Protein AF-A0A084GCN9-F1 (afdb_monomer)

Secondary structure (DSSP, 8-state):
--------SSEEE-SS-SS----TTTTS-TTSPEEEEEET--STHHHHHHHHH-TT-S-EEEEEEES-HHHHHHHHHHHHHHHH-TTS-SHHHHHHHHH-SEE-HHHHHHHHHHHHHHHHH-S-HHHHHHSGGGGTEEES-HHHHHHHHHHHHHHHH--SSSSHHHHHHHHHHHHHHHHHHHHHHHHHHHHHHHHTTS-SSS--THHHHHHHHHHHSSS---TTSPPP-EE-GGG--S-TTEEE-TT--TTTTS-GGGGSS---TT-TTPPP------TTTHHHHHHHHHHHHHHHHHHHHHHHHHHTT-EEEEEEES-HHHHHHHHHHHHHH---S--S-BSSSS--PBP----GGGSTT--SGGGSPPSSBSEEE-TTTHHHH-HHHHHHHHGGGB-SSSS-EEEEEES---SSSHHHHHHHTTTS-HHHHHHHTT-EEHHHHHT--SS-THHHHHHHHS-TTS-GGG------EEEEEEPPPPSS-SS----EE--HHHHHHHHHHHHHHHHGGG-HHHHHTT-SHHHHHHHS--S--HHHHHHHHHHHHTTEE-S-HHHHHHHHHHHHHHT--HHHHHHHHHHHHHHHHTTS---GGGSHHHHHHHT----S--

Solvent-accessible surface area (backbone atoms only — not comparable to full-atom values): 34379 Å² total; per-residue (Å²): 128,69,57,52,72,73,85,63,78,61,44,75,38,60,69,50,43,66,50,45,48,46,58,74,58,75,66,46,64,67,86,53,69,43,32,33,37,28,34,57,44,61,37,57,47,36,59,34,45,26,42,45,77,45,73,80,37,69,34,39,41,36,39,36,25,27,67,49,42,62,46,56,34,49,42,54,52,50,55,50,50,47,55,69,36,78,80,70,82,44,57,71,39,51,47,40,63,72,58,23,53,27,23,46,70,70,34,46,53,49,52,28,53,50,23,45,53,50,33,67,45,53,80,42,74,70,56,34,62,72,41,83,59,40,74,33,48,44,50,43,20,66,66,34,48,52,50,24,29,53,49,23,44,52,50,41,67,49,41,83,87,55,64,70,49,35,51,43,38,53,51,27,54,54,59,17,56,76,48,29,82,79,40,59,67,59,54,56,55,41,45,44,65,12,20,50,88,64,66,86,83,63,88,74,44,62,60,56,49,47,54,45,23,73,74,60,20,36,79,76,74,60,86,89,56,84,79,42,81,40,76,37,56,79,64,37,54,95,50,90,42,46,37,39,41,51,78,67,42,72,67,23,33,35,71,54,31,52,70,70,60,93,54,59,91,83,43,93,69,33,73,82,90,68,95,84,74,72,88,82,64,48,62,48,38,48,49,47,53,43,50,49,52,55,52,50,48,19,46,52,40,38,40,52,38,43,77,72,64,21,36,33,39,29,38,38,51,25,36,57,54,48,48,32,45,42,38,49,44,29,65,74,71,70,46,54,65,53,76,83,37,43,32,42,94,88,51,89,49,70,35,46,51,66,15,70,40,65,42,94,82,51,85,47,76,90,62,39,59,79,60,55,19,42,28,36,39,32,43,53,46,43,65,73,40,34,49,62,49,50,44,63,31,44,57,80,35,48,41,98,45,94,53,21,38,37,37,45,28,35,60,63,54,90,53,96,43,72,70,54,37,50,48,52,58,60,26,34,59,45,70,61,44,31,50,50,68,52,32,43,53,47,40,75,78,68,74,47,74,94,70,82,61,58,59,50,56,49,56,69,69,71,51,88,88,61,61,80,90,70,67,66,77,44,57,68,49,73,47,46,32,27,64,78,80,70,99,67,79,100,70,72,67,59,76,49,77,43,56,31,68,60,48,19,52,55,55,36,52,27,51,47,54,58,47,46,81,74,36,68,72,58,52,68,75,46,84,47,82,82,43,54,71,66,72,71,48,55,46,59,38,57,52,32,55,38,48,42,49,37,51,31,63,64,22,46,41,52,87,41,65,66,60,18,49,54,52,24,51,52,54,54,57,75,73,48,56,84,76,40,54,62,53,48,52,54,37,51,51,43,20,39,77,66,69,60,50,76,54,74,83,73,37,69,81,51,55,54,56,77,75,61,78,94,78,87,85,133

Mean predicted aligned error: 10.01 Å

pLDDT: mean 80.84, std 17.74, range [32.72, 98.75]

InterPro domains:
  IPR027974 Domain of unknown function DUF4470 [PF14737] (15-103)

Structure (mmCIF, N/CA/C/O backbone):
data_AF-A0A084GCN9-F1
#
_entry.id   AF-A0A084GCN9-F1
#
loop_
_atom_site.group_PDB
_atom_site.id
_atom_site.type_symbol
_atom_site.label_atom_id
_atom_site.label_alt_id
_atom_site.label_comp_id
_atom_site.label_asym_id
_atom_site.label_entity_id
_atom_site.label_seq_id
_atom_site.pdbx_PDB_ins_code
_atom_site.Cartn_x
_atom_site.Cartn_y
_atom_site.Cartn_z
_atom_site.occupancy
_atom_site.B_iso_or_equiv
_atom_site.auth_seq_id
_atom_site.auth_comp_id
_atom_site.auth_asym_id
_atom_site.auth_atom_id
_atom_site.pdbx_PDB_model_num
ATOM 1 N N . MET A 1 1 ? -21.425 6.292 2.605 1.00 44.41 1 MET A N 1
ATOM 2 C CA . MET A 1 1 ? -20.026 6.482 2.148 1.00 44.41 1 MET A CA 1
ATOM 3 C C . MET A 1 1 ? -19.176 6.841 3.355 1.00 44.41 1 MET A C 1
ATOM 5 O O . MET A 1 1 ? -19.575 7.716 4.107 1.00 44.41 1 MET A O 1
ATOM 9 N N . LEU A 1 2 ? -18.047 6.165 3.566 1.00 45.78 2 LEU A N 1
ATOM 10 C CA . LEU A 1 2 ? -17.319 6.196 4.846 1.00 45.78 2 LEU A CA 1
ATOM 11 C C . LEU A 1 2 ? -16.289 7.329 5.002 1.00 45.78 2 LEU A C 1
ATOM 13 O O . LEU A 1 2 ? -15.708 7.446 6.066 1.00 45.78 2 LEU A O 1
ATOM 17 N N . CYS A 1 3 ? -16.049 8.163 3.983 1.00 42.03 3 CYS A N 1
ATOM 18 C CA . CYS A 1 3 ? -15.186 9.345 4.126 1.00 42.03 3 CYS A CA 1
ATOM 19 C C . CYS A 1 3 ? -15.461 10.381 3.020 1.00 42.03 3 CYS A C 1
ATOM 21 O O . CYS A 1 3 ? -15.695 10.017 1.861 1.00 42.03 3 CYS A O 1
ATOM 23 N N . THR A 1 4 ? -15.407 11.663 3.380 1.00 42.25 4 THR A N 1
ATOM 24 C CA . THR A 1 4 ? -15.622 12.849 2.534 1.00 42.25 4 THR A CA 1
ATOM 25 C C . THR A 1 4 ? -14.331 13.280 1.841 1.00 42.25 4 THR A C 1
ATOM 27 O O . THR A 1 4 ? -13.659 14.197 2.287 1.00 42.25 4 THR A O 1
ATOM 30 N N . ASN A 1 5 ? -13.994 12.659 0.711 1.00 43.34 5 ASN A N 1
ATOM 31 C CA . ASN A 1 5 ? -12.993 13.241 -0.185 1.00 43.34 5 ASN A CA 1
ATOM 32 C C . ASN A 1 5 ? -13.737 13.888 -1.350 1.00 43.34 5 ASN A C 1
ATOM 34 O O . ASN A 1 5 ? -14.346 13.189 -2.159 1.00 43.34 5 ASN A O 1
ATOM 38 N N . PHE A 1 6 ? -13.727 15.224 -1.397 1.00 40.81 6 PHE A N 1
ATOM 39 C CA . PHE A 1 6 ? -14.177 15.971 -2.569 1.00 40.81 6 PHE A CA 1
ATOM 40 C C . PHE A 1 6 ? -13.417 15.473 -3.801 1.00 40.81 6 PHE A C 1
ATOM 42 O O . PHE A 1 6 ? -12.226 15.168 -3.723 1.00 40.81 6 PHE A O 1
ATOM 49 N N . THR A 1 7 ? -14.109 15.402 -4.938 1.00 41.56 7 THR A N 1
ATOM 50 C CA . THR A 1 7 ? -13.535 15.136 -6.260 1.00 41.56 7 THR A CA 1
ATOM 51 C C . THR A 1 7 ? -12.414 16.131 -6.542 1.00 41.56 7 THR A C 1
ATOM 53 O O . THR A 1 7 ? -12.660 17.230 -7.040 1.00 41.56 7 THR A O 1
ATOM 56 N N . MET A 1 8 ? -11.172 15.766 -6.215 1.00 47.16 8 MET A N 1
ATOM 57 C CA . MET A 1 8 ? -10.012 16.446 -6.767 1.00 47.16 8 MET A CA 1
ATOM 58 C C . MET A 1 8 ? -10.111 16.288 -8.279 1.00 47.16 8 MET A C 1
ATOM 60 O O . MET A 1 8 ? -10.037 15.180 -8.799 1.00 47.16 8 MET A O 1
ATOM 64 N N . THR A 1 9 ? -10.302 17.400 -8.987 1.00 48.12 9 THR A N 1
ATOM 65 C CA . THR A 1 9 ? -10.352 17.411 -10.455 1.00 48.12 9 THR A CA 1
ATOM 66 C C . THR A 1 9 ? -9.048 16.902 -11.072 1.00 48.12 9 THR A C 1
ATOM 68 O O . THR A 1 9 ? -9.049 16.514 -12.238 1.00 48.12 9 THR A O 1
ATOM 71 N N . ARG A 1 10 ? -7.951 16.889 -10.294 1.00 59.97 10 ARG A N 1
ATOM 72 C CA . ARG A 1 10 ? -6.656 16.287 -10.625 1.00 59.97 10 ARG A CA 1
ATOM 73 C C . ARG A 1 10 ? -6.011 15.661 -9.390 1.00 59.97 10 ARG A C 1
ATOM 75 O O . ARG A 1 10 ? -5.867 16.345 -8.382 1.00 59.97 10 ARG A O 1
ATOM 82 N N . THR A 1 11 ? -5.599 14.401 -9.475 1.00 78.88 11 THR A N 1
ATOM 83 C CA . THR A 1 11 ? -4.830 13.673 -8.451 1.00 78.88 11 THR A CA 1
ATOM 84 C C . THR A 1 11 ? -3.438 13.333 -8.977 1.00 78.88 11 THR A C 1
ATOM 86 O O . THR A 1 11 ? -3.192 13.379 -10.183 1.00 78.88 11 THR A O 1
ATOM 89 N N . HIS A 1 12 ? -2.500 13.031 -8.079 1.00 85.31 12 HIS A N 1
ATOM 90 C CA . HIS A 1 12 ? -1.129 12.714 -8.466 1.00 85.31 12 HIS A CA 1
ATOM 91 C C . HIS A 1 12 ? -0.918 11.215 -8.703 1.00 85.31 12 HIS A C 1
ATOM 93 O O . HIS A 1 12 ? -1.358 10.370 -7.925 1.00 85.31 12 HIS A O 1
ATOM 99 N N . PHE A 1 13 ? -0.190 10.904 -9.771 1.00 89.94 13 PHE A N 1
ATOM 100 C CA . PHE A 1 13 ? 0.299 9.577 -10.113 1.00 89.94 13 PHE A CA 1
ATOM 101 C C . PHE A 1 13 ? 1.719 9.397 -9.601 1.00 89.94 13 PHE A C 1
ATOM 103 O O . PHE A 1 13 ? 2.623 10.143 -9.995 1.00 89.94 13 PHE A O 1
ATOM 110 N N . TYR A 1 14 ? 1.920 8.385 -8.763 1.00 89.75 14 TYR A N 1
ATOM 111 C CA . TYR A 1 14 ? 3.213 8.046 -8.174 1.00 89.75 14 TYR A CA 1
ATOM 112 C C . TYR A 1 14 ? 3.720 6.721 -8.751 1.00 89.75 14 TYR A C 1
ATOM 114 O O . TYR A 1 14 ? 3.642 5.692 -8.082 1.00 89.75 14 TYR A O 1
ATOM 122 N N . PRO A 1 15 ? 4.243 6.703 -9.993 1.00 91.19 15 PRO A N 1
ATOM 123 C CA . PRO A 1 15 ? 4.712 5.462 -10.600 1.00 91.19 15 PRO A CA 1
ATOM 124 C C . PRO A 1 15 ? 5.871 4.863 -9.804 1.00 91.19 15 PRO A C 1
ATOM 126 O O . PRO A 1 15 ? 5.985 3.652 -9.712 1.00 91.19 15 PRO A O 1
ATOM 129 N N . VAL A 1 16 ? 6.718 5.685 -9.191 1.00 91.19 16 VAL A N 1
ATOM 130 C CA . VAL A 1 16 ? 7.769 5.238 -8.271 1.00 91.19 16 VAL A CA 1
ATOM 131 C C . VAL A 1 16 ? 7.490 5.826 -6.904 1.00 91.19 16 VAL A C 1
ATOM 133 O O . VAL A 1 16 ? 7.039 6.970 -6.792 1.00 91.19 16 VAL A O 1
ATOM 136 N N . GLY A 1 17 ? 7.756 5.053 -5.863 1.00 84.94 17 GLY A N 1
ATOM 137 C CA . GLY A 1 17 ? 7.552 5.546 -4.521 1.00 84.94 17 GLY A CA 1
ATOM 138 C C . GLY A 1 17 ? 8.644 6.548 -4.104 1.00 84.94 17 GLY A C 1
ATOM 139 O O . GLY A 1 17 ? 9.765 6.550 -4.614 1.00 84.94 17 GLY A O 1
ATOM 140 N N . ASN A 1 18 ? 8.310 7.394 -3.134 1.00 79.88 18 ASN A N 1
ATOM 141 C CA . ASN A 1 18 ? 9.097 8.543 -2.673 1.00 79.88 18 ASN A CA 1
ATOM 142 C C . ASN A 1 18 ? 9.813 8.351 -1.317 1.00 79.88 18 ASN A C 1
ATOM 144 O O . ASN A 1 18 ? 10.492 9.269 -0.862 1.00 79.88 18 ASN A O 1
ATOM 148 N N . THR A 1 19 ? 9.668 7.193 -0.672 1.00 83.75 19 THR A N 1
ATOM 149 C CA . THR A 1 19 ? 10.387 6.813 0.566 1.00 83.75 19 THR A CA 1
ATOM 150 C C . THR A 1 19 ? 11.263 5.563 0.385 1.00 83.75 19 THR A C 1
ATOM 152 O O . THR A 1 19 ? 11.044 4.807 -0.554 1.00 83.75 19 THR A O 1
ATOM 155 N N . PRO A 1 20 ? 12.258 5.293 1.233 1.00 88.31 20 PRO A N 1
ATOM 156 C CA . PRO A 1 20 ? 13.055 4.070 1.105 1.00 88.31 20 PRO A CA 1
ATOM 157 C C . PRO A 1 20 ? 12.193 2.817 1.273 1.00 88.31 20 PRO A C 1
ATOM 159 O O . PRO A 1 20 ? 11.172 2.854 1.963 1.00 88.31 20 PRO A O 1
ATOM 162 N N . ALA A 1 21 ? 12.588 1.710 0.642 1.00 92.94 21 ALA A N 1
ATOM 163 C CA . ALA A 1 21 ? 11.908 0.440 0.845 1.00 92.94 21 ALA A CA 1
ATOM 164 C C . ALA A 1 21 ? 11.974 0.011 2.319 1.00 92.94 21 ALA A C 1
ATOM 166 O O . ALA A 1 21 ? 12.978 0.205 2.994 1.00 92.94 21 ALA A O 1
ATOM 167 N N . ILE A 1 22 ? 10.906 -0.599 2.825 1.00 91.88 22 ILE A N 1
ATOM 168 C CA . ILE A 1 22 ? 10.848 -1.108 4.201 1.00 91.88 22 ILE A CA 1
ATOM 169 C C . ILE A 1 22 ? 10.632 -2.615 4.221 1.00 91.88 22 ILE A C 1
ATOM 171 O O . ILE A 1 22 ? 9.968 -3.181 3.347 1.00 91.88 22 ILE A O 1
ATOM 175 N N . ARG A 1 23 ? 11.188 -3.276 5.240 1.00 93.88 23 ARG A N 1
ATOM 176 C CA . ARG A 1 23 ? 10.951 -4.700 5.470 1.00 93.88 23 ARG A CA 1
ATOM 177 C C . ARG A 1 23 ? 9.636 -4.860 6.224 1.00 93.88 23 ARG A C 1
ATOM 179 O O . ARG A 1 23 ? 9.584 -4.715 7.442 1.00 93.88 23 ARG A O 1
ATOM 186 N N . LEU A 1 24 ? 8.583 -5.222 5.504 1.00 96.31 24 LEU A N 1
ATOM 187 C CA . LEU A 1 24 ? 7.233 -5.370 6.052 1.00 96.31 24 LEU A CA 1
ATOM 188 C C . LEU A 1 24 ? 7.145 -6.484 7.112 1.00 96.31 24 LEU A C 1
ATOM 190 O O . LEU A 1 24 ? 6.308 -6.427 8.004 1.00 96.31 24 LEU A O 1
ATOM 194 N N . THR A 1 25 ? 8.036 -7.477 7.059 1.00 96.12 25 THR A N 1
ATOM 195 C CA . THR A 1 25 ? 8.097 -8.591 8.021 1.00 96.12 25 THR A CA 1
ATOM 196 C C . THR A 1 25 ? 8.984 -8.325 9.239 1.00 96.12 25 THR A C 1
ATOM 198 O O . THR A 1 25 ? 9.210 -9.239 10.025 1.00 96.12 25 THR A O 1
ATOM 201 N N . GLN A 1 26 ? 9.497 -7.103 9.434 1.00 91.62 26 GLN A N 1
ATOM 202 C CA . GLN A 1 26 ? 10.440 -6.799 10.523 1.00 91.62 26 GLN A CA 1
ATOM 203 C C . GLN A 1 26 ? 9.904 -7.123 11.929 1.00 91.62 26 GLN A C 1
ATOM 205 O O . GLN A 1 26 ? 10.683 -7.424 12.827 1.00 91.62 26 GLN A O 1
ATOM 210 N N . GLY A 1 27 ? 8.581 -7.055 12.120 1.00 89.88 27 GLY A N 1
ATOM 211 C CA . GLY A 1 27 ? 7.916 -7.338 13.392 1.00 89.88 27 GLY A CA 1
ATOM 212 C C . GLY A 1 27 ? 7.505 -8.799 13.594 1.00 89.88 27 GLY A C 1
ATOM 213 O O . GLY A 1 27 ? 6.906 -9.088 14.628 1.00 89.88 27 GLY A O 1
ATOM 214 N N . LEU A 1 28 ? 7.787 -9.688 12.631 1.00 94.12 28 LEU A N 1
ATOM 215 C CA . LEU A 1 28 ? 7.359 -11.089 12.642 1.00 94.12 28 LEU A CA 1
ATOM 216 C C . LEU A 1 28 ? 8.539 -12.054 12.856 1.00 94.12 28 LEU A C 1
ATOM 218 O O . LEU A 1 28 ? 9.550 -11.932 12.155 1.00 94.12 28 LEU A O 1
ATOM 222 N N . PRO A 1 29 ? 8.393 -13.085 13.712 1.00 93.25 29 PRO A N 1
ATOM 223 C CA . PRO A 1 29 ? 9.348 -14.188 13.800 1.00 93.25 29 PRO A CA 1
ATOM 224 C C . PRO A 1 29 ? 9.541 -14.868 12.434 1.00 93.25 29 PRO A C 1
ATOM 226 O O . PRO A 1 29 ? 8.549 -15.035 11.720 1.00 93.25 29 PRO A O 1
ATOM 229 N N . PRO A 1 30 ? 10.766 -15.254 12.028 1.00 89.38 30 PRO A N 1
ATOM 230 C CA . PRO A 1 30 ? 11.033 -15.885 10.726 1.00 89.38 30 PRO A CA 1
ATOM 231 C C . PRO A 1 30 ? 10.232 -17.167 10.445 1.00 89.38 30 PRO A C 1
ATOM 233 O O . PRO A 1 30 ? 9.992 -17.507 9.287 1.00 89.38 30 PRO A O 1
ATOM 236 N N . GLU A 1 31 ? 9.822 -17.875 11.496 1.00 90.19 31 GLU A N 1
ATOM 237 C CA . GLU A 1 31 ? 9.112 -19.153 11.436 1.00 90.19 31 GLU A CA 1
ATOM 238 C C . GLU A 1 31 ? 7.626 -19.002 11.079 1.00 90.19 31 GLU A C 1
ATOM 240 O O . GLU A 1 31 ? 7.006 -19.958 10.612 1.00 90.19 31 GLU A O 1
ATOM 245 N N . GLU A 1 32 ? 7.044 -17.819 11.292 1.00 92.56 32 GLU A N 1
ATOM 246 C CA . GLU A 1 32 ? 5.627 -17.563 11.022 1.00 92.56 32 GLU A CA 1
ATOM 247 C C . GLU A 1 32 ? 5.376 -17.293 9.528 1.00 92.56 32 GLU A C 1
ATOM 249 O O . GLU A 1 32 ? 6.154 -16.624 8.846 1.00 92.56 32 GLU A O 1
ATOM 254 N N . ASP A 1 33 ? 4.255 -17.767 8.986 1.00 95.25 33 ASP A N 1
ATOM 255 C CA . ASP A 1 33 ? 3.818 -17.331 7.657 1.00 95.25 33 ASP A CA 1
ATOM 256 C C . ASP A 1 33 ? 3.383 -15.855 7.724 1.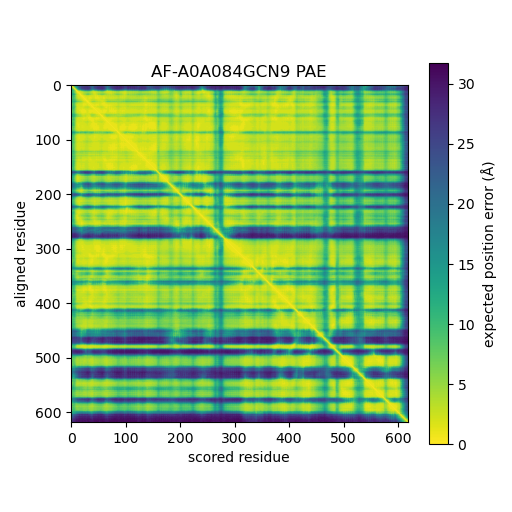00 95.25 33 ASP A C 1
ATOM 258 O O . ASP A 1 33 ? 2.684 -15.439 8.648 1.00 95.25 33 ASP A O 1
ATOM 262 N N . ALA A 1 34 ? 3.761 -15.047 6.735 1.00 97.06 34 ALA A N 1
ATOM 263 C CA . ALA A 1 34 ? 3.390 -13.636 6.690 1.00 97.06 34 ALA A CA 1
ATOM 264 C C . ALA A 1 34 ? 2.133 -13.436 5.831 1.00 97.06 34 ALA A C 1
ATOM 266 O O . ALA A 1 34 ? 2.128 -13.749 4.638 1.00 97.06 34 ALA A O 1
ATOM 267 N N . LYS A 1 35 ? 1.072 -12.888 6.431 1.00 97.81 35 LYS A N 1
ATOM 268 C CA . LYS A 1 35 ? -0.154 -12.449 5.752 1.00 97.81 35 LYS A CA 1
ATOM 269 C C . LYS A 1 35 ? -0.198 -10.933 5.842 1.00 97.81 35 LYS A C 1
ATOM 271 O O . LYS A 1 35 ? -0.523 -10.384 6.894 1.00 97.81 35 LYS A O 1
ATOM 276 N N . LEU A 1 36 ? 0.151 -10.269 4.747 1.00 98.56 36 LEU A N 1
ATOM 277 C CA . LEU A 1 36 ? 0.369 -8.828 4.733 1.00 98.56 36 LEU A CA 1
ATOM 278 C C . LEU A 1 36 ? -0.759 -8.130 3.977 1.00 98.56 36 LEU A C 1
ATOM 280 O O . LEU A 1 36 ? -1.012 -8.467 2.825 1.00 98.56 36 LEU A O 1
ATOM 284 N N . LEU A 1 37 ? -1.407 -7.146 4.589 1.00 98.75 37 LEU A N 1
ATOM 285 C CA . LEU A 1 37 ? -2.341 -6.240 3.921 1.00 98.75 37 LEU A CA 1
ATOM 286 C C . LEU A 1 37 ? -1.643 -4.903 3.684 1.00 98.75 37 LEU A C 1
ATOM 288 O O . LEU A 1 37 ? -1.246 -4.243 4.639 1.00 98.75 37 LEU A O 1
ATOM 292 N N . LEU A 1 38 ? -1.488 -4.511 2.421 1.00 98.56 38 LEU A N 1
ATOM 293 C CA . LEU A 1 38 ? -0.864 -3.249 2.025 1.00 98.56 38 LEU A CA 1
ATOM 294 C C . LEU A 1 38 ? -1.949 -2.317 1.489 1.00 98.56 38 LEU A C 1
ATOM 296 O O . LEU A 1 38 ? -2.451 -2.529 0.383 1.00 98.56 38 LEU A O 1
ATOM 300 N N . LEU A 1 39 ? -2.334 -1.314 2.273 1.00 97.50 39 LEU A N 1
ATOM 301 C CA . LEU A 1 39 ? -3.304 -0.296 1.877 1.00 97.50 39 LEU A CA 1
ATOM 302 C C . LEU A 1 39 ? -2.549 0.899 1.293 1.00 97.50 39 LEU A C 1
ATOM 304 O O . LEU A 1 39 ? -1.769 1.538 1.993 1.00 97.50 39 LEU A O 1
ATOM 308 N N . GLY A 1 40 ? -2.776 1.188 0.010 1.00 93.75 40 GLY A N 1
ATOM 309 C CA . GLY A 1 40 ? -1.958 2.148 -0.735 1.00 93.75 40 GLY A CA 1
ATOM 310 C C . GLY A 1 40 ? -0.599 1.541 -1.065 1.00 93.75 40 GLY A C 1
ATOM 311 O O . GLY A 1 40 ? 0.436 2.088 -0.684 1.00 93.75 40 GLY A O 1
ATOM 312 N N . CYS A 1 41 ? -0.605 0.366 -1.707 1.00 95.44 41 CYS A N 1
ATOM 313 C CA . CYS A 1 41 ? 0.600 -0.441 -1.881 1.00 95.44 41 CYS A CA 1
ATOM 314 C C . CYS A 1 41 ? 1.701 0.266 -2.678 1.00 95.44 41 CYS A C 1
ATOM 316 O O . CYS A 1 41 ? 2.870 -0.065 -2.483 1.00 95.44 41 CYS A O 1
ATOM 318 N N . GLY A 1 42 ? 1.350 1.213 -3.558 1.00 94.75 42 GLY A N 1
ATOM 319 C CA . GLY A 1 42 ? 2.323 1.926 -4.376 1.00 94.75 42 GLY A CA 1
ATOM 320 C C . GLY A 1 42 ? 3.129 0.976 -5.262 1.00 94.75 42 GLY A C 1
ATOM 321 O O . GLY A 1 42 ? 2.610 -0.030 -5.752 1.00 94.75 42 GLY A O 1
ATOM 322 N N . ASP A 1 43 ? 4.404 1.291 -5.488 1.00 94.94 43 ASP A N 1
ATOM 323 C CA . ASP A 1 43 ? 5.288 0.457 -6.302 1.00 94.94 43 ASP A CA 1
ATOM 324 C C . ASP A 1 43 ? 5.780 -0.819 -5.584 1.00 94.94 43 ASP A C 1
ATOM 326 O O . ASP A 1 43 ? 5.513 -1.091 -4.414 1.00 94.94 43 ASP A O 1
ATOM 330 N N . LEU A 1 44 ? 6.526 -1.646 -6.316 1.00 96.81 44 LEU A N 1
ATOM 331 C CA . LEU A 1 44 ? 6.977 -2.956 -5.847 1.00 96.81 44 LEU A CA 1
ATOM 332 C C . LEU A 1 44 ? 8.082 -2.933 -4.785 1.00 96.81 44 LEU A C 1
ATOM 334 O O . LEU A 1 44 ? 8.446 -4.008 -4.305 1.00 96.81 44 LEU A O 1
ATOM 338 N N . ARG A 1 45 ? 8.655 -1.776 -4.432 1.00 96.00 45 ARG A N 1
ATOM 339 C CA . ARG A 1 45 ? 9.903 -1.725 -3.648 1.00 96.00 45 ARG A CA 1
ATOM 340 C C . ARG A 1 45 ? 9.777 -2.448 -2.303 1.00 96.00 45 ARG A C 1
ATOM 342 O O . ARG A 1 45 ? 10.643 -3.243 -1.965 1.00 96.00 45 ARG A O 1
ATOM 349 N N . ASN A 1 46 ? 8.666 -2.256 -1.583 1.00 97.19 46 ASN A N 1
ATOM 350 C CA . ASN A 1 46 ? 8.462 -2.837 -0.255 1.00 97.19 46 ASN A CA 1
ATOM 351 C C . ASN A 1 46 ? 8.276 -4.353 -0.351 1.00 97.19 46 ASN A C 1
ATOM 353 O O . ASN A 1 46 ? 8.816 -5.092 0.467 1.00 97.19 46 ASN A O 1
ATOM 357 N N . ILE A 1 47 ? 7.563 -4.828 -1.378 1.00 98.31 47 ILE A N 1
ATOM 358 C CA . ILE A 1 47 ? 7.359 -6.261 -1.633 1.00 98.31 47 ILE A CA 1
ATOM 359 C C . ILE A 1 47 ? 8.692 -6.921 -2.001 1.00 98.31 47 ILE A C 1
ATOM 361 O O . ILE A 1 47 ? 9.083 -7.906 -1.378 1.00 98.31 47 ILE A O 1
ATOM 365 N N . LEU A 1 48 ? 9.405 -6.372 -2.989 1.00 98.25 48 LEU A N 1
ATOM 366 C CA . LEU A 1 48 ? 10.666 -6.925 -3.485 1.00 98.25 48 LEU A CA 1
ATOM 367 C C . LEU A 1 48 ? 11.753 -6.917 -2.405 1.00 98.25 48 LEU A C 1
ATOM 369 O O . LEU A 1 48 ? 12.397 -7.944 -2.188 1.00 98.25 48 LEU A O 1
ATOM 373 N N . TYR A 1 49 ? 11.901 -5.806 -1.682 1.00 97.69 49 TYR A N 1
ATOM 374 C CA . TYR A 1 49 ? 12.847 -5.699 -0.578 1.00 97.69 49 TYR A CA 1
ATOM 375 C C . TYR A 1 49 ? 12.511 -6.674 0.555 1.00 97.69 49 TYR A C 1
ATOM 377 O O . TYR A 1 49 ? 13.378 -7.438 0.977 1.00 97.69 49 TYR A O 1
ATOM 385 N N . THR A 1 50 ? 11.244 -6.741 0.984 1.00 98.12 50 THR A N 1
ATOM 386 C CA . THR A 1 50 ? 10.807 -7.680 2.032 1.00 98.12 50 THR A CA 1
ATOM 387 C C . THR A 1 50 ? 11.123 -9.127 1.663 1.00 98.12 50 THR A C 1
ATOM 389 O O . THR A 1 50 ? 11.680 -9.853 2.483 1.00 98.12 50 THR A O 1
ATOM 392 N N . VAL A 1 51 ? 10.815 -9.539 0.428 1.00 98.06 51 VAL A N 1
ATOM 393 C CA . VAL A 1 51 ? 11.115 -10.898 -0.045 1.00 98.06 51 VAL A CA 1
ATOM 394 C C . VAL A 1 51 ? 12.623 -11.153 -0.081 1.00 98.06 51 VAL A C 1
ATOM 396 O O . VAL A 1 51 ? 13.058 -12.247 0.272 1.00 98.06 51 VAL A O 1
ATOM 399 N N . SER A 1 52 ? 13.424 -10.155 -0.469 1.00 96.75 52 SER A N 1
ATOM 400 C CA . SER A 1 52 ? 14.885 -10.281 -0.514 1.00 96.75 52 SER A CA 1
ATOM 401 C C . SER A 1 52 ? 15.526 -10.456 0.865 1.00 96.75 52 SER A C 1
ATOM 403 O O . SER A 1 52 ? 16.479 -11.216 1.006 1.00 96.75 52 SER A O 1
ATOM 405 N N . CYS A 1 53 ? 14.978 -9.800 1.892 1.00 94.38 53 CYS A N 1
ATOM 406 C CA . CYS A 1 53 ? 15.504 -9.846 3.255 1.00 94.38 53 CYS A CA 1
ATOM 407 C C . CYS A 1 53 ? 15.043 -11.059 4.071 1.00 94.38 53 CYS A C 1
ATOM 409 O O . CYS A 1 53 ? 15.543 -11.265 5.176 1.00 94.38 53 CYS A O 1
ATOM 411 N N . ASP A 1 54 ? 14.053 -11.809 3.587 1.00 94.00 54 ASP A N 1
ATOM 412 C CA . ASP A 1 54 ? 13.353 -12.832 4.368 1.00 94.00 54 ASP A CA 1
ATOM 413 C C . ASP A 1 54 ? 13.144 -14.128 3.570 1.00 94.00 54 ASP A C 1
ATOM 415 O O . ASP A 1 54 ? 12.089 -14.761 3.613 1.00 94.00 54 ASP A O 1
ATOM 419 N N . ASP A 1 55 ? 14.155 -14.527 2.795 1.00 91.19 55 ASP A N 1
ATOM 420 C CA . ASP A 1 55 ? 14.075 -15.657 1.860 1.00 91.19 55 ASP A CA 1
ATOM 421 C C . ASP A 1 55 ? 13.993 -17.044 2.540 1.00 91.19 55 ASP A C 1
ATOM 423 O O . ASP A 1 55 ? 13.691 -18.063 1.902 1.00 91.19 55 ASP A O 1
ATOM 427 N N . SER A 1 56 ? 14.198 -17.097 3.858 1.00 92.44 56 SER A N 1
ATOM 428 C CA . SER A 1 56 ? 14.017 -18.301 4.669 1.00 92.44 56 SER A CA 1
ATOM 429 C C . SER A 1 56 ? 12.550 -18.583 5.002 1.00 92.44 56 SER A C 1
ATOM 431 O O . SER A 1 56 ? 12.193 -19.755 5.160 1.00 92.44 56 SER A O 1
ATOM 433 N N . ARG A 1 57 ? 11.685 -17.558 5.031 1.00 94.19 57 ARG A N 1
ATOM 434 C CA . ARG A 1 57 ? 10.272 -17.688 5.413 1.00 94.19 57 ARG A CA 1
ATOM 435 C C . ARG A 1 57 ? 9.528 -18.689 4.527 1.00 94.19 57 ARG A C 1
ATOM 437 O O . ARG A 1 57 ? 9.811 -18.839 3.333 1.00 94.19 57 ARG A O 1
ATOM 444 N N . ASN A 1 58 ? 8.568 -19.401 5.112 1.00 92.44 58 ASN A N 1
ATOM 445 C CA . ASN A 1 58 ? 7.817 -20.445 4.415 1.00 92.44 58 ASN A CA 1
ATOM 446 C C . ASN A 1 58 ? 6.772 -19.881 3.433 1.00 92.44 58 ASN A C 1
ATOM 448 O O . ASN A 1 58 ? 6.649 -20.375 2.307 1.00 92.44 58 ASN A O 1
ATOM 452 N N . LEU A 1 59 ? 6.042 -18.834 3.825 1.00 95.19 59 LEU A N 1
ATOM 453 C CA . LEU A 1 59 ? 5.077 -18.159 2.962 1.00 95.19 59 LEU A CA 1
ATOM 454 C C . LEU A 1 59 ? 4.997 -16.658 3.261 1.00 95.19 59 LEU A C 1
ATOM 456 O O . LEU A 1 59 ? 4.936 -16.244 4.416 1.00 95.19 59 LEU A O 1
ATOM 460 N N . MET A 1 60 ? 4.922 -15.861 2.200 1.00 97.62 60 MET A N 1
ATOM 461 C CA . MET A 1 60 ? 4.502 -14.462 2.218 1.00 97.62 60 MET A CA 1
ATOM 462 C C . MET A 1 60 ? 3.313 -14.297 1.267 1.00 97.62 60 MET A C 1
ATOM 464 O O . MET A 1 60 ? 3.457 -14.463 0.053 1.00 97.62 60 MET A O 1
ATOM 468 N N . ASP A 1 61 ? 2.134 -14.005 1.812 1.00 97.81 61 ASP A N 1
ATOM 469 C CA . ASP A 1 61 ? 0.910 -13.712 1.061 1.00 97.81 61 ASP A CA 1
ATOM 470 C C . ASP A 1 61 ? 0.572 -12.223 1.228 1.00 97.81 61 ASP A C 1
ATOM 472 O O . ASP A 1 61 ? 0.078 -11.784 2.268 1.00 97.81 61 ASP A O 1
ATOM 476 N N . PHE A 1 62 ? 0.913 -11.438 0.207 1.00 98.62 62 PHE A N 1
ATOM 477 C CA . PHE A 1 62 ? 0.651 -10.008 0.128 1.00 98.62 62 PHE A CA 1
ATOM 478 C C . PHE A 1 62 ? -0.735 -9.775 -0.474 1.00 98.62 62 PHE A C 1
ATOM 480 O O . PHE A 1 62 ? -1.002 -10.192 -1.595 1.00 98.62 62 PHE A O 1
ATOM 487 N N . THR A 1 63 ? -1.601 -9.047 0.218 1.00 98.62 63 THR A N 1
ATOM 488 C CA . THR A 1 63 ? -2.840 -8.479 -0.320 1.00 98.62 63 THR A CA 1
ATOM 489 C C . THR A 1 63 ? -2.631 -6.981 -0.503 1.00 98.62 63 THR A C 1
ATOM 491 O O . THR A 1 63 ? -2.619 -6.223 0.460 1.00 98.62 63 THR A O 1
ATOM 494 N N . ALA A 1 64 ? -2.399 -6.570 -1.743 1.00 98.50 64 ALA A N 1
ATOM 495 C CA . ALA A 1 64 ? -2.033 -5.223 -2.142 1.00 98.50 64 ALA A CA 1
ATOM 496 C C . ALA A 1 64 ? -3.244 -4.477 -2.719 1.00 98.50 64 ALA A C 1
ATOM 498 O O . ALA A 1 64 ? -3.829 -4.891 -3.723 1.00 98.50 64 ALA A O 1
ATOM 499 N N . CYS A 1 65 ? -3.608 -3.376 -2.069 1.00 97.94 65 CYS A N 1
ATOM 500 C CA . CYS A 1 65 ? -4.692 -2.485 -2.450 1.00 97.94 65 CYS A CA 1
ATOM 501 C C . CYS A 1 65 ? -4.114 -1.157 -2.937 1.00 97.94 65 CYS A C 1
ATOM 503 O O . CYS A 1 65 ? -3.353 -0.517 -2.211 1.00 97.94 65 CYS A O 1
ATOM 505 N N . ASP A 1 66 ? -4.535 -0.705 -4.112 1.00 96.12 66 ASP A N 1
ATOM 506 C CA . ASP A 1 66 ? -4.273 0.655 -4.584 1.00 96.12 66 ASP A CA 1
ATOM 507 C C . ASP A 1 66 ? -5.522 1.227 -5.252 1.00 96.12 66 ASP A C 1
ATOM 509 O O . ASP A 1 66 ? -6.326 0.486 -5.817 1.00 96.12 66 ASP A O 1
ATOM 513 N N . ILE A 1 67 ? -5.708 2.542 -5.195 1.00 92.75 67 ILE A N 1
ATOM 514 C CA . ILE A 1 67 ? -6.848 3.180 -5.856 1.00 92.75 67 ILE A CA 1
ATOM 515 C C . ILE A 1 67 ? -6.627 3.267 -7.374 1.00 92.75 67 ILE A C 1
ATOM 517 O O . ILE A 1 67 ? -7.596 3.235 -8.134 1.00 92.75 67 ILE A O 1
ATOM 521 N N . GLN A 1 68 ? -5.366 3.316 -7.820 1.00 93.50 68 GLN A N 1
ATOM 522 C CA . GLN A 1 68 ? -4.986 3.525 -9.217 1.00 93.50 68 GLN A CA 1
ATOM 523 C C . GLN A 1 68 ? -4.749 2.192 -9.952 1.00 93.50 68 GLN A C 1
ATOM 525 O O . GLN A 1 68 ? -3.834 1.437 -9.593 1.00 93.50 68 GLN A O 1
ATOM 530 N N . PRO A 1 69 ? -5.507 1.882 -11.024 1.00 95.50 69 PRO A N 1
ATOM 531 C CA . PRO A 1 69 ? -5.247 0.693 -11.836 1.00 95.50 69 PRO A CA 1
ATOM 532 C C . PRO A 1 69 ? -3.870 0.723 -12.515 1.00 95.50 69 PRO A C 1
ATOM 534 O O . PRO A 1 69 ? -3.289 -0.338 -12.748 1.00 95.50 69 PRO A O 1
ATOM 537 N N . GLU A 1 70 ? -3.317 1.905 -12.798 1.00 96.38 70 GLU A N 1
ATOM 538 C CA . GLU A 1 70 ? -1.994 2.099 -13.399 1.00 96.38 70 GLU A CA 1
ATOM 539 C C . GLU A 1 70 ? -0.884 1.500 -12.539 1.00 96.38 70 GLU A C 1
ATOM 541 O O . GLU A 1 70 ? -0.004 0.812 -13.066 1.00 96.38 70 GLU A O 1
ATOM 546 N N . ILE A 1 71 ? -0.957 1.713 -11.221 1.00 96.88 71 ILE A N 1
ATOM 547 C CA . ILE A 1 71 ? 0.005 1.199 -10.242 1.00 96.88 71 ILE A CA 1
ATOM 548 C C . ILE A 1 71 ? -0.011 -0.328 -10.248 1.00 96.88 71 ILE A C 1
ATOM 550 O O . ILE A 1 71 ? 1.027 -0.971 -10.419 1.00 96.88 71 ILE A O 1
ATOM 554 N N . ILE A 1 72 ? -1.200 -0.923 -10.152 1.00 98.12 72 ILE A N 1
ATOM 555 C CA . ILE A 1 72 ? -1.367 -2.380 -10.127 1.00 98.12 72 ILE A CA 1
ATOM 556 C C . ILE A 1 72 ? -0.922 -3.006 -11.453 1.00 98.12 72 ILE A C 1
ATOM 558 O O . ILE A 1 72 ? -0.187 -3.997 -11.461 1.00 98.12 72 ILE A O 1
ATOM 562 N N . ALA A 1 73 ? -1.317 -2.415 -12.583 1.00 98.38 73 ALA A N 1
ATOM 563 C CA . ALA A 1 73 ? -0.946 -2.894 -13.908 1.00 98.38 73 ALA A CA 1
ATOM 564 C C . ALA A 1 73 ? 0.571 -2.857 -14.128 1.00 98.38 73 ALA A C 1
ATOM 566 O O . ALA A 1 73 ? 1.136 -3.813 -14.668 1.00 98.38 73 ALA A O 1
ATOM 567 N N . ARG A 1 74 ? 1.235 -1.783 -13.682 1.00 97.75 74 ARG A N 1
ATOM 568 C CA . ARG A 1 74 ? 2.695 -1.636 -13.704 1.00 97.75 74 ARG A CA 1
ATOM 569 C C . ARG A 1 74 ? 3.382 -2.675 -12.822 1.00 97.75 74 ARG A C 1
ATOM 571 O O . ARG A 1 74 ? 4.303 -3.347 -13.286 1.00 97.75 74 ARG A O 1
ATOM 578 N N . ASN A 1 75 ? 2.905 -2.850 -11.594 1.00 98.50 75 ASN A N 1
ATOM 579 C CA . ASN A 1 75 ? 3.454 -3.814 -10.647 1.00 98.50 75 ASN A CA 1
ATOM 580 C C . ASN A 1 75 ? 3.399 -5.238 -11.212 1.00 98.50 75 ASN A C 1
ATOM 582 O O . ASN A 1 75 ? 4.420 -5.916 -11.303 1.00 98.50 75 ASN A O 1
ATOM 586 N N . ILE A 1 76 ? 2.237 -5.685 -11.686 1.00 98.75 76 ILE A N 1
ATOM 587 C CA . ILE A 1 76 ? 2.098 -7.017 -12.289 1.00 98.75 76 ILE A CA 1
ATOM 588 C C . ILE A 1 76 ? 2.976 -7.157 -13.545 1.00 98.75 76 ILE A C 1
ATOM 590 O O . ILE A 1 76 ? 3.606 -8.199 -13.740 1.00 98.75 76 ILE A O 1
ATOM 594 N N . LEU A 1 77 ? 3.070 -6.122 -14.387 1.00 98.69 77 LEU A N 1
ATOM 595 C CA . LEU A 1 77 ? 3.921 -6.161 -15.578 1.00 98.69 77 LEU A CA 1
ATOM 596 C C . LEU A 1 77 ? 5.386 -6.421 -15.213 1.00 98.69 77 LEU A C 1
ATOM 598 O O . LEU A 1 77 ? 6.009 -7.313 -15.786 1.00 98.69 77 LEU A O 1
ATOM 602 N N . VAL A 1 78 ? 5.922 -5.716 -14.218 1.00 98.56 78 VAL A N 1
ATOM 603 C CA . VAL A 1 78 ? 7.309 -5.914 -13.779 1.00 98.56 78 VAL A CA 1
ATOM 604 C C . VAL A 1 78 ? 7.510 -7.256 -13.087 1.00 98.56 78 VAL A C 1
ATOM 606 O O . VAL A 1 78 ? 8.465 -7.961 -13.407 1.00 98.56 78 VAL A O 1
ATOM 609 N N . LEU A 1 79 ? 6.588 -7.678 -12.219 1.00 98.69 79 LEU A N 1
ATOM 610 C CA . LEU A 1 79 ? 6.667 -8.991 -11.574 1.00 98.69 79 LEU A CA 1
ATOM 611 C C . LEU A 1 79 ? 6.671 -10.145 -12.591 1.00 98.69 79 LEU A C 1
ATOM 613 O O . LEU A 1 79 ? 7.418 -11.112 -12.433 1.00 98.69 79 LEU A O 1
ATOM 617 N N . THR A 1 80 ? 5.878 -10.041 -13.660 1.00 98.62 80 THR A N 1
ATOM 618 C CA . THR A 1 80 ? 5.860 -11.052 -14.729 1.00 98.62 80 THR A CA 1
ATOM 619 C C . THR A 1 80 ? 7.104 -11.001 -15.617 1.00 98.62 80 THR A C 1
ATOM 621 O O . THR A 1 80 ? 7.586 -12.057 -16.020 1.00 98.62 80 THR A O 1
ATOM 624 N N . LEU A 1 81 ? 7.695 -9.823 -15.859 1.00 98.56 81 LEU A N 1
ATOM 625 C CA . LEU A 1 81 ? 9.004 -9.720 -16.517 1.00 98.56 81 LEU A CA 1
ATOM 626 C C . LEU A 1 81 ? 10.120 -10.374 -15.690 1.00 98.56 81 LEU A C 1
ATOM 628 O O . LEU A 1 81 ? 10.946 -11.094 -16.253 1.00 98.56 81 LEU A O 1
ATOM 632 N N . ILE A 1 82 ? 10.137 -10.149 -14.371 1.00 98.38 82 ILE A N 1
ATOM 633 C CA . ILE A 1 82 ? 11.101 -10.772 -13.449 1.00 98.38 82 ILE A CA 1
ATOM 634 C C . ILE A 1 82 ? 10.948 -12.296 -13.484 1.00 98.38 82 ILE A C 1
ATOM 636 O O . ILE A 1 82 ? 11.941 -13.018 -13.585 1.00 98.38 82 ILE A O 1
ATOM 640 N N . TYR A 1 83 ? 9.708 -12.788 -13.446 1.00 97.62 83 TYR A N 1
ATOM 641 C CA . TYR A 1 83 ? 9.407 -14.216 -13.531 1.00 97.62 83 TYR A CA 1
ATOM 642 C C . TYR A 1 83 ? 9.867 -14.842 -14.862 1.00 97.62 83 TYR A C 1
ATOM 644 O O . TYR A 1 83 ? 10.503 -15.900 -14.863 1.00 97.62 83 TYR A O 1
ATOM 652 N N . ASP A 1 84 ? 9.601 -14.175 -15.989 1.00 96.81 84 ASP A N 1
ATOM 653 C CA . ASP A 1 84 ? 9.955 -14.653 -17.331 1.00 96.81 84 ASP A CA 1
ATOM 654 C C . ASP A 1 84 ? 11.475 -14.606 -17.603 1.00 96.81 84 ASP A C 1
ATOM 656 O O . ASP A 1 84 ? 11.982 -15.374 -18.427 1.00 96.81 84 ASP A O 1
ATOM 660 N N . ASP A 1 85 ? 12.237 -13.740 -16.924 1.00 95.00 85 ASP A N 1
ATOM 661 C CA . ASP A 1 85 ? 13.690 -13.611 -17.097 1.00 95.00 85 ASP A CA 1
ATOM 662 C C . ASP A 1 85 ? 14.479 -14.723 -16.387 1.00 95.00 85 ASP A C 1
ATOM 664 O O . ASP A 1 85 ? 15.358 -14.458 -15.575 1.00 95.00 85 ASP A O 1
ATOM 668 N N . ARG A 1 86 ? 14.202 -15.996 -16.686 1.00 88.69 86 ARG A N 1
ATOM 669 C CA . ARG A 1 86 ? 14.788 -17.165 -15.992 1.00 88.69 86 ARG A CA 1
ATOM 670 C C . ARG A 1 86 ? 16.322 -17.198 -15.960 1.00 88.69 86 ARG A C 1
ATOM 672 O O . ARG A 1 86 ? 16.892 -17.791 -15.052 1.00 88.69 86 ARG A O 1
ATOM 679 N N . LEU A 1 87 ? 16.980 -16.568 -16.935 1.00 86.12 87 LEU A N 1
ATOM 680 C CA . LEU A 1 87 ? 18.441 -16.539 -17.076 1.00 86.12 87 LEU A CA 1
ATOM 681 C C . LEU A 1 87 ? 19.087 -15.224 -16.602 1.00 86.12 87 LEU A C 1
ATOM 683 O O . LEU A 1 87 ? 20.260 -15.016 -16.901 1.00 86.12 87 LEU A O 1
ATOM 687 N N . THR A 1 88 ? 18.341 -14.328 -15.936 1.00 86.19 88 THR A N 1
ATOM 688 C CA . THR A 1 88 ? 18.829 -13.004 -15.474 1.00 86.19 88 THR A CA 1
ATOM 689 C C . THR A 1 88 ? 19.488 -12.169 -16.579 1.00 86.19 88 THR A C 1
ATOM 691 O O . THR A 1 88 ? 20.479 -11.486 -16.340 1.00 86.19 88 THR A O 1
ATOM 694 N N . LYS A 1 89 ? 18.986 -12.241 -17.820 1.00 90.81 89 LYS A N 1
ATOM 695 C CA . LYS A 1 89 ? 19.575 -11.543 -18.984 1.00 90.81 89 LYS A CA 1
ATOM 696 C C . LYS A 1 89 ? 18.857 -10.240 -19.327 1.00 90.81 89 LYS A C 1
ATOM 698 O O . LYS A 1 89 ? 19.274 -9.529 -20.246 1.00 90.81 89 LYS A O 1
ATOM 703 N N . LYS A 1 90 ? 17.735 -9.954 -18.667 1.00 94.25 90 LYS A N 1
ATOM 704 C CA . LYS A 1 90 ? 16.866 -8.812 -18.970 1.00 94.25 90 LYS A CA 1
ATOM 705 C C . LYS A 1 90 ? 16.734 -7.839 -17.805 1.00 94.25 90 LYS A C 1
ATOM 707 O O . LYS A 1 90 ? 16.096 -6.815 -18.008 1.00 94.25 90 LYS A O 1
ATOM 712 N N . LEU A 1 91 ? 17.345 -8.103 -16.648 1.00 94.62 91 LEU A N 1
ATOM 713 C CA . LEU A 1 91 ? 17.256 -7.244 -15.460 1.00 94.62 91 LEU A CA 1
ATOM 714 C C . LEU A 1 91 ? 17.540 -5.760 -15.747 1.00 94.62 91 LEU A C 1
ATOM 716 O O . LEU A 1 91 ? 16.785 -4.911 -15.287 1.00 94.62 91 LEU A O 1
ATOM 720 N N . ASN A 1 92 ? 18.527 -5.444 -16.590 1.00 94.31 92 ASN A N 1
ATOM 721 C CA . ASN A 1 92 ? 18.800 -4.066 -17.008 1.00 94.31 92 ASN A CA 1
ATOM 722 C C . ASN A 1 92 ? 17.630 -3.426 -17.780 1.00 94.31 92 ASN A C 1
ATOM 724 O O . ASN A 1 92 ? 17.267 -2.286 -17.537 1.00 94.31 92 ASN A O 1
ATOM 728 N N . LYS A 1 93 ? 16.972 -4.181 -18.665 1.00 96.38 93 LYS A N 1
ATOM 729 C CA . LYS A 1 93 ? 15.791 -3.702 -19.401 1.00 96.38 93 LYS A CA 1
ATOM 730 C C . LYS A 1 93 ? 14.574 -3.589 -18.490 1.00 96.38 93 LYS A C 1
ATOM 732 O O . LYS A 1 93 ? 13.746 -2.715 -18.697 1.00 96.38 93 LYS A O 1
ATOM 737 N N . ILE A 1 94 ? 14.450 -4.481 -17.506 1.00 97.88 94 ILE A N 1
ATOM 738 C CA . ILE A 1 94 ? 13.388 -4.421 -16.494 1.00 97.88 94 ILE A CA 1
ATOM 739 C C . ILE A 1 94 ? 13.571 -3.168 -15.632 1.00 97.88 94 ILE A C 1
ATOM 741 O O . ILE A 1 94 ? 12.588 -2.479 -15.378 1.00 97.88 94 ILE A O 1
ATOM 745 N N . TRP A 1 95 ? 14.813 -2.838 -15.258 1.00 96.62 95 TRP A N 1
ATOM 746 C CA . TRP A 1 95 ? 15.146 -1.567 -14.618 1.00 96.62 95 TRP A CA 1
ATOM 747 C C . TRP A 1 95 ? 14.699 -0.381 -15.477 1.00 96.62 95 TRP A C 1
ATOM 749 O O . TRP A 1 95 ? 13.947 0.456 -14.984 1.00 96.62 95 TRP A O 1
ATOM 759 N N . ASP A 1 96 ? 15.089 -0.336 -16.757 1.00 96.38 96 ASP A N 1
ATOM 760 C CA . ASP A 1 96 ? 14.702 0.763 -17.653 1.00 96.38 96 ASP A CA 1
ATOM 761 C C . ASP A 1 96 ? 13.171 0.916 -17.711 1.00 96.38 96 ASP A C 1
ATOM 763 O O . ASP A 1 96 ? 12.636 2.007 -17.534 1.00 96.38 96 ASP A O 1
ATOM 767 N N . ILE A 1 97 ? 12.450 -0.196 -17.906 1.00 97.56 97 ILE A N 1
ATOM 768 C CA . ILE A 1 97 ? 10.980 -0.231 -17.977 1.00 97.56 97 ILE A CA 1
ATOM 769 C C . ILE A 1 97 ? 10.343 0.280 -16.680 1.00 97.56 97 ILE A C 1
ATOM 771 O O . ILE A 1 97 ? 9.335 0.985 -16.721 1.00 97.56 97 ILE A O 1
ATOM 775 N N . GLN A 1 98 ? 10.911 -0.075 -15.532 1.00 96.50 98 GLN A N 1
ATOM 776 C CA . GLN A 1 98 ? 10.377 0.308 -14.234 1.00 96.50 98 GLN A CA 1
ATOM 777 C C . GLN A 1 98 ? 10.679 1.773 -13.897 1.00 96.50 98 GLN A C 1
ATOM 779 O O . GLN A 1 98 ? 9.809 2.441 -13.340 1.00 96.50 98 GLN A O 1
ATOM 784 N N . TYR A 1 99 ? 11.881 2.265 -14.204 1.00 96.00 99 TYR A N 1
ATOM 785 C CA . TYR A 1 99 ? 12.426 3.481 -13.595 1.00 96.00 99 TYR A CA 1
ATOM 786 C C . TYR A 1 99 ? 12.771 4.617 -14.566 1.00 96.00 99 TYR A C 1
ATOM 788 O O . TYR A 1 99 ? 13.098 5.699 -14.086 1.00 96.00 99 TYR A O 1
ATOM 796 N N . HIS A 1 100 ? 12.730 4.425 -15.891 1.00 95.56 100 HIS A N 1
ATOM 797 C CA . HIS A 1 100 ? 13.053 5.477 -16.871 1.00 95.56 100 HIS A CA 1
ATOM 798 C C . HIS A 1 100 ? 11.805 6.065 -17.542 1.00 95.56 100 HIS A C 1
ATOM 800 O O . HIS A 1 100 ? 10.867 5.343 -17.881 1.00 95.56 100 HIS A O 1
ATOM 806 N N . LEU A 1 101 ? 11.823 7.379 -17.799 1.00 94.62 101 LEU A N 1
ATOM 807 C CA . LEU A 1 101 ? 10.784 8.087 -18.564 1.00 94.62 101 LEU A CA 1
ATOM 808 C C . LEU A 1 101 ? 10.867 7.763 -20.059 1.00 94.62 101 LEU A C 1
ATOM 810 O O . LEU A 1 101 ? 9.840 7.645 -20.727 1.00 94.62 101 LEU A O 1
ATOM 814 N N . TYR A 1 102 ? 12.086 7.609 -20.581 1.00 94.12 102 TYR A N 1
AT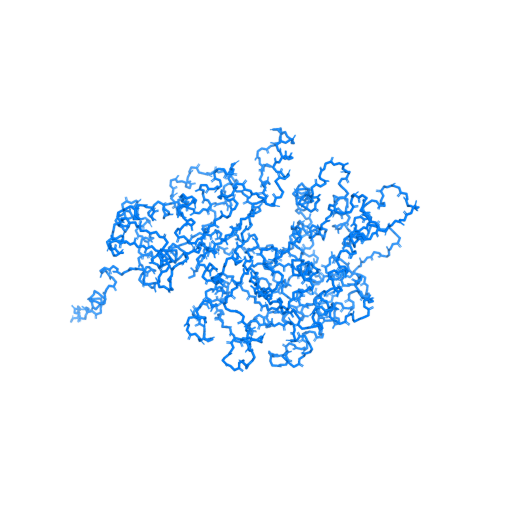OM 815 C CA . TYR A 1 102 ? 12.335 7.218 -21.964 1.00 94.12 102 TYR A CA 1
ATOM 816 C C . TYR A 1 102 ? 13.120 5.911 -22.014 1.00 94.12 102 TYR A C 1
ATOM 818 O O . TYR A 1 102 ? 14.055 5.686 -21.253 1.00 94.12 102 TYR A O 1
ATOM 826 N N . LEU A 1 103 ? 12.763 5.059 -22.968 1.00 94.00 103 LEU A N 1
ATOM 827 C CA . LEU A 1 103 ? 13.336 3.742 -23.184 1.00 94.00 103 LEU A CA 1
ATOM 828 C C . LEU A 1 103 ? 14.162 3.704 -24.469 1.00 94.00 103 LEU A C 1
ATOM 830 O O . LEU A 1 103 ? 13.894 4.402 -25.454 1.00 94.00 103 LEU A O 1
ATOM 834 N N . GLN A 1 104 ? 15.147 2.811 -24.482 1.00 93.19 104 GLN A N 1
ATOM 835 C CA . GLN A 1 104 ? 15.741 2.331 -25.724 1.00 93.19 104 GLN A CA 1
ATOM 836 C C . GLN A 1 104 ? 14.778 1.377 -26.439 1.00 93.19 104 GLN A C 1
ATOM 838 O O . GLN A 1 104 ? 13.899 0.770 -25.819 1.00 93.19 104 GLN A O 1
ATOM 843 N N . LYS A 1 105 ? 14.982 1.182 -27.748 1.00 93.19 105 LYS A N 1
ATOM 844 C CA . LYS A 1 105 ? 14.110 0.339 -28.582 1.00 93.19 105 LYS A CA 1
ATOM 845 C C . LYS A 1 105 ? 13.912 -1.066 -28.002 1.00 93.19 105 LYS A C 1
ATOM 847 O O . LYS A 1 105 ? 12.794 -1.560 -27.983 1.00 93.19 105 LYS A O 1
ATOM 852 N N . ALA A 1 106 ? 14.974 -1.691 -27.491 1.00 94.75 106 ALA A N 1
ATOM 853 C CA . ALA A 1 106 ? 14.899 -3.041 -26.932 1.00 94.75 106 ALA A CA 1
ATOM 854 C C . ALA A 1 106 ? 14.011 -3.123 -25.674 1.00 94.75 106 ALA A C 1
ATOM 856 O O . ALA A 1 106 ? 13.212 -4.051 -25.555 1.00 94.75 106 ALA A O 1
ATOM 857 N N . SER A 1 107 ? 14.133 -2.162 -24.753 1.00 96.12 107 SER A N 1
ATOM 858 C CA . SER A 1 107 ? 13.315 -2.091 -23.532 1.00 96.12 107 SER A CA 1
ATOM 859 C C . SER A 1 107 ? 11.862 -1.711 -23.864 1.00 96.12 107 SER A C 1
ATOM 861 O O . SER A 1 107 ? 10.932 -2.295 -23.313 1.00 96.12 107 SER A O 1
ATOM 863 N N . TYR A 1 108 ? 11.648 -0.830 -24.848 1.00 95.12 108 TYR A N 1
ATOM 864 C CA . TYR A 1 108 ? 10.317 -0.489 -25.367 1.00 95.12 108 TYR A CA 1
ATOM 865 C C . TYR A 1 108 ? 9.606 -1.683 -26.027 1.00 95.12 108 TYR A C 1
ATOM 867 O O . TYR A 1 108 ? 8.443 -1.964 -25.728 1.00 95.12 108 TYR A O 1
ATOM 875 N N . ASP A 1 109 ? 10.302 -2.417 -26.898 1.00 95.25 109 ASP A N 1
ATOM 876 C CA . ASP A 1 109 ? 9.760 -3.610 -27.555 1.00 95.25 109 ASP A CA 1
ATOM 877 C C . ASP A 1 109 ? 9.430 -4.696 -26.514 1.00 95.25 109 ASP A C 1
ATOM 879 O O . ASP A 1 109 ? 8.380 -5.339 -26.604 1.00 95.25 109 ASP A O 1
ATOM 883 N N . LEU A 1 110 ? 10.274 -4.852 -25.482 1.00 97.38 110 LEU A N 1
ATOM 884 C CA . LEU A 1 110 ? 10.019 -5.758 -24.359 1.00 97.38 110 LEU A CA 1
ATOM 885 C C . LEU A 1 110 ? 8.752 -5.359 -23.589 1.00 97.38 110 LEU A C 1
ATOM 887 O O . LEU A 1 110 ? 7.866 -6.202 -23.444 1.00 97.38 110 LEU A O 1
ATOM 891 N N . LEU A 1 111 ? 8.625 -4.091 -23.177 1.00 97.06 111 LEU A N 1
ATOM 892 C CA . LEU A 1 111 ? 7.433 -3.555 -22.507 1.00 97.06 111 LEU A CA 1
ATOM 893 C C . LEU A 1 111 ? 6.160 -3.857 -23.305 1.00 97.06 111 LEU A C 1
ATOM 895 O O . LEU A 1 111 ? 5.220 -4.456 -22.782 1.00 97.06 111 LEU A O 1
ATOM 899 N N . ARG A 1 112 ? 6.141 -3.504 -24.594 1.00 95.44 112 ARG A N 1
ATOM 900 C CA . ARG A 1 112 ? 4.965 -3.718 -25.449 1.00 95.44 112 ARG A CA 1
ATOM 901 C C . ARG A 1 112 ? 4.645 -5.188 -25.651 1.00 95.44 112 ARG A C 1
ATOM 903 O O . ARG A 1 112 ? 3.473 -5.559 -25.659 1.00 95.44 112 ARG A O 1
ATOM 910 N N . SER A 1 113 ? 5.664 -6.026 -25.836 1.00 97.25 113 SER A N 1
ATOM 911 C CA . SER A 1 113 ? 5.467 -7.468 -25.992 1.00 97.25 113 SER A CA 1
ATOM 912 C C . SER A 1 113 ? 4.842 -8.082 -24.738 1.00 97.25 113 SER A C 1
ATOM 914 O O . SER A 1 113 ? 3.901 -8.871 -24.852 1.00 97.25 113 SER A O 1
ATOM 916 N N . GLN A 1 114 ? 5.289 -7.649 -23.554 1.00 98.12 114 GLN A N 1
ATOM 917 C CA . GLN A 1 114 ? 4.755 -8.121 -22.287 1.00 98.12 114 GLN A CA 1
ATOM 918 C C . GLN A 1 114 ? 3.337 -7.607 -22.054 1.00 98.12 114 GLN A C 1
ATOM 920 O O . GLN A 1 114 ? 2.457 -8.402 -21.742 1.00 98.12 114 GLN A O 1
ATOM 925 N N . ALA A 1 115 ? 3.075 -6.320 -22.288 1.00 98.06 115 ALA A N 1
ATOM 926 C CA . ALA A 1 115 ? 1.732 -5.754 -22.180 1.00 98.06 115 ALA A CA 1
ATOM 927 C C . ALA A 1 115 ? 0.727 -6.481 -23.094 1.00 98.06 115 ALA A C 1
ATOM 929 O O . ALA A 1 115 ? -0.346 -6.874 -22.644 1.00 98.06 115 ALA A O 1
ATOM 930 N N . LYS A 1 116 ? 1.107 -6.774 -24.349 1.00 97.69 116 LYS A N 1
ATOM 931 C CA . LYS A 1 116 ? 0.294 -7.581 -25.280 1.00 97.69 116 LYS A CA 1
ATOM 932 C C . LYS A 1 116 ? 0.055 -9.002 -24.776 1.00 97.69 116 LYS A C 1
ATOM 934 O O . LYS A 1 116 ? -1.055 -9.515 -24.915 1.00 97.69 116 LYS A O 1
ATOM 939 N N . LYS A 1 117 ? 1.087 -9.654 -24.222 1.00 98.00 117 LYS A N 1
ATOM 940 C CA . LYS A 1 117 ? 0.971 -10.995 -23.626 1.00 98.00 117 LYS A CA 1
ATOM 941 C C . LYS A 1 117 ? -0.030 -10.967 -22.474 1.00 98.00 117 LYS A C 1
ATOM 943 O O . LYS A 1 117 ? -0.948 -11.778 -22.475 1.00 98.00 117 LYS A O 1
ATOM 948 N N . LEU A 1 118 ? 0.115 -10.026 -21.545 1.00 98.25 118 LEU A N 1
ATOM 949 C CA . LEU A 1 118 ? -0.755 -9.905 -20.379 1.00 98.25 118 LEU A CA 1
ATOM 950 C C . LEU A 1 118 ? -2.194 -9.583 -20.780 1.00 98.25 118 LEU A C 1
ATOM 952 O O . LEU A 1 118 ? -3.085 -10.324 -20.393 1.00 98.25 118 LEU A O 1
ATOM 956 N N . HIS A 1 119 ? -2.420 -8.586 -21.639 1.00 97.62 119 HIS A N 1
ATOM 957 C CA . HIS A 1 119 ? -3.761 -8.249 -22.127 1.00 97.62 119 HIS A CA 1
ATOM 958 C C . HIS A 1 119 ? -4.466 -9.448 -22.790 1.00 97.62 119 HIS A C 1
ATOM 960 O O . HIS A 1 119 ? -5.622 -9.738 -22.492 1.00 97.62 119 HIS A O 1
ATOM 966 N N . ARG A 1 120 ? -3.753 -10.226 -23.618 1.00 96.38 120 ARG A N 1
ATOM 967 C CA . ARG A 1 120 ? -4.289 -11.467 -24.209 1.00 96.38 120 ARG A CA 1
ATOM 968 C C . ARG A 1 120 ? -4.675 -12.525 -23.175 1.00 96.38 120 ARG A C 1
ATOM 970 O O . ARG A 1 120 ? -5.615 -13.277 -23.404 1.00 96.38 120 ARG A O 1
ATOM 977 N N . LEU A 1 121 ? -3.919 -12.632 -22.084 1.00 96.50 121 LEU A N 1
ATOM 978 C CA . LEU A 1 121 ? -4.202 -13.565 -20.989 1.00 96.50 121 LEU A CA 1
ATOM 979 C C . LEU A 1 121 ? -5.319 -13.051 -20.063 1.00 96.50 121 LEU A C 1
ATOM 981 O O . LEU A 1 121 ? -5.763 -13.786 -19.181 1.00 96.50 121 LEU A O 1
ATOM 985 N N . SER A 1 122 ? -5.801 -11.825 -20.290 1.00 95.12 122 SER A N 1
ATOM 986 C CA . SER A 1 122 ? -6.787 -11.137 -19.461 1.00 95.12 122 SER A CA 1
ATOM 987 C C . SER A 1 122 ? -8.226 -11.209 -19.975 1.00 95.12 122 SER A C 1
ATOM 989 O O . SER A 1 122 ? -9.011 -10.285 -19.762 1.00 95.12 122 SER A O 1
ATOM 991 N N . SER A 1 123 ? -8.604 -12.291 -20.660 1.00 92.19 123 SER A N 1
ATOM 992 C CA . SER A 1 123 ? -9.973 -12.458 -21.168 1.00 92.19 123 SER A CA 1
ATOM 993 C C . SER A 1 123 ? -10.983 -12.815 -20.071 1.00 92.19 123 SER A C 1
ATOM 995 O O . SER A 1 123 ? -12.138 -12.404 -20.134 1.00 92.19 123 SER A O 1
ATOM 997 N N . SER A 1 124 ? -10.566 -13.587 -19.064 1.00 93.06 124 SER A N 1
ATOM 998 C CA . SER A 1 124 ? -11.359 -13.897 -17.869 1.00 93.06 124 SER A CA 1
ATOM 999 C C . SER A 1 124 ? -10.457 -14.339 -16.714 1.00 93.06 124 SER A C 1
ATOM 1001 O O . SER A 1 124 ? -9.325 -14.781 -16.937 1.00 93.06 124 SER A O 1
ATOM 1003 N N . LEU A 1 125 ? -10.971 -14.276 -15.481 1.00 91.38 125 LEU A N 1
ATOM 1004 C CA . LEU A 1 125 ? -10.268 -14.799 -14.304 1.00 91.38 125 LEU A CA 1
ATOM 1005 C C . LEU A 1 125 ? -9.937 -16.295 -14.442 1.00 91.38 125 LEU A C 1
ATOM 1007 O O . LEU A 1 125 ? -8.878 -16.729 -13.991 1.00 91.38 125 LEU A O 1
ATOM 1011 N N . ASP A 1 126 ? -10.794 -17.078 -15.103 1.00 91.50 126 ASP A N 1
ATOM 1012 C CA . ASP A 1 126 ? -10.547 -18.503 -15.349 1.00 91.50 126 ASP A CA 1
ATOM 1013 C C . ASP A 1 126 ? -9.370 -18.734 -16.301 1.00 91.50 126 ASP A C 1
ATOM 1015 O O . ASP A 1 126 ? -8.521 -19.591 -16.039 1.00 91.50 126 ASP A O 1
ATOM 1019 N N . VAL A 1 127 ? -9.273 -17.939 -17.375 1.00 94.19 127 VAL A N 1
ATOM 1020 C CA . VAL A 1 127 ? -8.123 -17.993 -18.286 1.00 94.19 127 VAL A CA 1
ATOM 1021 C C . VAL A 1 127 ? -6.858 -17.591 -17.540 1.00 94.19 127 VAL A C 1
ATOM 1023 O O . VAL A 1 127 ? -5.884 -18.343 -17.587 1.00 94.19 127 VAL A O 1
ATOM 1026 N N . TRP A 1 128 ? -6.886 -16.498 -16.769 1.00 95.69 128 TRP A N 1
ATOM 1027 C CA . TRP A 1 128 ? -5.751 -16.093 -15.935 1.00 95.69 128 TRP A CA 1
ATOM 1028 C C . TRP A 1 128 ? -5.298 -17.217 -15.003 1.00 95.69 128 TRP A C 1
ATOM 1030 O O . TRP A 1 128 ? -4.108 -17.510 -14.913 1.00 95.69 128 TRP A O 1
ATOM 1040 N N . GLN A 1 129 ? -6.243 -17.906 -14.365 1.00 91.38 129 GLN A N 1
ATOM 1041 C CA . GLN A 1 129 ? -5.977 -18.990 -13.424 1.00 91.38 129 GLN A CA 1
ATOM 1042 C C . GLN A 1 129 ? -5.338 -20.234 -14.064 1.00 91.38 129 GLN A C 1
ATOM 1044 O O . GLN A 1 129 ? -4.755 -21.051 -13.351 1.00 91.38 129 GLN A O 1
ATOM 1049 N N . SER A 1 130 ? -5.431 -20.384 -15.388 1.00 93.38 130 SER A N 1
ATOM 1050 C CA . SER A 1 130 ? -4.734 -21.435 -16.142 1.00 93.38 130 SER A CA 1
ATOM 1051 C C . SER A 1 130 ? -3.290 -21.068 -16.510 1.00 93.38 130 SER A C 1
ATOM 1053 O O . SER A 1 130 ? -2.522 -21.931 -16.934 1.00 93.38 130 SER A O 1
ATOM 1055 N N . THR A 1 131 ? -2.902 -19.801 -16.337 1.00 95.94 131 THR A N 1
ATOM 1056 C CA . THR A 1 131 ? -1.563 -19.311 -16.685 1.00 95.94 131 THR A CA 1
ATOM 1057 C C . THR A 1 131 ? -0.527 -19.632 -15.616 1.00 95.94 131 THR A C 1
ATOM 1059 O O . THR A 1 131 ? -0.845 -19.816 -14.437 1.00 95.94 131 THR A O 1
ATOM 1062 N N . GLU A 1 132 ? 0.744 -19.602 -16.021 1.00 95.44 132 GLU A N 1
ATOM 1063 C CA . GLU A 1 132 ? 1.884 -19.732 -15.112 1.00 95.44 132 GLU A CA 1
ATOM 1064 C C . GLU A 1 132 ? 1.941 -18.610 -14.063 1.00 95.44 132 GLU A C 1
ATOM 1066 O O . GLU A 1 132 ? 2.373 -18.860 -12.943 1.00 95.44 132 GLU A O 1
ATOM 1071 N N . TYR A 1 133 ? 1.426 -17.411 -14.362 1.00 97.38 133 TYR A N 1
ATOM 1072 C CA . TYR A 1 133 ? 1.439 -16.273 -13.435 1.00 97.38 133 TYR A CA 1
ATOM 1073 C C . TYR A 1 133 ? 0.487 -16.441 -12.253 1.00 97.38 133 TYR A C 1
ATOM 1075 O O . TYR A 1 133 ? 0.766 -15.948 -11.160 1.00 97.38 133 TYR A O 1
ATOM 1083 N N . SER A 1 134 ? -0.600 -17.197 -12.427 1.00 94.56 134 SER A N 1
ATOM 1084 C CA . SER A 1 134 ? -1.592 -17.434 -11.371 1.00 94.56 134 SER A CA 1
ATOM 1085 C C . SER A 1 134 ? -1.048 -18.145 -10.132 1.00 94.56 134 SER A C 1
ATOM 1087 O O . SER A 1 134 ? -1.742 -18.214 -9.113 1.00 94.56 134 SER A O 1
ATOM 1089 N N . VAL A 1 135 ? 0.166 -18.705 -10.198 1.00 92.44 135 VAL A N 1
ATOM 1090 C CA . VAL A 1 135 ? 0.808 -19.334 -9.041 1.00 92.44 135 VAL A CA 1
ATOM 1091 C C . VAL A 1 135 ? 1.158 -18.315 -7.957 1.00 92.44 135 VAL A C 1
ATOM 1093 O O . VAL A 1 135 ? 1.069 -18.654 -6.778 1.00 92.44 135 VAL A O 1
ATOM 1096 N N . PHE A 1 136 ? 1.488 -17.080 -8.346 1.00 96.81 136 PHE A N 1
ATOM 1097 C CA . PHE A 1 136 ? 1.924 -16.030 -7.427 1.00 96.81 136 PHE A CA 1
ATOM 1098 C C . PHE A 1 136 ? 1.196 -14.697 -7.617 1.00 96.81 136 PHE A C 1
ATOM 1100 O O . PHE A 1 136 ? 1.238 -13.889 -6.704 1.00 96.81 136 PHE A O 1
ATOM 1107 N N . ILE A 1 137 ? 0.500 -14.462 -8.734 1.00 98.00 137 ILE A N 1
ATOM 1108 C CA . ILE A 1 137 ? -0.304 -13.251 -8.955 1.00 98.00 137 ILE A CA 1
ATOM 1109 C C . ILE A 1 137 ? -1.784 -13.607 -8.955 1.00 98.00 137 ILE A C 1
ATOM 1111 O O . ILE A 1 137 ? -2.257 -14.394 -9.783 1.00 98.00 137 ILE A O 1
ATOM 1115 N N . LYS A 1 138 ? -2.526 -12.990 -8.041 1.00 96.75 138 LYS A N 1
ATOM 1116 C CA . LYS A 1 138 ? -3.965 -13.177 -7.864 1.00 96.75 138 LYS A CA 1
ATOM 1117 C C . LYS A 1 138 ? -4.694 -11.853 -8.030 1.00 96.75 138 LYS A C 1
ATOM 1119 O O . LYS A 1 138 ? -4.163 -10.799 -7.695 1.00 96.75 138 LYS A O 1
ATOM 1124 N N . PHE A 1 139 ? -5.933 -11.931 -8.489 1.00 96.88 139 PHE A N 1
ATOM 1125 C CA . PHE A 1 139 ? -6.858 -10.805 -8.499 1.00 96.88 139 PHE A CA 1
ATOM 1126 C C . PHE A 1 139 ? -7.920 -11.039 -7.439 1.00 96.88 139 PHE A C 1
ATOM 1128 O O . PHE A 1 139 ? -8.475 -12.139 -7.356 1.00 96.88 139 PHE A O 1
ATOM 1135 N N . CYS A 1 140 ? -8.178 -10.020 -6.625 1.00 95.44 140 CYS A N 1
ATOM 1136 C CA . CYS A 1 140 ? -9.195 -10.112 -5.587 1.00 95.44 140 CYS A CA 1
ATOM 1137 C C . CYS A 1 140 ? -10.609 -10.106 -6.167 1.00 95.44 140 CYS A C 1
ATOM 1139 O O . CYS A 1 140 ? -11.510 -10.692 -5.569 1.00 95.44 140 CYS A O 1
ATOM 1141 N N . ASP A 1 141 ? -10.781 -9.487 -7.338 1.00 93.81 141 ASP A N 1
ATOM 1142 C CA . ASP A 1 141 ? -12.055 -9.440 -8.035 1.00 93.81 141 ASP A CA 1
ATOM 1143 C C . ASP A 1 141 ? -11.933 -9.197 -9.554 1.00 93.81 141 ASP A C 1
ATOM 1145 O O . ASP A 1 141 ? -10.876 -8.822 -10.079 1.00 93.81 141 ASP A O 1
ATOM 1149 N N . SER A 1 142 ? -13.052 -9.376 -10.258 1.00 93.94 142 SER A N 1
ATOM 1150 C CA . SER A 1 142 ? -13.201 -9.168 -11.701 1.00 93.94 142 SER A CA 1
ATOM 1151 C C . SER A 1 142 ? -13.086 -7.702 -12.137 1.00 93.94 142 SER A C 1
ATOM 1153 O O . SER A 1 142 ? -12.691 -7.434 -13.272 1.00 93.94 142 SER A O 1
ATOM 1155 N N . GLY A 1 143 ? -13.444 -6.743 -11.281 1.00 94.06 143 GLY A N 1
ATOM 1156 C CA . GLY A 1 143 ? -13.352 -5.309 -11.586 1.00 94.06 143 GLY A CA 1
ATOM 1157 C C . GLY A 1 143 ? -11.900 -4.844 -11.713 1.00 94.06 143 GLY A C 1
ATOM 1158 O O . GLY A 1 143 ? -11.525 -4.256 -12.724 1.00 94.06 143 GLY A O 1
ATOM 1159 N N . THR A 1 144 ? -11.062 -5.232 -10.754 1.00 96.00 144 THR A N 1
ATOM 1160 C CA . THR A 1 144 ? -9.610 -5.031 -10.747 1.00 96.00 144 THR A CA 1
ATOM 1161 C C . THR A 1 144 ? -8.995 -5.635 -12.002 1.00 96.00 144 THR A C 1
ATOM 1163 O O . THR A 1 144 ? -8.210 -4.988 -12.690 1.00 96.00 144 THR A O 1
ATOM 1166 N N . PHE A 1 145 ? -9.389 -6.866 -12.339 1.00 96.19 145 PHE A N 1
ATOM 1167 C CA . PHE A 1 145 ? -8.902 -7.559 -13.527 1.00 96.19 145 PHE A CA 1
ATOM 1168 C C . PHE A 1 145 ? -9.213 -6.800 -14.825 1.00 96.19 145 PHE A C 1
ATOM 1170 O O . PHE A 1 145 ? -8.329 -6.618 -15.663 1.00 96.19 145 PHE A O 1
ATOM 1177 N N . LYS A 1 146 ? -10.451 -6.309 -14.977 1.00 95.69 146 LYS A N 1
ATOM 1178 C CA . LYS A 1 146 ? -10.870 -5.503 -16.135 1.00 95.69 146 LYS A CA 1
ATOM 1179 C C . LYS A 1 146 ? -10.108 -4.181 -16.216 1.00 95.69 146 LYS A C 1
ATOM 1181 O O . LYS A 1 146 ? -9.591 -3.858 -17.283 1.00 95.69 146 LYS A O 1
ATOM 1186 N N . ALA A 1 147 ? -10.004 -3.454 -15.103 1.00 95.31 147 ALA A N 1
ATOM 1187 C CA . ALA A 1 147 ? -9.316 -2.166 -15.051 1.00 95.31 147 ALA A CA 1
ATOM 1188 C C . ALA A 1 147 ? -7.833 -2.309 -15.431 1.00 95.31 147 ALA A C 1
ATOM 1190 O O . ALA A 1 147 ? -7.333 -1.603 -16.304 1.00 95.31 147 ALA A O 1
ATOM 1191 N N . VAL A 1 148 ? -7.148 -3.302 -14.861 1.00 97.56 148 VAL A N 1
ATOM 1192 C CA . VAL A 1 148 ? -5.742 -3.603 -15.168 1.00 97.56 148 VAL A CA 1
ATOM 1193 C C . VAL A 1 148 ? -5.553 -4.042 -16.624 1.00 97.56 148 VAL A C 1
ATOM 1195 O O . VAL A 1 148 ? -4.611 -3.604 -17.286 1.00 97.56 148 VAL A O 1
ATOM 1198 N N . SER A 1 149 ? -6.463 -4.865 -17.155 1.00 97.69 149 SER A N 1
ATOM 1199 C CA . SER A 1 149 ? -6.427 -5.299 -18.556 1.00 97.69 149 SER A CA 1
ATOM 1200 C C . SER A 1 149 ? -6.513 -4.125 -19.539 1.00 97.69 149 SER A C 1
ATOM 1202 O O . SER A 1 149 ? -5.800 -4.126 -20.546 1.00 97.69 149 SER A O 1
ATOM 1204 N N . ALA A 1 150 ? -7.326 -3.107 -19.233 1.00 96.12 150 ALA A N 1
ATOM 1205 C CA . ALA A 1 150 ? -7.443 -1.893 -20.042 1.00 96.12 150 ALA A CA 1
ATOM 1206 C C . ALA A 1 150 ? -6.147 -1.061 -20.043 1.00 96.12 150 ALA A C 1
ATOM 1208 O O . ALA A 1 150 ? -5.750 -0.529 -21.079 1.00 96.12 150 ALA A O 1
ATOM 1209 N N . ILE A 1 151 ? -5.435 -0.999 -18.915 1.00 97.06 151 ILE A N 1
ATOM 1210 C CA . ILE A 1 151 ? -4.128 -0.330 -18.853 1.00 97.06 151 ILE A CA 1
ATOM 1211 C C . ILE A 1 151 ? -3.074 -1.082 -19.683 1.00 97.06 151 ILE A C 1
ATOM 1213 O O . ILE A 1 151 ? -2.281 -0.466 -20.397 1.00 97.06 151 ILE A O 1
ATOM 1217 N N . TRP A 1 152 ? -3.069 -2.418 -19.662 1.00 97.69 152 TRP A N 1
ATOM 1218 C CA . TRP A 1 152 ? -2.169 -3.188 -20.530 1.00 97.69 152 TRP A CA 1
ATOM 1219 C C . TRP A 1 152 ? -2.482 -3.022 -22.013 1.00 97.69 152 TRP A C 1
ATOM 1221 O O . TRP A 1 152 ? -1.551 -2.975 -22.819 1.00 97.69 152 TRP A O 1
ATOM 1231 N N . ASP A 1 153 ? -3.756 -2.883 -22.378 1.00 95.44 153 ASP A N 1
ATOM 1232 C CA . ASP A 1 153 ? -4.148 -2.530 -23.742 1.00 95.44 153 ASP A CA 1
ATOM 1233 C C . ASP A 1 153 ? -3.575 -1.165 -24.158 1.00 95.44 153 ASP A C 1
ATOM 1235 O O . ASP A 1 153 ? -2.947 -1.035 -25.215 1.00 95.44 153 ASP A O 1
ATOM 1239 N N . PHE A 1 154 ? -3.682 -0.171 -23.269 1.00 93.56 154 PHE A N 1
ATOM 1240 C CA . PHE A 1 154 ? -3.100 1.154 -23.470 1.00 93.56 154 PHE A CA 1
ATOM 1241 C C . PHE A 1 154 ? -1.582 1.091 -23.714 1.00 93.56 154 PHE A C 1
ATOM 1243 O O . PHE A 1 154 ? -1.100 1.685 -24.685 1.00 93.56 154 PHE A O 1
ATOM 1250 N N . TYR A 1 155 ? -0.833 0.327 -22.909 1.00 93.75 155 TYR A N 1
ATOM 1251 C CA . TYR A 1 155 ? 0.612 0.124 -23.099 1.00 93.75 155 TYR A CA 1
ATOM 1252 C C . TYR A 1 155 ? 0.940 -0.632 -24.397 1.00 93.75 155 TYR A C 1
ATOM 1254 O O . TYR A 1 155 ? 1.955 -0.372 -25.048 1.00 93.75 155 TYR A O 1
ATOM 1262 N N . ALA A 1 156 ? 0.094 -1.585 -24.789 1.00 91.81 156 ALA A N 1
ATOM 1263 C CA . ALA A 1 156 ? 0.304 -2.437 -25.950 1.00 91.81 156 ALA A CA 1
ATOM 1264 C C . ALA A 1 156 ? 0.122 -1.697 -27.284 1.00 91.81 156 ALA A C 1
ATOM 1266 O O . ALA A 1 156 ? 0.896 -1.935 -28.226 1.00 91.81 156 ALA A O 1
ATOM 1267 N N . HIS A 1 157 ? -0.886 -0.828 -27.386 1.00 84.75 157 HIS A N 1
ATOM 1268 C CA . HIS A 1 157 ? -1.372 -0.313 -28.672 1.00 84.75 157 HIS A CA 1
ATOM 1269 C C . HIS A 1 157 ? -1.139 1.180 -28.905 1.00 84.75 157 HIS A C 1
ATOM 1271 O O . HIS A 1 157 ? -1.154 1.607 -30.058 1.00 84.75 157 HIS A O 1
ATOM 1277 N N . SER A 1 158 ? -0.824 1.962 -27.875 1.00 77.56 158 SER A N 1
ATOM 1278 C CA . SER A 1 158 ? -0.473 3.373 -28.053 1.00 77.56 158 SER A CA 1
ATOM 1279 C C . SER A 1 158 ? 0.876 3.536 -28.771 1.00 77.56 158 SER A C 1
ATOM 1281 O O . SER A 1 158 ? 1.906 3.003 -28.349 1.00 77.56 158 SER A O 1
ATOM 1283 N N . THR A 1 159 ? 0.877 4.254 -29.896 1.00 63.22 159 THR A N 1
ATOM 1284 C CA . THR A 1 159 ? 2.041 4.441 -30.776 1.00 63.22 159 THR A CA 1
ATOM 1285 C C . THR A 1 159 ? 2.950 5.601 -30.351 1.00 63.22 159 THR A C 1
ATOM 1287 O O . THR A 1 159 ? 2.514 6.548 -29.707 1.00 63.22 159 THR A O 1
ATOM 1290 N N . ARG A 1 160 ? 4.238 5.507 -30.729 1.00 57.09 160 ARG A N 1
ATOM 1291 C CA . ARG A 1 160 ? 5.345 6.418 -30.358 1.00 57.09 160 ARG A CA 1
ATOM 1292 C C . ARG A 1 160 ? 5.222 7.850 -30.893 1.00 57.09 160 ARG A C 1
ATOM 1294 O O . ARG A 1 160 ? 5.671 8.766 -30.217 1.00 57.09 160 ARG A O 1
ATOM 1301 N N . PHE A 1 161 ? 4.707 8.026 -32.109 1.00 53.16 161 PHE A N 1
ATOM 1302 C CA . PHE A 1 161 ? 4.855 9.277 -32.871 1.00 53.16 161 PHE A CA 1
ATOM 1303 C C . PHE A 1 161 ? 3.539 9.951 -33.239 1.00 53.16 161 PHE A C 1
ATOM 1305 O O . PHE A 1 161 ? 3.512 11.137 -33.541 1.00 53.16 161 PHE A O 1
ATOM 1312 N N . GLU A 1 162 ? 2.449 9.196 -33.209 1.00 53.97 162 GLU A N 1
ATOM 1313 C CA . GLU A 1 162 ? 1.138 9.640 -33.654 1.00 53.97 162 GLU A CA 1
ATOM 1314 C C . GLU A 1 162 ? 0.091 9.001 -32.744 1.00 53.97 162 GLU A C 1
ATOM 1316 O O . GLU A 1 162 ? 0.295 7.898 -32.229 1.00 53.97 162 GLU A O 1
ATOM 1321 N N . GLY A 1 163 ? -1.020 9.695 -32.521 1.00 66.69 163 GLY A N 1
ATOM 1322 C CA . GLY A 1 163 ? -2.144 9.183 -31.741 1.00 66.69 163 GLY A CA 1
ATOM 1323 C C . GLY A 1 163 ? -2.189 9.637 -30.279 1.00 66.69 163 GLY A C 1
ATOM 1324 O O . GLY A 1 163 ? -1.351 10.386 -29.776 1.00 66.69 163 GLY A O 1
ATOM 1325 N N . LYS A 1 164 ? -3.246 9.192 -29.595 1.00 75.56 164 LYS A N 1
ATOM 1326 C CA . LYS A 1 164 ? -3.665 9.701 -28.281 1.00 75.56 164 LYS A CA 1
ATOM 1327 C C . LYS A 1 164 ? -2.618 9.469 -27.179 1.00 75.56 164 LYS A C 1
ATOM 1329 O O . LYS A 1 164 ? -2.388 10.367 -26.380 1.00 75.56 164 LYS A O 1
ATOM 1334 N N . GLY A 1 165 ? -1.954 8.310 -27.156 1.00 78.94 165 GLY A N 1
ATOM 1335 C CA . GLY A 1 165 ? -1.006 7.950 -26.090 1.00 78.94 165 GLY A CA 1
ATOM 1336 C C . GLY A 1 165 ? 0.286 8.775 -26.067 1.00 78.94 165 GLY A C 1
ATOM 1337 O O . GLY A 1 165 ? 0.722 9.173 -24.991 1.00 78.94 165 GLY A O 1
ATOM 1338 N N . ALA A 1 166 ? 0.863 9.102 -27.231 1.00 79.75 166 ALA A N 1
ATOM 1339 C CA . ALA A 1 166 ? 2.047 9.967 -27.304 1.00 79.75 166 ALA A CA 1
ATOM 1340 C C . ALA A 1 166 ? 1.752 11.376 -26.767 1.00 79.75 166 ALA A C 1
ATOM 1342 O O . ALA A 1 166 ? 2.551 11.933 -26.016 1.00 79.75 166 ALA A O 1
ATOM 1343 N N . LYS A 1 167 ? 0.571 11.918 -27.098 1.00 85.44 167 LYS A N 1
ATOM 1344 C CA . LYS A 1 167 ? 0.104 13.201 -26.567 1.00 85.44 167 LYS A CA 1
ATOM 1345 C C . LYS A 1 167 ? -0.100 13.146 -25.052 1.00 85.44 167 LYS A C 1
ATOM 1347 O O . LYS A 1 167 ? 0.418 14.007 -24.357 1.00 85.44 167 LYS A O 1
ATOM 1352 N N . ILE A 1 168 ? -0.781 12.113 -24.548 1.00 86.94 168 ILE A N 1
ATOM 1353 C CA . ILE A 1 168 ? -0.991 11.920 -23.103 1.00 86.94 168 ILE A CA 1
ATOM 1354 C C . ILE A 1 168 ? 0.349 11.901 -22.356 1.00 86.94 168 ILE A C 1
ATOM 1356 O O . ILE A 1 168 ? 0.502 12.591 -21.352 1.00 86.94 168 ILE A O 1
ATOM 1360 N N . PHE A 1 169 ? 1.335 11.147 -22.852 1.00 89.38 169 PHE A N 1
ATOM 1361 C CA . PHE A 1 169 ? 2.658 11.100 -22.233 1.00 89.38 169 PHE A CA 1
ATOM 1362 C C . PHE A 1 169 ? 3.357 12.467 -22.266 1.00 89.38 169 PHE A C 1
ATOM 1364 O O . PHE A 1 169 ? 3.852 12.927 -21.239 1.00 89.38 169 PHE A O 1
ATOM 1371 N N . ALA A 1 170 ? 3.373 13.143 -23.419 1.00 88.31 170 ALA A N 1
ATOM 1372 C CA . ALA A 1 170 ? 3.993 14.462 -23.548 1.00 88.31 170 ALA A CA 1
ATOM 1373 C C . ALA A 1 170 ? 3.349 15.502 -22.611 1.00 88.31 170 ALA A C 1
ATOM 1375 O O . ALA A 1 170 ? 4.064 16.268 -21.960 1.00 88.31 170 ALA A O 1
ATOM 1376 N N . ASP A 1 171 ? 2.018 15.489 -22.495 1.00 87.75 171 ASP A N 1
ATOM 1377 C CA . ASP A 1 171 ? 1.264 16.362 -21.593 1.00 87.75 171 ASP A CA 1
ATOM 1378 C C . ASP A 1 171 ? 1.606 16.063 -20.122 1.00 87.75 171 ASP A C 1
ATOM 1380 O O . ASP A 1 171 ? 1.862 16.993 -19.352 1.00 87.75 171 ASP A O 1
ATOM 1384 N N . ALA A 1 172 ? 1.695 14.782 -19.739 1.00 87.12 172 ALA A N 1
ATOM 1385 C CA . ALA A 1 172 ? 2.067 14.364 -18.386 1.00 87.12 172 ALA A CA 1
ATOM 1386 C C . ALA A 1 172 ? 3.468 14.865 -17.990 1.00 87.12 172 ALA A C 1
ATOM 1388 O O . ALA A 1 172 ? 3.629 15.472 -16.928 1.00 87.12 172 ALA A O 1
ATOM 1389 N N . ILE A 1 173 ? 4.469 14.684 -18.861 1.00 89.19 173 ILE A N 1
ATOM 1390 C CA . ILE A 1 173 ? 5.835 15.169 -18.617 1.00 89.19 173 ILE A CA 1
ATOM 1391 C C . ILE A 1 173 ? 5.874 16.700 -18.563 1.00 89.19 173 ILE A C 1
ATOM 1393 O O . ILE A 1 173 ? 6.450 17.266 -17.634 1.00 89.19 173 ILE A O 1
ATOM 1397 N N . SER A 1 174 ? 5.235 17.383 -19.520 1.00 87.75 174 SER A N 1
ATOM 1398 C CA . SER A 1 174 ? 5.221 18.850 -19.574 1.00 87.75 174 SER A CA 1
ATOM 1399 C C . SER A 1 174 ? 4.593 19.463 -18.320 1.00 87.75 174 SER A C 1
ATOM 1401 O O . SER A 1 174 ? 5.133 20.418 -17.757 1.00 87.75 174 SER A O 1
ATOM 1403 N N . ASN A 1 175 ? 3.472 18.912 -17.848 1.00 85.56 175 ASN A N 1
ATOM 1404 C CA . ASN A 1 175 ? 2.792 19.408 -16.652 1.00 85.56 175 ASN A CA 1
ATOM 1405 C C . ASN A 1 175 ? 3.607 19.160 -15.380 1.00 85.56 175 ASN A C 1
ATOM 1407 O O . ASN A 1 175 ? 3.720 20.064 -14.548 1.00 85.56 175 ASN A O 1
ATOM 1411 N N . ALA A 1 176 ? 4.241 17.991 -15.261 1.00 85.12 176 ALA A N 1
ATOM 1412 C CA . ALA A 1 176 ? 5.136 17.704 -14.148 1.00 85.12 176 ALA A CA 1
ATOM 1413 C C . ALA A 1 176 ? 6.335 18.674 -14.126 1.00 85.12 176 ALA A C 1
ATOM 1415 O O . ALA A 1 176 ? 6.585 19.315 -13.102 1.00 85.12 176 ALA A O 1
ATOM 1416 N N . MET A 1 177 ? 6.996 18.879 -15.274 1.00 82.56 177 MET A N 1
ATOM 1417 C CA . MET A 1 177 ? 8.169 19.756 -15.421 1.00 82.56 177 MET A CA 1
ATOM 1418 C C . MET A 1 177 ? 7.909 21.219 -15.051 1.00 82.56 177 MET A C 1
ATOM 1420 O O . MET A 1 177 ? 8.778 21.867 -14.462 1.00 82.56 177 MET A O 1
ATOM 1424 N N . LYS A 1 178 ? 6.712 21.752 -15.341 1.00 81.62 178 LYS A N 1
ATOM 1425 C CA . LYS A 1 178 ? 6.324 23.123 -14.945 1.00 81.62 178 LYS A CA 1
ATOM 1426 C C . LYS A 1 178 ? 6.408 23.344 -13.430 1.00 81.62 178 LYS A C 1
ATOM 1428 O O . LYS A 1 178 ? 6.593 24.476 -12.988 1.00 81.62 178 LYS A O 1
ATOM 1433 N N . THR A 1 179 ? 6.287 22.275 -12.645 1.00 72.25 179 THR A N 1
ATOM 1434 C CA . THR A 1 179 ? 6.250 22.320 -11.177 1.00 72.25 179 THR A CA 1
ATOM 1435 C C . THR A 1 179 ? 7.589 21.910 -10.543 1.00 72.25 179 THR A C 1
ATOM 1437 O O . THR A 1 179 ? 7.883 22.307 -9.413 1.00 72.25 179 THR A O 1
ATOM 1440 N N . THR A 1 180 ? 8.455 21.191 -11.269 1.00 64.94 180 THR A N 1
ATOM 1441 C CA . THR A 1 180 ? 9.713 20.616 -10.752 1.00 64.94 180 THR A CA 1
ATOM 1442 C C . THR A 1 180 ? 10.711 21.661 -10.235 1.00 64.94 180 THR A C 1
ATOM 1444 O O . THR A 1 180 ? 11.396 21.414 -9.243 1.00 64.94 180 THR A O 1
ATOM 1447 N N . SER A 1 181 ? 10.766 22.866 -10.822 1.00 55.88 181 SER A N 1
ATOM 1448 C CA . SER A 1 181 ? 11.686 23.929 -10.369 1.00 55.88 181 SER A CA 1
ATOM 1449 C C . SER A 1 181 ? 11.390 24.427 -8.946 1.00 55.88 181 SER A C 1
ATOM 1451 O O . SER A 1 181 ? 12.316 24.779 -8.215 1.00 55.88 181 SER A O 1
ATOM 1453 N N . LYS A 1 182 ? 10.121 24.388 -8.508 1.00 53.31 182 LYS A N 1
ATOM 1454 C CA . LYS A 1 182 ? 9.717 24.677 -7.118 1.00 53.31 182 LYS A CA 1
ATOM 1455 C C . LYS A 1 182 ? 9.972 23.490 -6.173 1.00 53.31 182 LYS A C 1
ATOM 1457 O O . LYS A 1 182 ? 10.150 23.693 -4.975 1.00 53.31 182 LYS A O 1
ATOM 1462 N N . ALA A 1 183 ? 10.038 22.269 -6.706 1.00 54.12 183 ALA A N 1
ATOM 1463 C CA . ALA A 1 183 ? 10.132 21.012 -5.959 1.00 54.12 183 ALA A CA 1
ATOM 1464 C C . ALA A 1 183 ? 11.560 20.531 -5.653 1.00 54.12 183 ALA A C 1
ATOM 1466 O O . ALA A 1 183 ? 11.744 19.643 -4.822 1.00 54.12 183 ALA A O 1
ATOM 1467 N N . ALA A 1 184 ? 12.586 21.123 -6.274 1.00 55.16 184 ALA A N 1
ATOM 1468 C CA . ALA A 1 184 ? 13.986 20.726 -6.087 1.00 55.16 184 ALA A CA 1
ATOM 1469 C C . ALA A 1 184 ? 14.423 20.677 -4.604 1.00 55.16 184 ALA A C 1
ATOM 1471 O O . ALA A 1 184 ? 15.239 19.838 -4.227 1.00 55.16 184 ALA A O 1
ATOM 1472 N N . ARG A 1 185 ? 13.835 21.523 -3.741 1.00 52.59 185 ARG A N 1
ATOM 1473 C CA . ARG A 1 185 ? 14.065 21.501 -2.285 1.00 52.59 185 ARG A CA 1
ATOM 1474 C C . ARG A 1 185 ? 13.304 20.396 -1.537 1.00 52.59 185 ARG A C 1
ATOM 1476 O O . ARG A 1 185 ? 13.845 19.895 -0.562 1.00 52.59 185 ARG A O 1
ATOM 1483 N N . GLN A 1 186 ? 12.120 19.965 -1.983 1.00 54.50 186 GLN A N 1
ATOM 1484 C CA . GLN A 1 186 ? 11.403 18.821 -1.385 1.00 54.50 186 GLN A CA 1
ATOM 1485 C C . GLN A 1 186 ? 12.145 17.500 -1.649 1.00 54.50 186 GLN A C 1
ATOM 1487 O O . GLN A 1 186 ? 12.274 16.674 -0.749 1.00 54.50 186 GLN A O 1
ATOM 1492 N N . ASN A 1 187 ? 12.731 17.342 -2.844 1.00 56.25 187 ASN A N 1
ATOM 1493 C CA . ASN A 1 187 ? 13.593 16.200 -3.173 1.00 56.25 187 ASN A CA 1
ATOM 1494 C C . ASN A 1 187 ? 14.800 16.052 -2.244 1.00 56.25 187 ASN A C 1
ATOM 1496 O O . ASN A 1 187 ? 15.181 14.925 -1.933 1.00 56.25 187 ASN A O 1
ATOM 1500 N N . LEU A 1 188 ? 15.404 17.161 -1.803 1.00 60.72 188 LEU A N 1
ATOM 1501 C CA . LEU A 1 188 ? 16.541 17.139 -0.878 1.00 60.72 188 LEU A CA 1
ATOM 1502 C C . LEU A 1 188 ? 16.184 16.447 0.445 1.00 60.72 188 LEU A C 1
ATOM 1504 O O . LEU A 1 188 ? 17.000 15.682 0.945 1.00 60.72 188 LEU A O 1
ATOM 1508 N N . PHE A 1 189 ? 14.972 16.645 0.974 1.00 59.69 189 PHE A N 1
ATOM 1509 C CA . PHE A 1 189 ? 14.545 16.027 2.235 1.00 59.69 189 PHE A CA 1
ATOM 1510 C C . PHE A 1 189 ? 14.239 14.538 2.086 1.00 59.69 189 PHE A C 1
ATOM 1512 O O . PHE A 1 189 ? 14.860 13.730 2.771 1.00 59.69 189 PHE A O 1
ATOM 1519 N N . SER A 1 190 ? 13.413 14.143 1.110 1.00 64.88 190 SER A N 1
ATOM 1520 C CA . SER A 1 190 ? 13.146 12.717 0.851 1.00 64.88 190 SER A CA 1
ATOM 1521 C C . SER A 1 190 ? 14.430 11.930 0.548 1.00 64.88 190 SER A C 1
ATOM 1523 O O . SER A 1 190 ? 14.571 10.780 0.963 1.00 64.88 190 SER A O 1
ATOM 1525 N N . SER A 1 191 ? 15.406 12.574 -0.103 1.00 69.25 191 SER A N 1
ATOM 1526 C CA . SER A 1 191 ? 16.746 12.016 -0.329 1.00 69.25 191 SER A CA 1
ATOM 1527 C C . SER A 1 191 ? 17.484 11.694 0.971 1.00 69.25 191 SER A C 1
ATOM 1529 O O . SER A 1 191 ? 18.210 10.708 1.027 1.00 69.25 191 SER A O 1
ATOM 1531 N N . MET A 1 192 ? 17.300 12.476 2.038 1.00 71.81 192 MET A N 1
ATOM 1532 C CA . MET A 1 192 ? 17.969 12.224 3.318 1.00 71.81 192 MET A CA 1
ATOM 1533 C C . MET A 1 192 ? 17.473 10.952 4.004 1.00 71.81 192 MET A C 1
ATOM 1535 O O . MET A 1 192 ? 18.281 10.262 4.623 1.00 71.81 192 MET A O 1
ATOM 1539 N N . ARG A 1 193 ? 16.191 10.589 3.851 1.00 75.50 193 ARG A N 1
ATOM 1540 C CA . ARG A 1 193 ? 15.653 9.325 4.393 1.00 75.50 193 ARG A CA 1
ATOM 1541 C C . ARG A 1 193 ? 16.332 8.116 3.765 1.00 75.50 193 ARG A C 1
ATOM 1543 O O . ARG A 1 193 ? 16.728 7.202 4.476 1.00 75.50 193 ARG A O 1
ATOM 1550 N N . ALA A 1 194 ? 16.528 8.144 2.448 1.00 81.00 194 ALA A N 1
ATOM 1551 C CA . ALA A 1 194 ? 17.224 7.088 1.710 1.00 81.00 194 ALA A CA 1
ATOM 1552 C C . ALA A 1 194 ? 18.714 6.989 2.072 1.00 81.00 194 ALA A C 1
ATOM 1554 O O . ALA A 1 194 ? 19.326 5.927 1.992 1.00 81.00 194 ALA A O 1
ATOM 1555 N N . MET A 1 195 ? 19.290 8.101 2.520 1.00 77.88 195 MET A N 1
ATOM 1556 C CA . MET A 1 195 ? 20.699 8.244 2.881 1.00 77.88 195 MET A CA 1
ATOM 1557 C C . MET A 1 195 ? 20.994 8.010 4.365 1.00 77.88 195 MET A C 1
ATOM 1559 O O . MET A 1 195 ? 22.159 7.941 4.760 1.00 77.88 195 MET A O 1
ATOM 1563 N N . ALA A 1 196 ? 19.965 7.902 5.201 1.00 75.31 196 ALA A N 1
ATOM 1564 C CA . ALA A 1 196 ? 20.094 7.692 6.633 1.00 75.31 196 ALA A CA 1
ATOM 1565 C C . ALA A 1 196 ? 20.849 6.385 6.964 1.00 75.31 196 ALA A C 1
ATOM 1567 O O . ALA A 1 196 ? 20.573 5.354 6.349 1.00 75.31 196 ALA A O 1
ATOM 1568 N N . PRO A 1 197 ? 21.768 6.381 7.954 1.00 72.88 197 PRO A N 1
ATOM 1569 C CA . PRO A 1 197 ? 22.172 7.493 8.826 1.00 72.88 197 PRO A CA 1
ATOM 1570 C C . PRO A 1 197 ? 23.346 8.347 8.292 1.00 72.88 197 PRO A C 1
ATOM 1572 O O . PRO A 1 197 ? 23.839 9.214 9.005 1.00 72.88 197 PRO A O 1
ATOM 1575 N N . VAL A 1 198 ? 23.820 8.137 7.058 1.00 72.94 198 VAL A N 1
ATOM 1576 C CA . VAL A 1 198 ? 25.044 8.754 6.490 1.00 72.94 198 VAL A CA 1
ATOM 1577 C C . VAL A 1 198 ? 24.779 10.169 5.933 1.00 72.94 198 VAL A C 1
ATOM 1579 O O . VAL A 1 198 ? 25.274 10.565 4.878 1.00 72.94 198 VAL A O 1
ATOM 1582 N N . THR A 1 199 ? 23.971 10.976 6.619 1.00 62.88 199 THR A N 1
ATOM 1583 C CA . THR A 1 199 ? 23.628 12.331 6.155 1.00 62.88 199 THR A CA 1
ATOM 1584 C C . THR A 1 199 ? 24.688 13.352 6.583 1.00 62.88 199 THR A C 1
ATOM 1586 O O . THR A 1 199 ? 25.097 13.365 7.741 1.00 62.88 199 THR A O 1
ATOM 1589 N N . GLY A 1 200 ? 25.107 14.245 5.680 1.00 55.78 200 GLY A N 1
ATOM 1590 C CA . GLY A 1 200 ? 25.945 15.413 6.009 1.00 55.78 200 GLY A CA 1
ATOM 1591 C C . GLY A 1 200 ? 27.462 15.248 5.836 1.00 55.78 200 GLY A C 1
ATOM 1592 O O . GLY A 1 200 ? 28.181 16.238 5.918 1.00 55.78 200 GLY A O 1
ATOM 1593 N N . VAL A 1 201 ? 27.965 14.043 5.541 1.00 49.78 201 VAL A N 1
ATOM 1594 C CA . VAL A 1 201 ? 29.415 13.791 5.364 1.00 49.78 201 VAL A CA 1
ATOM 1595 C C . VAL A 1 201 ? 29.855 13.872 3.891 1.00 49.78 201 VAL A C 1
ATOM 1597 O O . VAL A 1 201 ? 31.045 13.978 3.605 1.00 49.78 201 VAL A O 1
ATOM 1600 N N . GLN A 1 202 ? 28.922 13.845 2.932 1.00 53.78 202 GLN A N 1
ATOM 1601 C CA . GLN A 1 202 ? 29.241 13.708 1.503 1.00 53.78 202 GLN A CA 1
ATOM 1602 C C . GLN A 1 202 ? 28.457 14.682 0.620 1.00 53.78 202 GLN A C 1
ATOM 1604 O O . GLN A 1 202 ? 27.343 15.080 0.960 1.00 53.78 202 GLN A O 1
ATOM 1609 N N . LYS A 1 203 ? 29.028 15.049 -0.540 1.00 58.19 203 LYS A N 1
ATOM 1610 C CA . LYS A 1 203 ? 28.287 15.781 -1.580 1.00 58.19 203 LYS A CA 1
ATOM 1611 C C . LYS A 1 203 ? 27.079 14.940 -1.996 1.00 58.19 203 LYS A C 1
ATOM 1613 O O . LYS A 1 203 ? 27.226 13.793 -2.409 1.00 58.19 203 LYS A O 1
ATOM 1618 N N . ILE A 1 204 ? 25.886 15.512 -1.869 1.00 61.94 204 ILE A N 1
ATOM 1619 C CA . ILE A 1 204 ? 24.635 14.846 -2.230 1.00 61.94 204 ILE A CA 1
ATOM 1620 C C . ILE A 1 204 ? 24.497 14.892 -3.759 1.00 61.94 204 ILE A C 1
ATOM 1622 O O . ILE A 1 204 ? 23.918 15.822 -4.310 1.00 61.94 204 ILE A O 1
ATOM 1626 N N . TYR A 1 205 ? 25.022 13.876 -4.447 1.00 71.38 205 TYR A N 1
ATOM 1627 C CA . TYR A 1 205 ? 24.897 13.719 -5.907 1.00 71.38 205 TYR A CA 1
ATOM 1628 C C . TYR A 1 205 ? 23.464 13.388 -6.366 1.00 71.38 205 TYR A C 1
ATOM 1630 O O . TYR A 1 205 ? 23.180 13.350 -7.560 1.00 71.38 205 TYR A O 1
ATOM 1638 N N . LEU A 1 206 ? 22.531 13.168 -5.433 1.00 74.25 206 LEU A N 1
ATOM 1639 C CA . LEU A 1 206 ? 21.126 12.883 -5.742 1.00 74.25 206 LEU A CA 1
ATOM 1640 C C . LEU A 1 206 ? 20.425 14.025 -6.475 1.00 74.25 206 LEU A C 1
ATOM 1642 O O . LEU A 1 206 ? 19.574 13.760 -7.319 1.00 74.25 206 LEU A O 1
ATOM 1646 N N . ALA A 1 207 ? 20.790 15.277 -6.186 1.00 75.19 207 ALA A N 1
ATOM 1647 C CA . ALA A 1 207 ? 20.253 16.425 -6.910 1.00 75.19 207 ALA A CA 1
ATOM 1648 C C . ALA A 1 207 ? 20.688 16.407 -8.385 1.00 75.19 207 ALA A C 1
ATOM 1650 O O . ALA A 1 207 ? 19.867 16.662 -9.265 1.00 75.19 207 ALA A O 1
ATOM 1651 N N . ASP A 1 208 ? 21.942 16.028 -8.655 1.00 76.81 208 ASP A N 1
ATOM 1652 C CA . ASP A 1 208 ? 22.479 15.910 -10.013 1.00 76.81 208 ASP A CA 1
ATOM 1653 C C . ASP A 1 208 ? 21.801 14.769 -10.778 1.00 76.81 208 ASP A C 1
ATOM 1655 O O . ASP A 1 208 ? 21.369 14.960 -11.914 1.00 76.81 208 ASP A O 1
ATOM 1659 N N . VAL A 1 209 ? 21.639 13.600 -10.139 1.00 81.31 209 VAL A N 1
ATOM 1660 C CA . VAL A 1 209 ? 20.918 12.460 -10.732 1.00 81.31 209 VAL A CA 1
ATOM 1661 C C . VAL A 1 209 ? 19.456 12.820 -10.991 1.00 81.31 209 VAL A C 1
ATOM 1663 O O . VAL A 1 209 ? 18.929 12.495 -12.049 1.00 81.31 209 VAL A O 1
ATOM 1666 N N . HIS A 1 210 ? 18.799 13.529 -10.071 1.00 83.25 210 HIS A N 1
ATOM 1667 C CA . HIS A 1 210 ? 17.419 13.977 -10.248 1.00 83.25 210 HIS A CA 1
ATOM 1668 C C . HIS A 1 210 ? 17.275 14.966 -11.413 1.00 83.25 210 HIS A C 1
ATOM 1670 O O . HIS A 1 210 ? 16.373 14.826 -12.239 1.00 83.25 210 HIS A O 1
ATOM 1676 N N . TYR A 1 211 ? 18.172 15.951 -11.506 1.00 81.81 211 TYR A N 1
ATOM 1677 C CA . TYR A 1 211 ? 18.176 16.918 -12.602 1.00 81.81 211 TYR A CA 1
ATOM 1678 C C . TYR A 1 211 ? 18.444 16.237 -13.949 1.00 81.81 211 TYR A C 1
ATOM 1680 O O . TYR A 1 211 ? 17.723 16.467 -14.920 1.00 81.81 211 TYR A O 1
ATOM 1688 N N . HIS A 1 212 ? 19.438 15.346 -13.998 1.00 85.75 212 HIS A N 1
ATOM 1689 C CA . HIS A 1 212 ? 19.708 14.526 -15.174 1.00 85.75 212 HIS A CA 1
ATOM 1690 C C . HIS A 1 212 ? 18.490 13.678 -15.556 1.00 85.75 212 HIS A C 1
ATOM 1692 O O . HIS A 1 212 ? 18.104 13.669 -16.720 1.00 85.75 212 HIS A O 1
ATOM 1698 N N . TYR A 1 213 ? 17.847 13.031 -14.585 1.00 89.50 213 TYR A N 1
ATOM 1699 C CA . TYR A 1 213 ? 16.671 12.200 -14.806 1.00 89.50 213 TYR A CA 1
ATOM 1700 C C . TYR A 1 213 ? 15.523 12.970 -15.453 1.00 89.50 213 TYR A C 1
ATOM 1702 O O . TYR A 1 213 ? 14.950 12.484 -16.420 1.00 89.50 213 TYR A O 1
ATOM 1710 N N . TRP A 1 214 ? 15.201 14.179 -14.988 1.00 87.94 214 TRP A N 1
ATOM 1711 C CA . TRP A 1 214 ? 14.142 14.965 -15.627 1.00 87.94 214 TRP A CA 1
ATOM 1712 C C . TRP A 1 214 ? 14.537 15.463 -17.020 1.00 87.94 214 TRP A C 1
ATOM 1714 O O . TRP A 1 214 ? 13.686 15.503 -17.901 1.00 87.94 214 TRP A O 1
ATOM 1724 N N . ASN A 1 215 ? 15.811 15.773 -17.265 1.00 86.81 215 ASN A N 1
ATOM 1725 C CA . ASN A 1 215 ? 16.254 16.251 -18.579 1.00 86.81 215 ASN A CA 1
ATOM 1726 C C . ASN A 1 215 ? 16.399 15.141 -19.628 1.00 86.81 215 ASN A C 1
ATOM 1728 O O . ASN A 1 215 ? 15.975 15.311 -20.767 1.00 86.81 215 ASN A O 1
ATOM 1732 N N . ALA A 1 216 ? 17.029 14.027 -19.261 1.00 88.31 216 ALA A N 1
ATOM 1733 C CA . ALA A 1 216 ? 17.339 12.917 -20.161 1.00 88.31 216 ALA A CA 1
ATOM 1734 C C . ALA A 1 216 ? 16.282 11.800 -20.107 1.00 88.31 216 ALA A C 1
ATOM 1736 O O . ALA A 1 216 ? 16.174 10.996 -21.029 1.00 88.31 216 ALA A O 1
ATOM 1737 N N . GLY A 1 217 ? 15.493 11.733 -19.031 1.00 91.50 217 GLY A N 1
ATOM 1738 C CA . GLY A 1 217 ? 14.501 10.687 -18.773 1.00 91.50 217 GLY A CA 1
ATOM 1739 C C . GLY A 1 217 ? 15.077 9.334 -18.375 1.00 91.50 217 GLY A C 1
ATOM 1740 O O . GLY A 1 217 ? 14.385 8.326 -18.492 1.00 91.50 217 GLY A O 1
ATOM 1741 N N . THR A 1 218 ? 16.328 9.295 -17.924 1.00 92.44 218 THR A N 1
ATOM 1742 C CA . THR A 1 218 ? 17.080 8.079 -17.583 1.00 92.44 218 THR A CA 1
ATOM 1743 C C . THR A 1 218 ? 17.968 8.344 -16.364 1.00 92.44 218 THR A C 1
ATOM 1745 O O . THR A 1 218 ? 18.264 9.489 -16.043 1.00 92.44 218 THR A O 1
ATOM 1748 N N . THR A 1 219 ? 18.385 7.289 -15.664 1.00 89.94 219 THR A N 1
ATOM 1749 C CA . THR A 1 219 ? 19.370 7.363 -14.566 1.00 89.94 219 THR A CA 1
ATOM 1750 C C . THR A 1 219 ? 20.817 7.152 -15.022 1.00 89.94 219 THR A C 1
ATOM 1752 O O . THR A 1 219 ? 21.728 7.206 -14.205 1.00 89.94 219 THR A O 1
ATOM 1755 N N . ASN A 1 220 ? 21.049 6.860 -16.302 1.00 85.88 220 ASN A N 1
ATOM 1756 C CA . ASN A 1 220 ? 22.375 6.607 -16.857 1.00 85.88 220 ASN A CA 1
ATOM 1757 C C . ASN A 1 220 ? 23.182 7.905 -17.003 1.00 85.88 220 ASN A C 1
ATOM 1759 O O . ASN A 1 220 ? 22.984 8.662 -17.951 1.00 85.88 220 ASN A O 1
ATOM 1763 N N . MET A 1 221 ? 24.144 8.112 -16.104 1.00 80.62 221 MET A N 1
ATOM 1764 C CA . MET A 1 221 ? 24.975 9.316 -16.071 1.00 80.62 221 MET A CA 1
ATOM 1765 C C . MET A 1 221 ? 26.131 9.277 -17.086 1.00 80.62 221 MET A C 1
ATOM 1767 O O . MET A 1 221 ? 26.858 10.263 -17.233 1.00 80.62 221 MET A O 1
ATOM 1771 N N . ASN A 1 222 ? 26.325 8.164 -17.804 1.00 74.25 222 ASN A N 1
ATOM 1772 C CA . ASN A 1 222 ? 27.403 8.019 -18.778 1.00 74.25 222 ASN A CA 1
ATOM 1773 C C . ASN A 1 222 ? 27.019 8.659 -20.123 1.00 74.25 222 ASN A C 1
ATOM 1775 O O . ASN A 1 222 ? 26.181 8.143 -20.861 1.00 74.25 222 ASN A O 1
ATOM 1779 N N . GLY A 1 223 ? 27.703 9.744 -20.496 1.00 64.31 223 GLY A N 1
ATOM 1780 C CA . GLY A 1 223 ? 27.450 10.490 -21.741 1.00 64.31 223 GLY A CA 1
ATOM 1781 C C . GLY A 1 223 ? 27.746 9.746 -23.054 1.00 64.31 223 GLY A C 1
ATOM 1782 O O . GLY A 1 223 ? 27.458 10.277 -24.120 1.00 64.31 223 GLY A O 1
ATOM 1783 N N . ASN A 1 224 ? 28.296 8.529 -22.995 1.00 64.38 224 ASN A N 1
ATOM 1784 C CA . ASN A 1 224 ? 28.647 7.723 -24.173 1.00 64.38 224 ASN A CA 1
ATOM 1785 C C . ASN A 1 224 ? 27.510 6.802 -24.653 1.00 64.38 224 ASN A C 1
ATOM 1787 O O . ASN A 1 224 ? 27.698 6.048 -25.606 1.00 64.38 224 ASN A O 1
ATOM 1791 N N . CYS A 1 225 ? 26.356 6.803 -23.983 1.00 66.12 225 CYS A N 1
ATOM 1792 C CA . CYS A 1 225 ? 25.219 5.971 -24.364 1.00 66.12 225 CYS A CA 1
ATOM 1793 C C . CYS A 1 225 ? 24.260 6.721 -25.296 1.00 66.12 225 CYS A C 1
ATOM 1795 O O . CYS A 1 225 ? 24.002 7.910 -25.110 1.00 66.12 225 CYS A O 1
ATOM 1797 N N . GLU A 1 226 ? 23.695 6.009 -26.276 1.00 77.31 226 GLU A N 1
ATOM 1798 C CA . GLU A 1 226 ? 22.608 6.544 -27.100 1.00 77.31 226 GLU A CA 1
ATOM 1799 C C . GLU A 1 226 ? 21.441 6.989 -26.211 1.00 77.31 226 GLU A C 1
ATOM 1801 O O . GLU A 1 226 ? 20.972 6.234 -25.350 1.00 77.31 226 GLU A O 1
ATOM 1806 N N . GLN A 1 227 ? 20.972 8.220 -26.431 1.00 82.00 227 GLN A N 1
ATOM 1807 C CA . GLN A 1 227 ? 19.867 8.784 -25.666 1.00 82.00 227 GLN A CA 1
ATOM 1808 C C . GLN A 1 227 ? 18.574 8.012 -25.965 1.00 82.00 227 GLN A C 1
ATOM 1810 O O . GLN A 1 227 ? 18.226 7.821 -27.138 1.00 82.00 227 GLN A O 1
ATOM 1815 N N . PRO A 1 228 ? 17.844 7.550 -24.936 1.00 88.06 228 PRO A N 1
ATOM 1816 C CA . PRO A 1 228 ? 16.575 6.882 -25.146 1.00 88.06 228 PRO A CA 1
ATOM 1817 C C . PRO A 1 228 ? 15.543 7.866 -25.707 1.00 88.06 228 PRO A C 1
ATOM 1819 O O . PRO A 1 228 ? 15.485 9.030 -25.328 1.00 88.06 228 PRO A O 1
ATOM 1822 N N . THR A 1 229 ? 14.714 7.393 -26.636 1.00 89.94 229 THR A N 1
ATOM 1823 C CA . THR A 1 229 ? 13.760 8.244 -27.376 1.00 89.94 229 THR A CA 1
ATOM 1824 C C . THR A 1 229 ? 12.352 7.659 -27.444 1.00 89.94 229 THR A C 1
ATOM 1826 O O . THR A 1 229 ? 11.469 8.244 -28.075 1.00 89.94 229 THR A O 1
ATOM 1829 N N . PHE A 1 230 ? 12.120 6.484 -26.855 1.00 91.06 230 PHE A N 1
ATOM 1830 C CA . PHE A 1 230 ? 10.802 5.855 -26.836 1.00 91.06 230 PHE A CA 1
ATOM 1831 C C . PHE A 1 230 ? 10.093 6.213 -25.526 1.00 91.06 230 PHE A C 1
ATOM 1833 O O . PHE A 1 230 ? 10.640 5.907 -24.473 1.00 91.06 230 PHE A O 1
ATOM 1840 N N . PRO A 1 231 ? 8.904 6.834 -25.540 1.00 92.25 231 PRO A N 1
ATOM 1841 C CA . PRO A 1 231 ? 8.209 7.193 -24.306 1.00 92.25 231 PRO A CA 1
ATOM 1842 C C . PRO A 1 231 ? 7.801 5.942 -23.522 1.00 92.25 231 PRO A C 1
ATOM 1844 O O . PRO A 1 231 ? 7.269 4.983 -24.094 1.00 92.25 231 PRO A O 1
ATOM 1847 N N . ASN A 1 232 ? 8.032 5.958 -22.211 1.00 94.25 232 ASN A N 1
ATOM 1848 C CA . ASN A 1 232 ? 7.571 4.909 -21.316 1.00 94.25 232 ASN A CA 1
ATOM 1849 C C . ASN A 1 232 ? 6.133 5.191 -20.867 1.00 94.25 232 ASN A C 1
ATOM 1851 O O . ASN A 1 232 ? 5.887 5.973 -19.950 1.00 94.25 232 ASN A O 1
ATOM 1855 N N . LEU A 1 233 ? 5.167 4.518 -21.490 1.00 92.31 233 LEU A N 1
ATOM 1856 C CA . LEU A 1 233 ? 3.749 4.728 -21.185 1.00 92.31 233 LEU A CA 1
ATOM 1857 C C . LEU A 1 233 ? 3.345 4.307 -19.766 1.00 92.31 233 LEU A C 1
ATOM 1859 O O . LEU A 1 233 ? 2.264 4.679 -19.335 1.00 92.31 233 LEU A O 1
ATOM 1863 N N . MET A 1 234 ? 4.211 3.620 -19.014 1.00 94.19 234 MET A N 1
ATOM 1864 C CA . MET A 1 234 ? 3.994 3.348 -17.586 1.00 94.19 234 MET A CA 1
ATOM 1865 C C . MET A 1 234 ? 4.077 4.603 -16.700 1.00 94.19 234 MET A C 1
ATOM 1867 O O . MET A 1 234 ? 3.761 4.530 -15.517 1.00 94.19 234 MET A O 1
ATOM 1871 N N . TYR A 1 235 ? 4.496 5.742 -17.261 1.00 93.50 235 TYR A N 1
ATOM 1872 C CA . TYR A 1 235 ? 4.517 7.061 -16.614 1.00 93.50 235 TYR A CA 1
ATOM 1873 C C . TYR A 1 235 ? 3.374 7.975 -17.085 1.00 93.50 235 TYR A C 1
ATOM 1875 O O . TYR A 1 235 ? 3.372 9.172 -16.800 1.00 93.50 235 TYR A O 1
ATOM 1883 N N . ALA A 1 236 ? 2.404 7.418 -17.810 1.00 90.88 236 ALA A N 1
ATOM 1884 C CA . ALA A 1 236 ? 1.247 8.119 -18.341 1.00 90.88 236 ALA A CA 1
ATOM 1885 C C . ALA A 1 236 ? -0.041 7.371 -17.977 1.00 90.88 236 ALA A C 1
ATOM 1887 O O . ALA A 1 236 ? -0.045 6.145 -17.893 1.00 90.88 236 ALA A O 1
ATOM 1888 N N . SER A 1 237 ? -1.137 8.111 -17.811 1.00 90.06 237 SER A N 1
ATOM 1889 C CA . SER A 1 237 ? -2.460 7.541 -17.551 1.00 90.06 237 SER A CA 1
ATOM 1890 C C . SER A 1 237 ? -3.452 7.943 -18.646 1.00 90.06 237 SER A C 1
ATOM 1892 O O . SER A 1 237 ? -3.437 9.092 -19.093 1.00 90.06 237 SER A O 1
ATOM 1894 N N . PRO A 1 238 ? -4.326 7.025 -19.102 1.00 88.56 238 PRO A N 1
ATOM 1895 C CA . PRO A 1 238 ? -5.450 7.382 -19.961 1.00 88.56 238 PRO A CA 1
ATOM 1896 C C . PRO A 1 238 ? -6.514 8.235 -19.247 1.00 88.56 238 PRO A C 1
ATOM 1898 O O . PRO A 1 238 ? -7.352 8.821 -19.939 1.00 88.56 238 PRO A O 1
ATOM 1901 N N . ASP A 1 239 ? -6.489 8.308 -17.912 1.00 87.75 239 ASP A N 1
ATOM 1902 C CA . ASP A 1 239 ? -7.336 9.184 -17.105 1.00 87.75 239 ASP A CA 1
ATOM 1903 C C . ASP A 1 239 ? -6.775 10.622 -17.109 1.00 87.75 239 ASP A C 1
ATOM 1905 O O . ASP A 1 239 ? -5.689 10.873 -16.581 1.00 87.75 239 ASP A O 1
ATOM 1909 N N . PRO A 1 240 ? -7.496 11.607 -17.682 1.00 82.69 240 PRO A N 1
ATOM 1910 C CA . PRO A 1 240 ? -7.053 13.001 -17.693 1.00 82.69 240 PRO A CA 1
ATOM 1911 C C . PRO A 1 240 ? -7.018 13.647 -16.298 1.00 82.69 240 PRO A C 1
ATOM 1913 O O . PRO A 1 240 ? -6.430 14.720 -16.144 1.00 82.69 240 PRO A O 1
ATOM 1916 N N . GLY A 1 241 ? -7.664 13.038 -15.300 1.00 83.38 241 GLY A N 1
ATOM 1917 C CA . GLY A 1 241 ? -7.629 13.457 -13.904 1.00 83.38 241 GLY A CA 1
ATOM 1918 C C . GLY A 1 241 ? -6.363 13.024 -13.166 1.00 83.38 241 GLY A C 1
ATOM 1919 O O . GLY A 1 241 ? -6.193 13.401 -12.008 1.00 83.38 241 GLY A O 1
ATOM 1920 N N . LEU A 1 242 ? -5.469 12.259 -13.797 1.00 86.75 242 LEU A N 1
ATOM 1921 C CA . LEU A 1 242 ? -4.300 11.691 -13.143 1.00 86.75 242 LEU A CA 1
ATOM 1922 C C . LEU A 1 242 ? -2.993 12.279 -13.708 1.00 86.75 242 LEU A C 1
ATOM 1924 O O . LEU A 1 242 ? -2.599 12.015 -14.842 1.00 86.75 242 LEU A O 1
ATOM 1928 N N . GLU A 1 243 ? -2.297 13.091 -12.907 1.00 87.31 243 GLU A N 1
ATOM 1929 C CA . GLU A 1 243 ? -1.080 13.801 -13.322 1.00 87.31 243 GLU A CA 1
ATOM 1930 C C . GLU A 1 243 ? 0.185 13.200 -12.712 1.00 87.31 243 GLU A C 1
ATOM 1932 O O . GLU A 1 243 ? 0.268 13.019 -11.496 1.00 87.31 243 GLU A O 1
ATOM 1937 N N . LEU A 1 244 ? 1.216 12.973 -13.534 1.00 90.56 244 LEU A N 1
ATOM 1938 C CA . LEU A 1 244 ? 2.521 12.515 -13.058 1.00 90.56 244 LEU A CA 1
ATOM 1939 C C . LEU A 1 244 ? 3.052 13.427 -11.947 1.00 90.56 244 LEU A C 1
ATOM 1941 O O . LEU A 1 244 ? 3.174 14.642 -12.117 1.00 90.56 244 LEU A O 1
ATOM 1945 N N . HIS A 1 245 ? 3.409 12.830 -10.812 1.00 87.31 245 HIS A N 1
ATOM 1946 C CA . HIS A 1 245 ? 3.943 13.589 -9.699 1.00 87.31 245 HIS A CA 1
ATOM 1947 C C . HIS A 1 245 ? 5.304 14.203 -10.057 1.00 87.31 245 HIS A C 1
ATOM 1949 O O . HIS A 1 245 ? 6.259 13.508 -10.420 1.00 87.31 245 HIS A O 1
ATOM 1955 N N . TYR A 1 246 ? 5.418 15.520 -9.892 1.00 82.81 246 TYR A N 1
ATOM 1956 C CA . TYR A 1 246 ? 6.602 16.309 -10.248 1.00 82.81 246 TYR A CA 1
ATOM 1957 C C . TYR A 1 246 ? 7.864 15.940 -9.447 1.00 82.81 246 TYR A C 1
ATOM 1959 O O . TYR A 1 246 ? 8.972 16.286 -9.846 1.00 82.81 246 TYR A O 1
ATOM 1967 N N . ASN A 1 247 ? 7.709 15.241 -8.316 1.00 78.75 247 ASN A N 1
ATOM 1968 C CA . ASN A 1 247 ? 8.808 14.784 -7.458 1.00 78.75 247 ASN A CA 1
ATOM 1969 C C . ASN A 1 247 ? 9.237 13.334 -7.746 1.00 78.75 247 ASN A C 1
ATOM 1971 O O . ASN A 1 247 ? 9.908 12.719 -6.923 1.00 78.75 247 ASN A O 1
ATOM 1975 N N . THR A 1 248 ? 8.803 12.755 -8.870 1.00 87.62 248 THR A N 1
ATOM 1976 C CA . THR A 1 248 ? 9.209 11.403 -9.283 1.00 87.62 248 THR A CA 1
ATOM 1977 C C . THR A 1 248 ? 10.737 11.314 -9.325 1.00 87.62 248 THR A C 1
ATOM 1979 O O . THR A 1 248 ? 11.395 12.081 -10.032 1.00 87.62 248 THR A O 1
ATOM 1982 N N . ASN A 1 249 ? 11.298 10.381 -8.552 1.00 88.00 249 ASN A N 1
ATOM 1983 C CA . ASN A 1 249 ? 12.732 10.143 -8.462 1.00 88.00 249 ASN A CA 1
ATOM 1984 C C . ASN A 1 249 ? 12.999 8.641 -8.237 1.00 88.00 249 ASN A C 1
ATOM 1986 O O . ASN A 1 249 ? 12.624 8.112 -7.190 1.00 88.00 249 ASN A O 1
ATOM 1990 N N . PRO A 1 250 ? 13.646 7.948 -9.189 1.00 91.00 250 PRO A N 1
ATOM 1991 C CA . PRO A 1 250 ? 13.814 6.496 -9.138 1.00 91.00 250 PRO A CA 1
ATOM 1992 C C . PRO A 1 250 ? 14.744 6.000 -8.020 1.00 91.00 250 PRO A C 1
ATOM 1994 O O . PRO A 1 250 ? 14.684 4.825 -7.675 1.00 91.00 250 PRO A O 1
ATOM 1997 N N . LEU A 1 251 ? 15.589 6.860 -7.440 1.00 90.00 251 LEU A N 1
ATOM 1998 C CA . LEU A 1 251 ? 16.568 6.447 -6.425 1.00 90.00 251 LEU A CA 1
ATOM 1999 C C . LEU A 1 251 ? 15.999 6.457 -4.998 1.00 90.00 251 LEU A C 1
ATOM 2001 O O . LEU A 1 251 ? 16.554 5.799 -4.123 1.00 90.00 251 LEU A O 1
ATOM 2005 N N . LEU A 1 252 ? 14.900 7.176 -4.739 1.00 87.38 252 LEU A N 1
ATOM 2006 C CA . LEU A 1 252 ? 14.385 7.368 -3.373 1.00 87.38 252 LEU A CA 1
ATOM 2007 C C . LEU A 1 252 ? 13.827 6.091 -2.736 1.00 87.38 252 LEU A C 1
ATOM 2009 O O . LEU A 1 252 ? 13.700 6.035 -1.517 1.00 87.38 252 LEU A O 1
ATOM 2013 N N . GLY A 1 253 ? 13.515 5.078 -3.547 1.00 90.38 253 GLY A N 1
ATOM 2014 C CA . GLY A 1 253 ? 13.040 3.770 -3.098 1.00 90.38 253 GLY A CA 1
ATOM 2015 C C . GLY A 1 253 ? 14.110 2.850 -2.503 1.00 90.38 253 GLY A C 1
ATOM 2016 O O . GLY A 1 253 ? 13.758 1.766 -2.050 1.00 90.38 253 GLY A O 1
ATOM 2017 N N . PHE A 1 254 ? 15.384 3.248 -2.511 1.00 91.94 254 PHE A N 1
ATOM 2018 C CA . PHE A 1 254 ? 16.531 2.377 -2.224 1.00 91.94 254 PHE A CA 1
ATOM 2019 C C . PHE A 1 254 ? 17.334 2.828 -0.997 1.00 91.94 254 PHE A C 1
ATOM 2021 O O . PHE A 1 254 ? 17.212 3.970 -0.544 1.00 91.94 254 PHE A O 1
ATOM 2028 N N . HIS A 1 255 ? 18.177 1.941 -0.459 1.00 89.94 255 HIS A N 1
ATOM 2029 C CA . HIS A 1 255 ? 18.959 2.190 0.761 1.00 89.94 255 HIS A CA 1
ATOM 2030 C C . HIS A 1 255 ? 20.314 2.814 0.433 1.00 89.94 255 HIS A C 1
ATOM 2032 O O . HIS A 1 255 ? 21.382 2.229 0.611 1.00 89.94 255 HIS A O 1
ATOM 2038 N N . LEU A 1 256 ? 20.270 4.049 -0.048 1.00 84.69 256 LEU A N 1
ATOM 2039 C CA . LEU A 1 256 ? 21.429 4.766 -0.572 1.00 84.69 256 LEU A CA 1
ATOM 2040 C C . LEU A 1 256 ? 22.568 4.940 0.438 1.00 84.69 256 LEU A C 1
ATOM 2042 O O . LEU A 1 256 ? 23.714 5.112 0.031 1.00 84.69 256 LEU A O 1
ATOM 2046 N N . SER A 1 257 ? 22.291 4.868 1.741 1.00 79.25 257 SER A N 1
ATOM 2047 C CA . SER A 1 257 ? 23.305 4.980 2.795 1.00 79.25 257 SER A CA 1
ATOM 2048 C C . SER A 1 257 ? 24.453 3.977 2.655 1.00 79.25 257 SER A C 1
ATOM 2050 O O . SER A 1 257 ? 25.596 4.317 2.962 1.00 79.25 257 SER A O 1
ATOM 2052 N N . ALA A 1 258 ? 24.189 2.776 2.139 1.00 77.50 258 ALA A N 1
ATOM 2053 C CA . ALA A 1 258 ? 25.193 1.732 1.956 1.00 77.50 258 ALA A CA 1
ATOM 2054 C C . ALA A 1 258 ? 26.108 1.945 0.733 1.00 77.50 258 ALA A C 1
ATOM 2056 O O . ALA A 1 258 ? 27.164 1.318 0.662 1.00 77.50 258 ALA A O 1
ATOM 2057 N N . ALA A 1 259 ? 25.798 2.890 -0.161 1.00 75.19 259 ALA A N 1
ATOM 2058 C CA . ALA A 1 259 ? 26.668 3.242 -1.290 1.00 75.19 259 ALA A CA 1
ATOM 2059 C C . ALA A 1 259 ? 27.960 3.984 -0.872 1.00 75.19 259 ALA A C 1
ATOM 2061 O O . ALA A 1 259 ? 28.865 4.186 -1.682 1.00 75.19 259 ALA A O 1
ATOM 2062 N N . TYR A 1 260 ? 28.039 4.419 0.387 1.00 68.75 260 TYR A N 1
ATOM 2063 C CA . TYR A 1 260 ? 29.002 5.402 0.880 1.00 68.75 260 TYR A CA 1
ATOM 2064 C C . TYR A 1 260 ? 30.091 4.882 1.834 1.00 68.75 260 TYR A C 1
ATOM 2066 O O . TYR A 1 260 ? 31.233 5.337 1.708 1.00 68.75 260 TYR A O 1
ATOM 2074 N N . PRO A 1 261 ? 29.808 3.992 2.805 1.00 65.19 261 PRO A N 1
ATOM 2075 C CA . PRO A 1 261 ? 30.842 3.416 3.657 1.00 65.19 261 PRO A CA 1
ATOM 2076 C C . PRO A 1 261 ? 31.625 2.311 2.932 1.00 65.19 261 PRO A C 1
ATOM 2078 O O . PRO A 1 261 ? 31.099 1.602 2.077 1.00 65.19 261 PRO A O 1
ATOM 2081 N N . ALA A 1 262 ? 32.889 2.111 3.322 1.00 59.22 262 ALA A N 1
ATOM 2082 C CA . ALA A 1 262 ? 33.661 0.942 2.909 1.00 59.22 262 ALA A CA 1
ATOM 2083 C C . ALA A 1 262 ? 33.081 -0.314 3.583 1.00 59.22 262 ALA A C 1
ATOM 2085 O O . ALA A 1 262 ? 33.412 -0.643 4.723 1.00 59.22 262 ALA A O 1
ATOM 2086 N N . LEU A 1 263 ? 32.160 -0.987 2.899 1.00 61.38 263 LEU A N 1
ATOM 2087 C CA . LEU A 1 263 ? 31.571 -2.237 3.366 1.00 61.38 263 LEU A CA 1
ATOM 2088 C C . LEU A 1 263 ? 32.574 -3.391 3.229 1.00 61.38 263 LEU A C 1
ATOM 2090 O O . LEU A 1 263 ? 33.474 -3.364 2.389 1.00 61.38 263 LEU A O 1
ATOM 2094 N N . ARG A 1 264 ? 32.429 -4.425 4.069 1.00 58.44 264 ARG A N 1
ATOM 2095 C CA . ARG A 1 264 ? 33.283 -5.622 3.983 1.00 58.44 264 ARG A CA 1
ATOM 2096 C C . ARG A 1 264 ? 33.129 -6.271 2.596 1.00 58.44 264 ARG A C 1
ATOM 2098 O O . ARG A 1 264 ? 31.990 -6.377 2.147 1.00 58.44 264 ARG A O 1
ATOM 2105 N N . PRO A 1 265 ? 34.202 -6.805 1.977 1.00 53.72 265 PRO A N 1
ATOM 2106 C CA . PRO A 1 265 ? 34.164 -7.368 0.617 1.00 53.72 265 PRO A CA 1
ATOM 2107 C C . PRO A 1 265 ? 33.123 -8.473 0.369 1.00 53.72 265 PRO A C 1
ATOM 2109 O O . PRO A 1 265 ? 32.805 -8.764 -0.776 1.00 53.72 265 PRO A O 1
ATOM 2112 N N . HIS A 1 266 ? 32.605 -9.106 1.426 1.00 55.94 266 HIS A N 1
ATOM 2113 C CA . HIS A 1 266 ? 31.605 -10.179 1.351 1.00 55.94 266 HIS A CA 1
ATOM 2114 C C . HIS A 1 266 ? 30.167 -9.716 1.629 1.00 55.94 266 HIS A C 1
ATOM 2116 O O . HIS A 1 266 ? 29.262 -10.545 1.684 1.00 55.94 266 HIS A O 1
ATOM 2122 N N . SER A 1 267 ? 29.940 -8.420 1.855 1.00 59.91 267 SER A N 1
ATOM 2123 C CA . SER A 1 267 ? 28.581 -7.887 1.937 1.00 59.91 267 SER A CA 1
ATOM 2124 C C . SER A 1 267 ? 27.987 -7.818 0.534 1.00 59.91 267 SER A C 1
ATOM 2126 O O . SER A 1 267 ? 28.622 -7.278 -0.366 1.00 59.91 267 SER A O 1
ATOM 2128 N N . TYR A 1 268 ? 26.753 -8.289 0.350 1.00 61.19 268 TYR A N 1
ATOM 2129 C CA . TYR A 1 268 ? 26.013 -8.095 -0.905 1.00 61.19 268 TYR A CA 1
ATOM 2130 C C . TYR A 1 268 ? 25.730 -6.612 -1.198 1.00 61.19 268 TYR A C 1
ATOM 2132 O O . TYR A 1 268 ? 25.419 -6.254 -2.325 1.00 61.19 268 TYR A O 1
ATOM 2140 N N . LEU A 1 269 ? 25.862 -5.750 -0.184 1.00 56.66 269 LEU A N 1
ATOM 2141 C CA . LEU A 1 269 ? 25.755 -4.299 -0.309 1.00 56.66 269 LEU A CA 1
ATOM 2142 C C . LEU A 1 269 ? 27.104 -3.643 -0.657 1.00 56.66 269 LEU A C 1
ATOM 2144 O O . LEU A 1 269 ? 27.144 -2.434 -0.851 1.00 56.66 269 LEU A O 1
ATOM 2148 N N . ALA A 1 270 ? 28.220 -4.386 -0.676 1.00 53.38 270 ALA A N 1
ATOM 2149 C CA . ALA A 1 270 ? 29.530 -3.792 -0.918 1.00 53.38 270 ALA A CA 1
ATOM 2150 C C . ALA A 1 270 ? 29.658 -3.313 -2.371 1.00 53.38 270 ALA A C 1
ATOM 2152 O O . ALA A 1 270 ? 29.469 -4.113 -3.289 1.00 53.38 270 ALA A O 1
ATOM 2153 N N . PRO A 1 271 ? 30.015 -2.036 -2.607 1.00 52.62 271 PRO A N 1
ATOM 2154 C CA . PRO A 1 271 ? 30.239 -1.560 -3.962 1.00 52.62 271 PRO A CA 1
ATOM 2155 C C . PRO A 1 271 ? 31.419 -2.318 -4.597 1.00 52.62 271 PRO A C 1
ATOM 2157 O O . PRO A 1 271 ? 32.408 -2.600 -3.907 1.00 52.62 271 PRO A O 1
ATOM 2160 N N . PRO A 1 272 ? 31.369 -2.637 -5.903 1.00 46.66 272 PRO A N 1
ATOM 2161 C CA . PRO A 1 272 ? 32.479 -3.292 -6.582 1.00 46.66 272 PRO A CA 1
ATOM 2162 C C . PRO A 1 272 ? 33.742 -2.424 -6.496 1.00 46.66 272 PRO A C 1
ATOM 2164 O O . PRO A 1 272 ? 33.747 -1.248 -6.872 1.00 46.66 272 PRO A O 1
ATOM 2167 N N . VAL A 1 273 ? 34.834 -3.009 -5.997 1.00 44.91 273 VAL A N 1
ATOM 2168 C CA . VAL A 1 273 ? 36.142 -2.347 -5.919 1.00 44.91 273 VAL A CA 1
ATOM 2169 C C . VAL A 1 273 ? 36.688 -2.209 -7.339 1.00 44.91 273 VAL A C 1
ATOM 2171 O O . VAL A 1 273 ? 37.247 -3.155 -7.885 1.00 44.91 273 VAL A O 1
ATOM 2174 N N . ASN A 1 274 ? 36.519 -1.037 -7.952 1.00 42.91 274 ASN A N 1
ATOM 2175 C CA . ASN A 1 274 ? 37.186 -0.702 -9.207 1.00 42.91 274 ASN A CA 1
ATOM 2176 C C . ASN A 1 274 ? 38.191 0.444 -8.966 1.00 42.91 274 ASN A C 1
ATOM 2178 O O . ASN A 1 274 ? 37.762 1.581 -8.742 1.00 42.91 274 ASN A O 1
ATOM 2182 N N . PRO A 1 275 ? 39.508 0.165 -8.950 1.00 40.06 275 PRO A N 1
ATOM 2183 C CA . PRO A 1 275 ? 40.527 1.120 -8.509 1.00 40.06 275 PRO A CA 1
ATOM 2184 C C . PRO A 1 275 ? 40.820 2.281 -9.483 1.00 40.06 275 PRO A C 1
ATOM 2186 O O . PRO A 1 275 ? 41.556 3.188 -9.107 1.00 40.06 275 PRO A O 1
ATOM 2189 N N . GLU A 1 276 ? 40.235 2.324 -10.687 1.00 38.91 276 GLU A N 1
ATOM 2190 C CA . GLU A 1 276 ? 40.657 3.263 -11.747 1.00 38.91 276 GLU A CA 1
ATOM 2191 C C . GLU A 1 276 ? 39.530 4.100 -12.393 1.00 38.91 276 GLU A C 1
ATOM 2193 O O . GLU A 1 276 ? 39.374 4.098 -13.613 1.00 38.91 276 GLU A O 1
ATOM 2198 N N . ARG A 1 277 ? 38.719 4.860 -11.635 1.00 42.25 277 ARG A N 1
ATOM 2199 C CA . ARG A 1 277 ? 37.775 5.823 -12.261 1.00 42.25 277 ARG A CA 1
ATOM 2200 C C . ARG A 1 277 ? 37.883 7.261 -11.716 1.00 42.25 277 ARG A C 1
ATOM 2202 O O . ARG A 1 277 ? 37.921 7.433 -10.496 1.00 42.25 277 ARG A O 1
ATOM 2209 N N . PRO A 1 278 ? 37.928 8.291 -12.594 1.00 37.66 278 PRO A N 1
ATOM 2210 C CA . PRO A 1 278 ? 38.181 9.686 -12.220 1.00 37.66 278 PRO A CA 1
ATOM 2211 C C . PRO A 1 278 ? 36.963 10.375 -11.577 1.00 37.66 278 PRO A C 1
ATOM 2213 O O . PRO A 1 278 ? 35.820 10.036 -11.865 1.00 37.66 278 PRO A O 1
ATOM 2216 N N . ARG A 1 279 ? 37.228 11.349 -10.695 1.00 43.31 279 ARG A N 1
ATOM 2217 C CA . ARG A 1 279 ? 36.251 12.016 -9.809 1.00 43.31 279 ARG A CA 1
ATOM 2218 C C . ARG A 1 279 ? 35.459 13.121 -10.517 1.00 43.31 279 ARG A C 1
ATOM 2220 O O . ARG A 1 279 ? 36.050 13.946 -11.209 1.00 43.31 279 ARG A O 1
ATOM 2227 N N . GLY A 1 280 ? 34.147 13.174 -10.277 1.00 52.00 280 GLY A N 1
ATOM 2228 C CA . GLY A 1 280 ? 33.240 14.254 -10.689 1.00 52.00 280 GLY A CA 1
ATOM 2229 C C . GLY A 1 280 ? 31.862 13.745 -11.129 1.00 52.00 280 GLY A C 1
ATOM 2230 O O . GLY A 1 280 ? 30.851 14.161 -10.573 1.00 52.00 280 GLY A O 1
ATOM 2231 N N . THR A 1 281 ? 31.834 12.819 -12.097 1.00 55.03 281 THR A N 1
ATOM 2232 C CA . THR A 1 281 ? 30.640 12.091 -12.590 1.00 55.03 281 THR A CA 1
ATOM 2233 C C . THR A 1 281 ? 30.616 10.624 -12.147 1.00 55.03 281 THR A C 1
ATOM 2235 O O . THR A 1 281 ? 29.563 9.983 -12.158 1.00 55.03 281 THR A O 1
ATOM 2238 N N . ALA A 1 282 ? 31.761 10.090 -11.709 1.00 65.69 282 ALA A N 1
ATOM 2239 C CA . ALA A 1 282 ? 31.883 8.712 -11.253 1.00 65.69 282 ALA A CA 1
ATOM 2240 C C . ALA A 1 282 ? 31.105 8.447 -9.959 1.00 65.69 282 ALA A C 1
ATOM 2242 O O . ALA A 1 282 ? 30.673 7.325 -9.736 1.00 65.69 282 ALA A O 1
ATOM 2243 N N . GLU A 1 283 ? 30.913 9.445 -9.100 1.00 70.56 283 GLU A N 1
ATOM 2244 C CA . GLU A 1 283 ? 30.221 9.294 -7.821 1.00 70.56 283 GLU A CA 1
ATOM 2245 C C . GLU A 1 283 ? 28.696 9.207 -7.976 1.00 70.56 283 GLU A C 1
ATOM 2247 O O . GLU A 1 283 ? 28.071 8.358 -7.344 1.00 70.56 283 GLU A O 1
ATOM 2252 N N . ALA A 1 284 ? 28.103 10.009 -8.867 1.00 76.62 284 ALA A N 1
ATOM 2253 C CA . ALA A 1 284 ? 26.690 9.885 -9.229 1.00 76.62 284 ALA A CA 1
ATOM 2254 C C . ALA A 1 284 ? 26.409 8.536 -9.913 1.00 76.62 284 ALA A C 1
ATOM 2256 O O . ALA A 1 284 ? 25.429 7.869 -9.591 1.00 76.62 284 ALA A O 1
ATOM 2257 N N . GLN A 1 285 ? 27.307 8.097 -10.804 1.00 81.00 285 GLN A N 1
ATOM 2258 C CA . GLN A 1 285 ? 27.194 6.785 -11.440 1.00 81.00 285 GLN A CA 1
ATOM 2259 C C . GLN A 1 285 ? 27.354 5.640 -10.429 1.00 81.00 285 GLN A C 1
ATOM 2261 O O . GLN A 1 285 ? 26.569 4.705 -10.479 1.00 81.00 285 GLN A O 1
ATOM 2266 N N . LYS A 1 286 ? 28.283 5.730 -9.462 1.00 78.81 286 LYS A N 1
ATOM 2267 C CA . LYS A 1 286 ? 28.421 4.735 -8.375 1.00 78.81 286 LYS A CA 1
ATOM 2268 C C . LYS A 1 286 ? 27.128 4.555 -7.584 1.00 78.81 286 LYS A C 1
ATOM 2270 O O . LYS A 1 286 ? 26.797 3.435 -7.211 1.00 78.81 286 LYS A O 1
ATOM 2275 N N . LEU A 1 287 ? 26.410 5.647 -7.326 1.00 82.06 287 LEU A N 1
ATOM 2276 C CA . LEU A 1 287 ? 25.128 5.597 -6.630 1.00 82.06 287 LEU A CA 1
ATOM 2277 C C . LEU A 1 287 ? 24.073 4.841 -7.447 1.00 82.06 287 LEU A C 1
ATOM 2279 O O . LEU A 1 287 ? 23.355 4.007 -6.906 1.00 82.06 287 LEU A O 1
ATOM 2283 N N . VAL A 1 288 ? 24.007 5.109 -8.753 1.00 87.88 288 VAL A N 1
ATOM 2284 C CA . VAL A 1 288 ? 23.106 4.402 -9.674 1.00 87.88 288 VAL A CA 1
ATOM 2285 C C . VAL A 1 288 ? 23.491 2.926 -9.799 1.00 87.88 288 VAL A C 1
ATOM 2287 O O . VAL A 1 288 ? 22.611 2.074 -9.728 1.00 87.88 288 VAL A O 1
ATOM 2290 N N . ASP A 1 289 ? 24.786 2.622 -9.917 1.00 86.56 289 ASP A N 1
ATOM 2291 C CA . ASP A 1 289 ? 25.310 1.254 -9.984 1.00 86.56 289 ASP A CA 1
ATOM 2292 C C . ASP A 1 289 ? 24.940 0.469 -8.712 1.00 86.56 289 ASP A C 1
ATOM 2294 O O . ASP A 1 289 ? 24.471 -0.662 -8.796 1.00 86.56 289 ASP A O 1
ATOM 2298 N N . TYR A 1 290 ? 25.074 1.080 -7.530 1.00 87.19 290 TYR A N 1
ATOM 2299 C CA . TYR A 1 290 ? 24.659 0.471 -6.263 1.00 87.19 290 TYR A CA 1
ATOM 2300 C C . TYR A 1 290 ? 23.160 0.133 -6.249 1.00 87.19 290 TYR A C 1
ATOM 2302 O O . TYR A 1 290 ? 22.767 -0.981 -5.903 1.00 87.19 290 TYR A O 1
ATOM 2310 N N . VAL A 1 291 ? 22.323 1.083 -6.667 1.00 91.25 291 VAL A N 1
ATOM 2311 C CA . VAL A 1 291 ? 20.870 0.893 -6.737 1.00 91.25 291 VAL A CA 1
ATOM 2312 C C . VAL A 1 291 ? 20.490 -0.210 -7.734 1.00 91.25 291 VAL A C 1
ATOM 2314 O O . VAL A 1 291 ? 19.563 -0.980 -7.480 1.00 91.25 291 VAL A O 1
ATOM 2317 N N . HIS A 1 292 ? 21.211 -0.325 -8.854 1.00 92.62 292 HIS A N 1
ATOM 2318 C CA . HIS A 1 292 ? 21.036 -1.431 -9.798 1.00 92.62 292 HIS A CA 1
ATOM 2319 C C . HIS A 1 292 ? 21.318 -2.779 -9.146 1.00 92.62 292 HIS A C 1
ATOM 2321 O O . HIS A 1 292 ? 20.491 -3.678 -9.272 1.00 92.62 292 HIS A O 1
ATOM 2327 N N . GLU A 1 293 ? 22.431 -2.916 -8.427 1.00 90.31 293 GLU A N 1
ATOM 2328 C CA . GLU A 1 293 ? 22.777 -4.164 -7.735 1.00 90.31 293 GLU A CA 1
ATOM 2329 C C . GLU A 1 293 ? 21.732 -4.541 -6.680 1.00 90.31 293 GLU A C 1
ATOM 2331 O O . GLU A 1 293 ? 21.282 -5.690 -6.635 1.00 90.31 293 GLU A O 1
ATOM 2336 N N . GLU A 1 294 ? 21.276 -3.571 -5.882 1.00 93.00 294 GLU A N 1
ATOM 2337 C CA . GLU A 1 294 ? 20.214 -3.783 -4.897 1.00 93.00 294 GLU A CA 1
ATOM 2338 C C . GLU A 1 294 ? 18.920 -4.271 -5.580 1.00 93.00 294 GLU A C 1
ATOM 2340 O O . GLU A 1 294 ? 18.366 -5.312 -5.213 1.00 93.00 294 GLU A O 1
ATOM 2345 N N . PHE A 1 295 ? 18.488 -3.603 -6.654 1.00 95.94 295 PHE A N 1
ATOM 2346 C CA . PHE A 1 295 ? 17.321 -4.014 -7.436 1.00 95.94 295 PHE A CA 1
ATOM 2347 C C . PHE A 1 295 ? 17.476 -5.409 -8.065 1.00 95.94 295 PHE A C 1
ATOM 2349 O O . PHE A 1 295 ? 16.545 -6.223 -8.026 1.00 95.94 295 PHE A O 1
ATOM 2356 N N . TYR A 1 296 ? 18.636 -5.709 -8.653 1.00 95.62 296 TYR A N 1
ATOM 2357 C CA . TYR A 1 296 ? 18.917 -7.000 -9.286 1.00 95.62 296 TYR A CA 1
ATOM 2358 C C . TYR A 1 296 ? 18.899 -8.134 -8.269 1.00 95.62 296 TYR A C 1
ATOM 2360 O O . TYR A 1 296 ? 18.318 -9.191 -8.544 1.00 95.62 296 TYR A O 1
ATOM 2368 N N . HIS A 1 297 ? 19.461 -7.899 -7.083 1.00 94.81 297 HIS A N 1
ATOM 2369 C CA . HIS A 1 297 ? 19.392 -8.834 -5.975 1.00 94.81 297 HIS A CA 1
ATOM 2370 C C . HIS A 1 297 ? 17.940 -9.102 -5.564 1.00 94.81 297 HIS A C 1
ATOM 2372 O O . HIS A 1 297 ? 17.528 -10.265 -5.497 1.00 94.81 297 HIS A O 1
ATOM 2378 N N . TRP A 1 298 ? 17.129 -8.053 -5.381 1.00 97.12 298 TRP A N 1
ATOM 2379 C CA . TRP A 1 298 ? 15.719 -8.221 -5.025 1.00 97.12 298 TRP A CA 1
ATOM 2380 C C . TRP A 1 298 ? 14.950 -9.035 -6.068 1.00 97.12 298 TRP A C 1
ATOM 2382 O O . TRP A 1 298 ? 14.224 -9.968 -5.721 1.00 97.12 298 TRP A O 1
ATOM 2392 N N . CYS A 1 299 ? 15.148 -8.737 -7.355 1.00 97.62 299 CYS A N 1
ATOM 2393 C CA . CYS A 1 299 ? 14.517 -9.468 -8.455 1.00 97.62 299 CYS A CA 1
ATOM 2394 C C . CYS A 1 299 ? 14.930 -10.946 -8.477 1.00 97.62 299 CYS A C 1
ATOM 2396 O O . CYS A 1 299 ? 14.092 -11.827 -8.689 1.00 97.62 299 CYS A O 1
ATOM 2398 N N . PHE A 1 300 ? 16.216 -11.227 -8.253 1.00 96.00 300 PHE A N 1
ATOM 2399 C CA . PHE A 1 300 ? 16.744 -12.587 -8.205 1.00 96.00 300 PHE A CA 1
ATOM 2400 C C . PHE A 1 300 ? 16.096 -13.405 -7.081 1.00 96.00 300 PHE A C 1
ATOM 2402 O O . PHE A 1 300 ? 15.581 -14.499 -7.340 1.00 96.00 300 PHE A O 1
ATOM 2409 N N . VAL A 1 301 ? 16.080 -12.868 -5.855 1.00 97.00 301 VAL A N 1
ATOM 2410 C CA . VAL A 1 301 ? 15.509 -13.558 -4.689 1.00 97.00 301 VAL A CA 1
ATOM 2411 C C . VAL A 1 301 ? 13.999 -13.710 -4.833 1.00 97.00 301 VAL A C 1
ATOM 2413 O O . VAL A 1 301 ? 13.477 -14.804 -4.620 1.00 97.00 301 VAL A O 1
ATOM 2416 N N . PHE A 1 302 ? 13.298 -12.667 -5.289 1.00 97.88 302 PHE A N 1
ATOM 2417 C CA . PHE A 1 302 ? 11.864 -12.741 -5.560 1.00 97.88 302 PHE A CA 1
ATOM 2418 C C . PHE A 1 302 ? 11.528 -13.885 -6.515 1.00 97.88 302 PHE A C 1
ATOM 2420 O O . PHE A 1 302 ? 10.671 -14.719 -6.221 1.00 97.88 302 PHE A O 1
ATOM 2427 N N . ARG A 1 303 ? 12.246 -13.981 -7.640 1.00 96.12 303 ARG A N 1
ATOM 2428 C CA . ARG A 1 303 ? 12.016 -15.040 -8.624 1.00 96.12 303 ARG A CA 1
ATOM 2429 C C . ARG A 1 303 ? 12.249 -16.433 -8.032 1.00 96.12 303 ARG A C 1
ATOM 2431 O O . ARG A 1 303 ? 11.430 -17.322 -8.259 1.00 96.12 303 ARG A O 1
ATOM 2438 N N . LYS A 1 304 ? 13.336 -16.626 -7.274 1.00 96.25 304 LYS A N 1
ATOM 2439 C CA . LYS A 1 304 ? 13.621 -17.882 -6.551 1.00 96.25 304 LYS A CA 1
ATOM 2440 C C . LYS A 1 304 ? 12.447 -18.254 -5.636 1.00 96.25 304 LYS A C 1
ATOM 2442 O O . LYS A 1 304 ? 11.887 -19.337 -5.765 1.00 96.25 304 LYS A O 1
ATOM 2447 N N . MET A 1 305 ? 12.010 -17.317 -4.800 1.00 97.06 305 MET A N 1
ATOM 2448 C CA . MET A 1 305 ? 10.917 -17.513 -3.845 1.00 97.06 305 MET A CA 1
ATOM 2449 C C . MET A 1 305 ? 9.571 -17.816 -4.520 1.00 97.06 305 MET A C 1
ATOM 2451 O O . MET A 1 305 ? 8.780 -18.614 -4.012 1.00 97.06 305 MET A O 1
ATOM 2455 N N . VAL A 1 306 ? 9.308 -17.228 -5.690 1.00 96.88 306 VAL A N 1
ATOM 2456 C CA . VAL A 1 306 ? 8.132 -17.556 -6.507 1.00 96.88 306 VAL A CA 1
ATOM 2457 C C . VAL A 1 306 ? 8.200 -18.989 -7.045 1.00 96.88 306 VAL A C 1
ATOM 2459 O O . VAL A 1 306 ? 7.198 -19.704 -6.971 1.00 96.88 306 VAL A O 1
ATOM 2462 N N . PHE A 1 307 ? 9.354 -19.443 -7.547 1.00 95.75 307 PHE A N 1
ATOM 2463 C CA . PHE A 1 307 ? 9.520 -20.832 -8.002 1.00 95.75 307 PHE A CA 1
ATOM 2464 C C . PHE A 1 307 ? 9.360 -21.843 -6.862 1.00 95.75 307 PHE A C 1
ATOM 2466 O O . PHE A 1 307 ? 8.717 -22.877 -7.054 1.00 95.75 307 PHE A O 1
ATOM 2473 N N . ASP A 1 308 ? 9.818 -21.487 -5.662 1.00 95.88 308 ASP A N 1
ATOM 2474 C CA . ASP A 1 308 ? 9.628 -22.269 -4.435 1.00 95.88 308 ASP A CA 1
ATOM 2475 C C . ASP A 1 308 ? 8.184 -22.188 -3.887 1.00 95.88 308 ASP A C 1
ATOM 2477 O O . ASP A 1 308 ? 7.850 -22.810 -2.876 1.00 95.88 308 ASP A O 1
ATOM 2481 N N . ARG A 1 309 ? 7.293 -21.442 -4.562 1.00 95.31 309 ARG A N 1
ATOM 2482 C CA . ARG A 1 309 ? 5.884 -21.204 -4.189 1.00 95.31 309 ARG A CA 1
ATOM 2483 C C . ARG A 1 309 ? 5.717 -20.544 -2.817 1.00 95.31 309 ARG A C 1
ATOM 2485 O O . ARG A 1 309 ? 4.688 -20.722 -2.162 1.00 95.31 309 ARG A O 1
ATOM 2492 N N . LYS A 1 310 ? 6.714 -19.773 -2.389 1.00 96.31 310 LYS A N 1
ATOM 2493 C CA . LYS A 1 310 ? 6.759 -19.086 -1.093 1.00 96.31 310 LYS A CA 1
ATOM 2494 C C . LYS A 1 310 ? 6.184 -17.671 -1.127 1.00 96.31 310 LYS A C 1
ATOM 2496 O O . LYS A 1 310 ? 6.032 -17.069 -0.074 1.00 96.31 310 LYS A O 1
ATOM 2501 N N . VAL A 1 311 ? 5.844 -17.138 -2.301 1.00 97.44 311 VAL A N 1
ATOM 2502 C CA . VAL A 1 311 ? 5.301 -15.778 -2.447 1.00 97.44 311 VAL A CA 1
ATOM 2503 C C . VAL A 1 311 ? 3.988 -15.795 -3.220 1.00 97.44 311 VAL A C 1
ATOM 2505 O O . VAL A 1 311 ? 3.876 -16.448 -4.260 1.00 97.44 311 VAL A O 1
ATOM 2508 N N . LYS A 1 312 ? 3.003 -15.048 -2.717 1.00 97.25 312 LYS A N 1
ATOM 2509 C CA . LYS A 1 312 ? 1.747 -14.715 -3.392 1.00 97.25 312 LYS A CA 1
ATOM 2510 C C . LYS A 1 312 ? 1.484 -13.221 -3.253 1.00 97.25 312 LYS A C 1
ATOM 2512 O O . LYS A 1 312 ? 1.712 -12.657 -2.193 1.00 97.25 312 LYS A O 1
ATOM 2517 N N . VAL A 1 313 ? 0.998 -12.596 -4.315 1.00 98.44 313 VAL A N 1
ATOM 2518 C CA . VAL A 1 313 ? 0.598 -11.191 -4.357 1.00 98.44 313 VAL A CA 1
ATOM 2519 C C . VAL A 1 313 ? -0.799 -11.116 -4.961 1.00 98.44 313 VAL A C 1
ATOM 2521 O O . VAL A 1 313 ? -1.031 -11.542 -6.094 1.00 98.44 313 VAL A O 1
ATOM 2524 N N . ARG A 1 314 ? -1.746 -10.612 -4.179 1.00 98.00 314 ARG A N 1
ATOM 2525 C CA . ARG A 1 314 ? -3.160 -10.462 -4.509 1.00 98.00 314 ARG A CA 1
ATOM 2526 C C . ARG A 1 314 ? -3.435 -8.990 -4.709 1.00 98.00 314 ARG A C 1
ATOM 2528 O O . ARG A 1 314 ? -3.176 -8.207 -3.805 1.00 98.00 314 ARG A O 1
ATOM 2535 N N . PHE A 1 315 ? -3.940 -8.620 -5.873 1.00 98.44 315 PHE A N 1
ATOM 2536 C CA . PHE A 1 315 ? -4.195 -7.229 -6.200 1.00 98.44 315 PHE A CA 1
ATOM 2537 C C . PHE A 1 315 ? -5.679 -6.903 -6.134 1.00 98.44 315 PHE A C 1
ATOM 2539 O O . PHE A 1 315 ? -6.517 -7.635 -6.673 1.00 98.44 315 PHE A O 1
ATOM 2546 N N . PHE A 1 316 ? -5.971 -5.767 -5.515 1.00 97.81 316 PHE A N 1
ATOM 2547 C CA . PHE A 1 316 ? -7.273 -5.128 -5.497 1.00 97.81 316 PHE A CA 1
ATOM 2548 C C . PHE A 1 316 ? -7.128 -3.665 -5.919 1.00 97.81 316 PHE A C 1
ATOM 2550 O O . PHE A 1 316 ? -6.298 -2.948 -5.364 1.00 97.81 316 PHE A O 1
ATOM 2557 N N . GLN A 1 317 ? -7.945 -3.228 -6.878 1.00 96.00 317 GLN A N 1
ATOM 2558 C CA . GLN A 1 317 ? -8.039 -1.829 -7.283 1.00 96.00 317 GLN A CA 1
ATOM 2559 C C . GLN A 1 317 ? -9.300 -1.189 -6.692 1.00 96.00 317 GLN A C 1
ATOM 2561 O O . GLN A 1 317 ? -10.404 -1.631 -7.006 1.00 96.00 317 GLN A O 1
ATOM 2566 N N . GLY A 1 318 ? -9.168 -0.144 -5.877 1.00 94.12 318 GLY A N 1
ATOM 2567 C CA . GLY A 1 318 ? -10.313 0.599 -5.338 1.00 94.12 318 GLY A CA 1
ATOM 2568 C C . GLY A 1 318 ? -10.031 1.327 -4.024 1.00 94.12 318 GLY A C 1
ATOM 2569 O O . GLY A 1 318 ? -8.890 1.431 -3.578 1.00 94.12 318 GLY A O 1
ATOM 2570 N N . ASP A 1 319 ? -11.091 1.838 -3.397 1.00 92.38 319 ASP A N 1
ATOM 2571 C CA . ASP A 1 319 ? -11.027 2.513 -2.099 1.00 92.38 319 ASP A CA 1
ATOM 2572 C C . ASP A 1 319 ? -10.666 1.520 -0.983 1.00 92.38 319 ASP A C 1
ATOM 2574 O O . ASP A 1 319 ? -11.344 0.511 -0.766 1.00 92.38 319 ASP A O 1
ATOM 2578 N N . CYS A 1 320 ? -9.589 1.813 -0.253 1.00 94.12 320 CYS A N 1
ATOM 2579 C CA . CYS A 1 320 ? -9.045 0.906 0.754 1.00 94.12 320 CYS A CA 1
ATOM 2580 C C . CYS A 1 320 ? -9.972 0.718 1.962 1.00 94.12 320 CYS A C 1
ATOM 2582 O O . CYS A 1 320 ? -9.993 -0.365 2.541 1.00 94.12 320 CYS A O 1
ATOM 2584 N N . LEU A 1 321 ? -10.758 1.735 2.342 1.00 92.75 321 LEU A N 1
ATOM 2585 C CA . LEU A 1 321 ? -11.706 1.620 3.455 1.00 92.75 321 LEU A CA 1
ATOM 2586 C C . LEU A 1 321 ? -12.828 0.653 3.070 1.00 92.75 321 LEU A C 1
ATOM 2588 O O . LEU A 1 321 ? -13.119 -0.294 3.800 1.00 92.75 321 LEU A O 1
ATOM 2592 N N . SER A 1 322 ? -13.398 0.844 1.879 1.00 92.31 322 SER A N 1
ATOM 2593 C CA . SER A 1 322 ? -14.433 -0.025 1.313 1.00 92.31 322 SER A CA 1
ATOM 2594 C C . SER A 1 322 ? -13.931 -1.463 1.153 1.00 92.31 322 SER A C 1
ATOM 2596 O O . SER A 1 322 ? -14.641 -2.405 1.507 1.00 92.31 322 SER A O 1
ATOM 2598 N N . PHE A 1 323 ? -12.682 -1.639 0.711 1.00 95.56 323 PHE A N 1
ATOM 2599 C CA . PHE A 1 323 ? -12.027 -2.945 0.640 1.00 95.56 323 PHE A CA 1
ATOM 2600 C C . PHE A 1 323 ? -11.909 -3.623 2.004 1.00 95.56 323 PHE A C 1
ATOM 2602 O O . PHE A 1 323 ? -12.312 -4.777 2.159 1.00 95.56 323 PHE A O 1
ATOM 2609 N N . CYS A 1 324 ? -11.421 -2.902 3.012 1.00 95.88 324 CYS A N 1
ATOM 2610 C CA . CYS A 1 324 ? -11.307 -3.427 4.363 1.00 95.88 324 CYS A CA 1
ATOM 2611 C C . CYS A 1 324 ? -12.669 -3.848 4.937 1.00 95.88 324 CYS A C 1
ATOM 2613 O O . CYS A 1 324 ? -12.791 -4.942 5.486 1.00 95.88 324 CYS A O 1
ATOM 2615 N N . HIS A 1 325 ? -13.716 -3.038 4.760 1.00 92.44 325 HIS A N 1
ATOM 2616 C CA . HIS A 1 325 ? -15.062 -3.412 5.200 1.00 92.44 325 HIS A CA 1
ATOM 2617 C C . HIS A 1 325 ? -15.635 -4.603 4.423 1.00 92.44 325 HIS A C 1
ATOM 2619 O O . HIS A 1 325 ? -16.311 -5.437 5.022 1.00 92.44 325 HIS A O 1
ATOM 2625 N N . ALA A 1 326 ? -15.331 -4.750 3.129 1.00 93.81 326 ALA A N 1
ATOM 2626 C CA . ALA A 1 326 ? -15.714 -5.938 2.366 1.00 93.81 326 ALA A CA 1
ATOM 2627 C C . ALA A 1 326 ? -15.013 -7.209 2.880 1.00 93.81 326 ALA A C 1
ATOM 2629 O O . ALA A 1 326 ? -15.659 -8.249 3.013 1.00 93.81 326 ALA A O 1
ATOM 2630 N N . LEU A 1 327 ? -13.725 -7.128 3.237 1.00 95.69 327 LEU A N 1
ATOM 2631 C CA . LEU A 1 327 ? -12.996 -8.233 3.875 1.00 95.69 327 LEU A CA 1
ATOM 2632 C C . LEU A 1 327 ? -13.600 -8.593 5.239 1.00 95.69 327 LEU A C 1
ATOM 2634 O O . LEU A 1 327 ? -13.789 -9.774 5.534 1.00 95.69 327 LEU A O 1
ATOM 2638 N N . GLN A 1 328 ? -13.942 -7.590 6.056 1.00 93.00 328 GLN A N 1
ATOM 2639 C CA . GLN A 1 328 ? -14.610 -7.809 7.341 1.00 93.00 328 GLN A CA 1
ATOM 2640 C C . GLN A 1 328 ? -15.977 -8.474 7.163 1.00 93.00 328 GLN A C 1
ATOM 2642 O O . GLN A 1 328 ? -16.273 -9.442 7.862 1.00 93.00 328 GLN A O 1
ATOM 2647 N N . HIS A 1 329 ? -16.788 -7.982 6.221 1.00 91.50 329 HIS A N 1
ATOM 2648 C CA . HIS A 1 329 ? -18.097 -8.547 5.911 1.00 91.50 329 HIS A CA 1
ATOM 2649 C C . HIS A 1 329 ? -17.965 -10.020 5.526 1.00 91.50 329 HIS A C 1
ATOM 2651 O O . HIS A 1 329 ? -18.541 -10.870 6.197 1.00 91.50 329 HIS A O 1
ATOM 2657 N N . LEU A 1 330 ? -17.119 -10.328 4.537 1.00 92.00 330 LEU A N 1
ATOM 2658 C CA . LEU A 1 330 ? -16.874 -11.697 4.089 1.00 92.00 330 LEU A CA 1
ATOM 2659 C C . LEU A 1 330 ? -16.372 -12.599 5.228 1.00 92.00 330 LEU A C 1
ATOM 2661 O O . LEU A 1 330 ? -16.739 -13.770 5.296 1.00 92.00 330 LEU A O 1
ATOM 2665 N N . ARG A 1 331 ? -15.560 -12.074 6.152 1.00 91.06 331 ARG A N 1
ATOM 2666 C CA . ARG A 1 331 ? -15.089 -12.833 7.319 1.00 91.06 331 ARG A CA 1
ATOM 2667 C C . ARG A 1 331 ? -16.213 -13.197 8.288 1.00 91.06 331 ARG A C 1
ATOM 2669 O O . ARG A 1 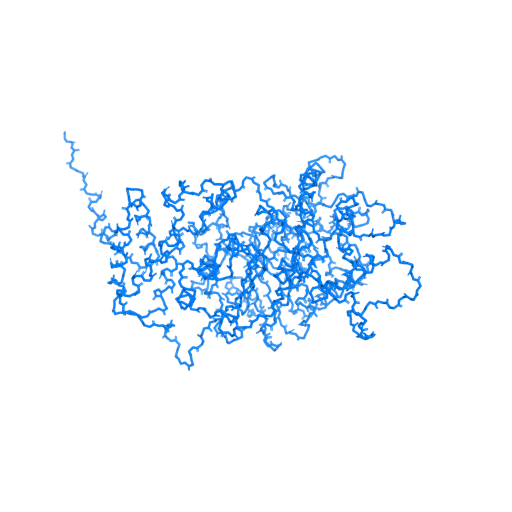331 ? -16.167 -14.277 8.868 1.00 91.06 331 ARG A O 1
ATOM 2676 N N . VAL A 1 332 ? -17.173 -12.296 8.493 1.00 88.56 332 VAL A N 1
ATOM 2677 C CA . VAL A 1 332 ? -18.273 -12.478 9.453 1.00 88.56 332 VAL A CA 1
ATOM 2678 C C . VAL A 1 332 ? -19.416 -13.291 8.850 1.00 88.56 332 VAL A C 1
ATOM 2680 O O . VAL A 1 332 ? -19.932 -14.187 9.510 1.00 88.56 332 VAL A O 1
ATOM 2683 N N . THR A 1 333 ? -19.810 -13.001 7.610 1.00 88.44 333 THR A N 1
ATOM 2684 C CA . THR A 1 333 ? -20.972 -13.630 6.962 1.00 88.44 333 THR A CA 1
ATOM 2685 C C . THR A 1 333 ? -20.603 -14.884 6.174 1.00 88.44 333 THR A C 1
ATOM 2687 O O . THR A 1 333 ? -21.450 -15.743 5.948 1.00 88.44 333 THR A O 1
ATOM 2690 N N . GLY A 1 334 ? -19.344 -15.010 5.739 1.00 84.62 334 GLY A N 1
ATOM 2691 C CA . GLY A 1 334 ? -18.921 -16.035 4.782 1.00 84.62 334 GLY A CA 1
ATOM 2692 C C . GLY A 1 334 ? -19.460 -15.806 3.365 1.00 84.62 334 GLY A C 1
ATOM 2693 O O . GLY A 1 334 ? -19.216 -16.626 2.477 1.00 84.62 334 GLY A O 1
ATOM 2694 N N . GLU A 1 335 ? -20.180 -14.707 3.139 1.00 83.00 335 GLU A N 1
ATOM 2695 C CA . GLU A 1 335 ? -20.804 -14.392 1.866 1.00 83.00 335 GLU A CA 1
ATOM 2696 C C . GLU A 1 335 ? -19.883 -13.544 0.995 1.00 83.00 335 GLU A C 1
ATOM 2698 O O . GLU A 1 335 ? -19.401 -12.487 1.398 1.00 83.00 335 GLU A O 1
ATOM 2703 N N . THR A 1 336 ? -19.677 -13.985 -0.246 1.00 75.38 336 THR A N 1
ATOM 2704 C CA . THR A 1 336 ? -18.957 -13.206 -1.262 1.00 75.38 336 THR A CA 1
ATOM 2705 C C . THR A 1 336 ? -19.852 -12.165 -1.940 1.00 75.38 336 THR A C 1
ATOM 2707 O O . THR A 1 336 ? -19.380 -11.466 -2.835 1.00 75.38 336 THR A O 1
ATOM 2710 N N . SER A 1 337 ? -21.138 -12.073 -1.566 1.00 74.56 337 SER A N 1
ATOM 2711 C CA . SER A 1 337 ? -22.050 -11.014 -2.012 1.00 74.56 337 SER A CA 1
ATOM 2712 C C . SER A 1 337 ? -21.473 -9.641 -1.671 1.00 74.56 337 SER A C 1
ATOM 2714 O O . SER A 1 337 ? -20.721 -9.481 -0.712 1.00 74.56 337 SER A O 1
ATOM 2716 N N . SER A 1 338 ? -21.842 -8.619 -2.447 1.00 75.75 338 SER A N 1
ATOM 2717 C CA . SER A 1 338 ? -21.472 -7.248 -2.096 1.00 75.75 338 SER A CA 1
ATOM 2718 C C . SER A 1 338 ? -22.000 -6.901 -0.704 1.00 75.75 338 SER A C 1
ATOM 2720 O O . SER A 1 338 ? -23.191 -7.066 -0.448 1.00 75.75 338 SER A O 1
ATOM 2722 N N . ALA A 1 339 ? -21.161 -6.291 0.135 1.00 79.75 339 ALA A N 1
ATOM 2723 C CA . ALA A 1 339 ? -21.573 -5.653 1.390 1.00 79.75 339 ALA A CA 1
ATOM 2724 C C . ALA A 1 339 ? -22.409 -4.366 1.160 1.00 79.75 339 ALA A C 1
ATOM 2726 O O . ALA A 1 339 ? -22.464 -3.491 2.019 1.00 79.75 339 ALA A O 1
ATOM 2727 N N . ASN A 1 340 ? -23.003 -4.214 -0.032 1.00 84.56 340 ASN A N 1
ATOM 2728 C CA . ASN A 1 340 ? -23.616 -2.993 -0.560 1.00 84.56 340 ASN A CA 1
ATOM 2729 C C . ASN A 1 340 ? -22.680 -1.774 -0.519 1.00 84.56 340 ASN A C 1
ATOM 2731 O O . ASN A 1 340 ? -23.121 -0.633 -0.392 1.00 84.56 340 ASN A O 1
ATOM 2735 N N . LEU A 1 341 ? -21.377 -2.031 -0.652 1.00 86.56 341 LEU A N 1
ATOM 2736 C CA . LEU A 1 341 ? -20.342 -1.012 -0.765 1.00 86.56 341 LEU A CA 1
ATOM 2737 C C . LEU A 1 341 ? -19.978 -0.807 -2.233 1.00 86.56 341 LEU A C 1
ATOM 2739 O O . LEU A 1 341 ? -19.955 -1.755 -3.022 1.00 86.56 341 LEU A O 1
ATOM 2743 N N . TYR A 1 342 ? -19.670 0.435 -2.584 1.00 90.00 342 TYR A N 1
ATOM 2744 C CA . TYR A 1 342 ? -19.108 0.772 -3.886 1.00 90.00 342 TYR A CA 1
ATOM 2745 C C . TYR A 1 342 ? -17.591 0.573 -3.873 1.00 90.00 342 TYR A C 1
ATOM 2747 O O . TYR A 1 342 ? -16.953 0.667 -2.823 1.00 90.00 342 TYR A O 1
ATOM 2755 N N . ARG A 1 343 ? -17.019 0.259 -5.037 1.00 88.94 343 ARG A N 1
ATOM 2756 C CA . ARG A 1 343 ? -15.573 0.060 -5.217 1.00 88.94 343 ARG A CA 1
ATOM 2757 C C . ARG A 1 343 ? -14.781 1.325 -4.920 1.00 88.94 343 ARG A C 1
ATOM 2759 O O . ARG A 1 343 ? -13.708 1.247 -4.331 1.00 88.94 343 ARG A O 1
ATOM 2766 N N . ASP A 1 344 ? -15.289 2.462 -5.370 1.00 82.81 344 ASP A N 1
ATOM 2767 C CA . ASP A 1 344 ? -14.681 3.769 -5.185 1.00 82.81 344 ASP A CA 1
ATOM 2768 C C . ASP A 1 344 ? -15.769 4.852 -5.079 1.00 82.81 344 ASP A C 1
ATOM 2770 O O . ASP A 1 344 ? -16.961 4.554 -4.993 1.00 82.81 344 ASP A O 1
ATOM 2774 N N . ARG A 1 345 ? -15.348 6.118 -4.994 1.00 75.00 345 ARG A N 1
ATOM 2775 C CA . ARG A 1 345 ? -16.249 7.270 -4.826 1.00 75.00 345 ARG A CA 1
ATOM 2776 C C . ARG A 1 345 ? -16.768 7.848 -6.146 1.00 75.00 345 ARG A C 1
ATOM 2778 O O . ARG A 1 345 ? -17.686 8.661 -6.117 1.00 75.00 345 ARG A O 1
ATOM 2785 N N . LEU A 1 346 ? -16.137 7.513 -7.267 1.00 75.38 346 LEU A N 1
ATOM 2786 C CA . LEU A 1 346 ? -16.389 8.113 -8.578 1.00 75.38 346 LEU A CA 1
ATOM 2787 C C . LEU A 1 346 ? -17.349 7.266 -9.417 1.00 75.38 346 LEU A C 1
ATOM 2789 O O . LEU A 1 346 ? -18.038 7.797 -10.286 1.00 75.38 346 LEU A O 1
ATOM 2793 N N . HIS A 1 347 ? -17.417 5.968 -9.134 1.00 81.06 347 HIS A N 1
ATOM 2794 C CA . HIS A 1 347 ? -18.202 4.997 -9.879 1.00 81.06 347 HIS A CA 1
ATOM 2795 C C . HIS A 1 347 ? -19.247 4.315 -8.991 1.00 81.06 347 HIS A C 1
ATOM 2797 O O . HIS A 1 347 ? -19.060 4.106 -7.795 1.00 81.06 347 HIS A O 1
ATOM 2803 N N . PHE A 1 348 ? -20.353 3.898 -9.609 1.00 84.88 348 PHE A N 1
ATOM 2804 C CA . PHE A 1 348 ? -21.427 3.144 -8.949 1.00 84.88 348 PHE A CA 1
ATOM 2805 C C . PHE A 1 348 ? -21.204 1.623 -8.991 1.00 84.88 348 PHE A C 1
ATOM 2807 O O . PHE A 1 348 ? -22.132 0.840 -8.772 1.00 84.88 348 PHE A O 1
ATOM 2814 N N . ASP A 1 349 ? -19.977 1.188 -9.275 1.00 85.62 349 ASP A N 1
ATOM 2815 C CA . ASP A 1 349 ? -19.623 -0.223 -9.325 1.00 85.62 349 ASP A CA 1
ATOM 2816 C C . ASP A 1 349 ? -19.652 -0.828 -7.924 1.00 85.62 349 ASP A C 1
ATOM 2818 O O . ASP A 1 349 ? -18.973 -0.368 -7.003 1.00 85.62 349 ASP A O 1
ATOM 2822 N N . LYS A 1 350 ? -20.439 -1.893 -7.756 1.00 90.44 350 LYS A N 1
ATOM 2823 C CA . LYS A 1 350 ? -20.489 -2.633 -6.495 1.00 90.44 350 LYS A CA 1
ATOM 2824 C C . LYS A 1 350 ? -19.177 -3.372 -6.267 1.00 90.44 350 LYS A C 1
ATOM 2826 O O . LYS A 1 350 ? -18.676 -4.067 -7.150 1.00 90.44 350 LYS A O 1
ATOM 2831 N N . LEU A 1 351 ? -18.674 -3.290 -5.044 1.00 92.00 351 LEU A N 1
ATOM 2832 C CA . LEU A 1 351 ? -17.542 -4.078 -4.595 1.00 92.00 351 LEU A CA 1
ATOM 2833 C C . LEU A 1 351 ? -18.000 -5.505 -4.271 1.00 92.00 351 LEU A C 1
ATOM 2835 O O . LEU A 1 351 ? -18.829 -5.708 -3.381 1.00 92.00 351 LEU A O 1
ATOM 2839 N N . VAL A 1 352 ? -17.454 -6.479 -5.000 1.00 91.88 352 VAL A N 1
ATOM 2840 C CA . VAL A 1 352 ? -17.688 -7.919 -4.826 1.00 91.88 352 VAL A CA 1
ATOM 2841 C C . VAL A 1 352 ? -16.336 -8.623 -4.869 1.00 91.88 352 VAL A C 1
ATOM 2843 O O . VAL A 1 352 ? -15.609 -8.466 -5.844 1.00 91.88 352 VAL A O 1
ATOM 2846 N N . LEU A 1 353 ? -16.001 -9.398 -3.835 1.00 92.44 353 LEU A N 1
ATOM 2847 C CA . LEU A 1 353 ? -14.773 -10.201 -3.786 1.00 92.44 353 LEU A CA 1
ATOM 2848 C C . LEU A 1 353 ? -15.016 -11.560 -4.457 1.00 92.44 353 LEU A C 1
ATOM 2850 O O . LEU A 1 353 ? -15.146 -12.588 -3.794 1.00 92.44 353 LEU A O 1
ATOM 2854 N N . ASP A 1 354 ? -15.130 -11.551 -5.786 1.00 90.69 354 ASP A N 1
ATOM 2855 C CA . ASP A 1 354 ? -15.418 -12.733 -6.615 1.00 90.69 354 ASP A CA 1
ATOM 2856 C C . ASP A 1 354 ? -14.156 -13.475 -7.096 1.00 90.69 354 ASP A C 1
ATOM 2858 O O . ASP A 1 354 ? -14.243 -14.445 -7.856 1.00 90.69 354 ASP A O 1
ATOM 2862 N N . GLY A 1 355 ? -12.973 -13.071 -6.624 1.00 88.12 355 GLY A N 1
ATOM 2863 C CA . GLY A 1 355 ? -11.741 -13.819 -6.829 1.00 88.12 355 GLY A CA 1
ATOM 2864 C C . GLY A 1 355 ? -11.873 -15.252 -6.302 1.00 88.12 355 GLY A C 1
ATOM 2865 O O . GLY A 1 355 ? -12.333 -15.492 -5.186 1.00 88.12 355 GLY A O 1
ATOM 2866 N N . ARG A 1 356 ? -11.425 -16.235 -7.091 1.00 85.06 356 ARG A N 1
ATOM 2867 C CA . ARG A 1 356 ? -11.598 -17.674 -6.799 1.00 85.06 356 ARG A CA 1
ATOM 2868 C C . ARG A 1 356 ? -11.129 -18.090 -5.401 1.00 85.06 356 ARG A C 1
ATOM 2870 O O . ARG A 1 356 ? -11.708 -19.000 -4.808 1.00 85.06 356 ARG A O 1
ATOM 2877 N N . ASP A 1 357 ? -10.100 -17.423 -4.891 1.00 88.88 357 ASP A N 1
ATOM 2878 C CA . ASP A 1 357 ? -9.467 -17.724 -3.607 1.00 88.88 357 ASP A CA 1
ATOM 2879 C C . ASP A 1 357 ? -10.300 -17.257 -2.391 1.00 88.88 357 ASP A C 1
ATOM 2881 O O . ASP A 1 357 ? -10.016 -17.678 -1.267 1.00 88.88 357 ASP A O 1
ATOM 2885 N N . TYR A 1 358 ? -11.339 -16.442 -2.611 1.00 89.00 358 TYR A N 1
ATOM 2886 C CA . TYR A 1 358 ? -12.330 -16.026 -1.608 1.00 89.00 358 TYR A CA 1
ATOM 2887 C C . TYR A 1 358 ? -13.561 -16.946 -1.557 1.00 89.00 358 TYR A C 1
ATOM 2889 O O . TYR A 1 358 ? -14.330 -16.905 -0.600 1.00 89.00 358 TYR A O 1
ATOM 2897 N N . GLY A 1 359 ? -13.753 -17.802 -2.566 1.00 81.44 359 GLY A N 1
ATOM 2898 C CA . GLY A 1 359 ? -14.930 -18.663 -2.664 1.00 81.44 359 GLY A CA 1
ATOM 2899 C C . GLY A 1 359 ? -14.905 -19.883 -1.725 1.00 81.44 359 GLY A C 1
ATOM 2900 O O . GLY A 1 359 ? -13.841 -20.375 -1.337 1.00 81.44 359 GLY A O 1
ATOM 2901 N N . PRO A 1 360 ? -16.071 -20.494 -1.442 1.00 72.44 360 PRO A N 1
ATOM 2902 C CA . PRO A 1 360 ? -16.177 -21.658 -0.552 1.00 72.44 360 PRO A CA 1
ATOM 2903 C C . PRO A 1 360 ? -15.498 -22.922 -1.113 1.00 72.44 360 PRO A C 1
ATOM 2905 O O . PRO A 1 360 ? -15.232 -23.873 -0.383 1.00 72.44 360 PRO A O 1
ATOM 2908 N N . LYS A 1 361 ? -15.192 -22.944 -2.418 1.00 70.81 361 LYS A N 1
ATOM 2909 C CA . LYS A 1 361 ? -14.653 -24.106 -3.148 1.00 70.81 361 LYS A CA 1
ATOM 2910 C C . LYS A 1 361 ? -13.130 -24.281 -3.021 1.00 70.81 361 LYS A C 1
ATOM 2912 O O . LYS A 1 361 ? -12.565 -25.166 -3.670 1.00 70.81 361 LYS A O 1
ATOM 2917 N N . VAL A 1 362 ? -12.443 -23.461 -2.221 1.00 79.81 362 VAL A N 1
ATOM 2918 C CA . VAL A 1 362 ? -10.986 -23.561 -2.038 1.00 79.81 362 VAL A CA 1
ATOM 2919 C C . VAL A 1 362 ? -10.640 -24.723 -1.103 1.00 79.81 362 VAL A C 1
ATOM 2921 O O . VAL A 1 362 ? -10.856 -24.652 0.106 1.00 79.81 362 VAL A O 1
ATOM 2924 N N . LYS A 1 363 ? -10.082 -25.798 -1.681 1.00 74.19 363 LYS A N 1
ATOM 2925 C CA . LYS A 1 363 ? -9.778 -27.057 -0.974 1.00 74.19 363 LYS A CA 1
ATOM 2926 C C . LYS A 1 363 ? -8.546 -26.991 -0.068 1.00 74.19 363 LYS A C 1
ATOM 2928 O O . LYS A 1 363 ? -8.513 -27.661 0.956 1.00 74.19 363 LYS A O 1
ATOM 2933 N N . ARG A 1 364 ? -7.510 -26.238 -0.454 1.00 79.81 364 ARG A N 1
ATOM 2934 C CA . ARG A 1 364 ? -6.257 -26.132 0.313 1.00 79.81 364 ARG A CA 1
ATOM 2935 C C . ARG A 1 364 ? -6.246 -24.830 1.096 1.00 79.81 364 ARG A C 1
ATOM 2937 O O . ARG A 1 364 ? -6.366 -23.770 0.491 1.00 79.81 364 ARG A O 1
ATOM 2944 N N . ALA A 1 365 ? -6.022 -24.905 2.407 1.00 77.62 365 ALA A N 1
ATOM 2945 C CA . ALA A 1 365 ? -5.930 -23.724 3.268 1.00 77.62 365 ALA A CA 1
ATOM 2946 C C . ALA A 1 365 ? -4.899 -22.707 2.747 1.00 77.62 365 ALA A C 1
ATOM 2948 O O . ALA A 1 365 ? -5.201 -21.525 2.662 1.00 77.62 365 ALA A O 1
ATOM 2949 N N . ARG A 1 366 ? -3.740 -23.186 2.268 1.00 79.31 366 ARG A N 1
ATOM 2950 C CA . ARG A 1 366 ? -2.676 -22.354 1.677 1.00 79.31 366 ARG A CA 1
ATOM 2951 C C . ARG A 1 366 ? -3.109 -21.578 0.427 1.00 79.31 366 ARG A C 1
ATOM 2953 O O . ARG A 1 366 ? -2.451 -20.611 0.061 1.00 79.31 366 ARG A O 1
ATOM 2960 N N . ASP A 1 367 ? -4.160 -22.008 -0.271 1.00 82.69 367 ASP A N 1
ATOM 2961 C CA . ASP A 1 367 ? -4.668 -21.331 -1.472 1.00 82.69 367 ASP A CA 1
ATOM 2962 C C . ASP A 1 367 ? -5.776 -20.318 -1.168 1.00 82.69 367 ASP A C 1
ATOM 2964 O O . ASP A 1 367 ? -6.050 -19.464 -2.008 1.00 82.69 367 ASP A O 1
ATOM 2968 N N . ARG A 1 368 ? -6.362 -20.365 0.034 1.00 90.75 368 ARG A N 1
ATOM 2969 C CA . ARG A 1 368 ? -7.422 -19.449 0.454 1.00 90.75 368 ARG A CA 1
ATOM 2970 C C . ARG A 1 368 ? -6.855 -18.049 0.667 1.00 90.75 368 ARG A C 1
ATOM 2972 O O . ARG A 1 368 ? -5.762 -17.899 1.207 1.00 90.75 368 ARG A O 1
ATOM 2979 N N . ALA A 1 369 ? -7.595 -17.036 0.234 1.00 93.94 369 ALA A N 1
ATOM 2980 C CA . ALA A 1 369 ? -7.225 -15.656 0.491 1.00 93.94 369 ALA A CA 1
ATOM 2981 C C . ALA A 1 369 ? -7.344 -15.337 1.996 1.00 93.94 369 ALA A C 1
ATOM 2983 O O . ALA A 1 369 ? -8.319 -15.755 2.632 1.00 93.94 369 ALA A O 1
ATOM 2984 N N . PRO A 1 370 ? -6.366 -14.629 2.586 1.00 95.19 370 PRO A N 1
ATOM 2985 C CA . PRO A 1 370 ? -6.447 -14.206 3.977 1.00 95.19 370 PRO A CA 1
ATOM 2986 C C . PRO A 1 370 ? -7.575 -13.181 4.176 1.00 95.19 370 PRO A C 1
ATOM 2988 O O . PRO A 1 370 ? -7.787 -12.297 3.348 1.00 95.19 370 PRO A O 1
ATOM 2991 N N . LEU A 1 371 ? -8.291 -13.311 5.296 1.00 95.38 371 LEU A N 1
ATOM 2992 C CA . LEU A 1 371 ? -9.292 -12.345 5.784 1.00 95.38 371 LEU A CA 1
ATOM 2993 C C . LEU A 1 371 ? -8.891 -11.716 7.129 1.00 95.38 371 LEU A C 1
ATOM 2995 O O . LEU A 1 371 ? -9.587 -10.847 7.648 1.00 95.38 371 LEU A O 1
ATOM 2999 N N . SER A 1 372 ? -7.769 -12.174 7.681 1.00 95.62 372 SER A N 1
ATOM 3000 C CA . SER A 1 372 ? -7.072 -11.584 8.815 1.00 95.62 372 SER A CA 1
ATOM 3001 C C . SER A 1 372 ? -5.576 -11.596 8.500 1.00 95.62 372 SER A C 1
ATOM 3003 O O . SER A 1 372 ? -5.101 -12.483 7.782 1.00 95.62 372 SER A O 1
ATOM 3005 N N . PHE A 1 373 ? -4.858 -10.603 9.009 1.00 97.56 373 PHE A N 1
ATOM 3006 C CA . PHE A 1 373 ? -3.478 -10.302 8.642 1.00 97.56 373 PHE A CA 1
ATOM 3007 C C . PHE A 1 373 ? -2.634 -10.087 9.890 1.00 97.56 373 PHE A C 1
ATOM 3009 O O . PHE A 1 373 ? -3.092 -9.443 10.830 1.00 97.56 373 PHE A O 1
ATOM 3016 N N . ASN A 1 374 ? -1.400 -10.585 9.891 1.00 96.62 374 ASN A N 1
ATOM 3017 C CA . ASN A 1 374 ? -0.448 -10.299 10.964 1.00 96.62 374 ASN A CA 1
ATOM 3018 C C . ASN A 1 374 ? 0.356 -9.018 10.702 1.00 96.62 374 ASN A C 1
ATOM 3020 O O . ASN A 1 374 ? 0.876 -8.413 11.635 1.00 96.62 374 ASN A O 1
ATOM 3024 N N . VAL A 1 375 ? 0.401 -8.542 9.457 1.00 98.00 375 VAL A N 1
ATOM 3025 C CA . VAL A 1 375 ? 0.952 -7.225 9.121 1.00 98.00 375 VAL A CA 1
ATOM 3026 C C . VAL A 1 375 ? -0.073 -6.434 8.326 1.00 98.00 375 VAL A C 1
ATOM 3028 O O . VAL A 1 375 ? -0.527 -6.883 7.276 1.00 98.00 375 VAL A O 1
ATOM 3031 N N . ILE A 1 376 ? -0.406 -5.236 8.798 1.00 98.50 376 ILE A N 1
ATOM 3032 C CA . ILE A 1 376 ? -1.175 -4.251 8.031 1.00 98.50 376 ILE A CA 1
ATOM 3033 C C . ILE A 1 376 ? -0.304 -3.012 7.862 1.00 98.50 376 ILE A C 1
ATOM 3035 O O . ILE A 1 376 ? 0.024 -2.355 8.841 1.00 98.50 376 ILE A O 1
ATOM 3039 N N . ASP A 1 377 ? 0.072 -2.678 6.636 1.00 97.56 377 ASP A N 1
ATOM 3040 C CA . ASP A 1 377 ? 0.759 -1.428 6.320 1.00 97.56 377 ASP A CA 1
ATOM 3041 C C . ASP A 1 377 ? -0.225 -0.480 5.638 1.00 97.56 377 ASP A C 1
ATOM 3043 O O . ASP A 1 377 ? -0.848 -0.855 4.643 1.00 97.56 377 ASP A O 1
ATOM 3047 N N . THR A 1 378 ? -0.396 0.729 6.175 1.00 95.75 378 THR A N 1
ATOM 3048 C CA . THR A 1 378 ? -1.292 1.729 5.578 1.00 95.75 378 THR A CA 1
ATOM 3049 C C . THR A 1 378 ? -0.575 2.750 4.712 1.00 95.75 378 THR A C 1
ATOM 3051 O O . THR A 1 378 ? -1.183 3.771 4.381 1.00 95.75 378 THR A O 1
ATOM 3054 N N . SER A 1 379 ? 0.708 2.533 4.397 1.00 91.19 379 SER A N 1
ATOM 3055 C CA . SER A 1 379 ? 1.538 3.523 3.714 1.00 91.19 379 SER A CA 1
ATOM 3056 C C . SER A 1 379 ? 1.378 4.903 4.380 1.00 91.19 379 SER A C 1
ATOM 3058 O O . SER A 1 379 ? 1.212 5.001 5.604 1.00 91.19 379 SER A O 1
ATOM 3060 N N . ASN A 1 380 ? 1.346 5.961 3.575 1.00 87.31 380 ASN A N 1
ATOM 3061 C CA . ASN A 1 380 ? 1.051 7.321 4.002 1.00 87.31 380 ASN A CA 1
ATOM 3062 C C . ASN A 1 380 ? -0.433 7.714 3.918 1.00 87.31 380 ASN A C 1
ATOM 3064 O O . ASN A 1 380 ? -0.768 8.896 3.886 1.00 87.31 380 ASN A O 1
ATOM 3068 N N . LEU A 1 381 ? -1.357 6.747 3.885 1.00 89.31 381 LEU A N 1
ATOM 3069 C CA . LEU A 1 381 ? -2.782 7.042 3.705 1.00 89.31 381 LEU A CA 1
ATOM 3070 C C . LEU A 1 381 ? -3.395 7.850 4.854 1.00 89.31 381 LEU A C 1
ATOM 3072 O O . LEU A 1 381 ? -4.439 8.468 4.653 1.00 89.31 381 LEU A O 1
ATOM 3076 N N . VAL A 1 382 ? -2.773 7.882 6.036 1.00 86.06 382 VAL A N 1
ATOM 3077 C CA . VAL A 1 382 ? -3.226 8.738 7.145 1.00 86.06 382 VAL A CA 1
ATOM 3078 C C . VAL A 1 382 ? -3.174 10.227 6.791 1.00 86.06 382 VAL A C 1
ATOM 3080 O O . VAL A 1 382 ? -4.034 10.966 7.262 1.00 86.06 382 VAL A O 1
ATOM 3083 N N . ASP A 1 383 ? -2.273 10.642 5.893 1.00 79.56 383 ASP A N 1
ATOM 3084 C CA . ASP A 1 383 ? -2.177 12.020 5.381 1.00 79.56 383 ASP A CA 1
ATOM 3085 C C . ASP A 1 383 ? -3.404 12.413 4.533 1.00 79.56 383 ASP A C 1
ATOM 3087 O O . ASP A 1 383 ? -3.677 13.592 4.308 1.00 79.56 383 ASP A O 1
ATOM 3091 N N . HIS A 1 384 ? -4.153 11.425 4.032 1.00 79.81 384 HIS A N 1
ATOM 3092 C CA . HIS A 1 384 ? -5.266 11.624 3.098 1.00 79.81 384 HIS A CA 1
ATOM 3093 C C . HIS A 1 384 ? -6.621 11.197 3.659 1.00 79.81 384 HIS A C 1
ATOM 3095 O O . HIS A 1 384 ? -7.651 11.740 3.268 1.00 79.81 384 HIS A O 1
ATOM 3101 N N . LEU A 1 385 ? -6.627 10.195 4.534 1.00 83.19 385 LEU A N 1
ATOM 3102 C CA . LEU A 1 385 ? -7.831 9.578 5.081 1.00 83.19 385 LEU A CA 1
ATOM 3103 C C . LEU A 1 385 ? -7.960 9.802 6.586 1.00 83.19 385 LEU A C 1
ATOM 3105 O O . LEU A 1 385 ? -9.046 9.622 7.116 1.00 83.19 385 LEU A O 1
ATOM 3109 N N . GLY A 1 386 ? -6.896 10.192 7.287 1.00 85.19 386 GLY A N 1
ATOM 3110 C CA . GLY A 1 386 ? -6.896 10.292 8.742 1.00 85.19 386 GLY A CA 1
ATOM 3111 C C . GLY A 1 386 ? -6.821 8.935 9.454 1.00 85.19 386 GLY A C 1
ATOM 3112 O O . GLY A 1 386 ? -7.163 7.877 8.919 1.00 85.19 386 GLY A O 1
ATOM 3113 N N . HIS A 1 387 ? -6.361 8.973 10.704 1.00 88.31 387 HIS A N 1
ATOM 3114 C CA . HIS A 1 387 ? -6.077 7.781 11.506 1.00 88.31 387 HIS A CA 1
ATOM 3115 C C . HIS A 1 387 ? -7.348 7.012 11.883 1.00 88.31 387 HIS A C 1
ATOM 3117 O O . HIS A 1 387 ? -7.410 5.798 11.702 1.00 88.31 387 HIS A O 1
ATOM 3123 N N . ILE A 1 388 ? -8.390 7.714 12.344 1.00 90.44 388 ILE A N 1
ATOM 3124 C CA . ILE A 1 388 ? -9.631 7.084 12.824 1.00 90.44 388 ILE A CA 1
ATOM 3125 C C . ILE A 1 388 ? -10.337 6.299 11.711 1.00 90.44 388 ILE A C 1
ATOM 3127 O O . ILE A 1 388 ? -10.720 5.151 11.933 1.00 90.44 388 ILE A O 1
ATOM 3131 N N . ASN A 1 389 ? -10.439 6.857 10.500 1.00 90.50 389 ASN A N 1
ATOM 3132 C CA . ASN A 1 389 ? -10.996 6.152 9.339 1.00 90.50 389 ASN A CA 1
ATOM 3133 C C . ASN A 1 389 ? -10.265 4.834 9.058 1.00 90.50 389 ASN A C 1
ATOM 3135 O O . ASN A 1 389 ? -10.895 3.788 8.886 1.00 90.50 389 ASN A O 1
ATOM 3139 N N . LEU A 1 390 ? -8.930 4.876 9.033 1.00 92.50 390 LEU A N 1
ATOM 3140 C CA . LEU A 1 390 ? -8.114 3.693 8.783 1.00 92.50 390 LEU A CA 1
ATOM 3141 C C . LEU A 1 390 ? -8.229 2.673 9.913 1.00 92.50 390 LEU A C 1
ATOM 3143 O O . LEU A 1 390 ? -8.317 1.481 9.634 1.00 92.50 390 LEU A O 1
ATOM 3147 N N . PHE A 1 391 ? -8.278 3.102 11.172 1.00 93.00 391 PHE A N 1
ATOM 3148 C CA . PHE A 1 391 ? -8.418 2.186 12.301 1.00 93.00 391 PHE A CA 1
ATOM 3149 C C . PHE A 1 391 ? -9.769 1.488 12.325 1.00 93.00 391 PHE A C 1
ATOM 3151 O O . PHE A 1 391 ? -9.824 0.270 12.479 1.00 93.00 391 PHE A O 1
ATOM 3158 N N . VAL A 1 392 ? -10.855 2.224 12.115 1.00 91.38 392 VAL A N 1
ATOM 3159 C CA . VAL A 1 392 ? -12.200 1.646 12.064 1.00 91.38 392 VAL A CA 1
ATOM 3160 C C . VAL A 1 392 ? -12.323 0.618 10.934 1.00 91.38 392 VAL A C 1
ATOM 3162 O O . VAL A 1 392 ? -12.936 -0.438 11.112 1.00 91.38 392 VAL A O 1
ATOM 3165 N N . ALA A 1 393 ? -11.689 0.878 9.789 1.00 92.69 393 ALA A N 1
ATOM 3166 C CA . ALA A 1 393 ? -11.709 -0.036 8.657 1.00 92.69 393 ALA A CA 1
ATOM 3167 C C . ALA A 1 393 ? -10.729 -1.217 8.811 1.00 92.69 393 ALA A C 1
ATOM 3169 O O . ALA A 1 393 ? -11.071 -2.347 8.478 1.00 92.69 393 ALA A O 1
ATOM 3170 N N . ALA A 1 394 ? -9.507 -1.006 9.297 1.00 95.06 394 ALA A N 1
ATOM 3171 C CA . ALA A 1 394 ? -8.441 -2.008 9.212 1.00 95.06 394 ALA A CA 1
ATOM 3172 C C . ALA A 1 394 ? -8.125 -2.715 10.539 1.00 95.06 394 ALA A C 1
ATOM 3174 O O . ALA A 1 394 ? -7.706 -3.870 10.511 1.00 95.06 394 ALA A O 1
ATOM 3175 N N . ALA A 1 395 ? -8.361 -2.097 11.705 1.00 91.62 395 ALA A N 1
ATOM 3176 C CA . ALA A 1 395 ? -7.944 -2.669 12.993 1.00 91.62 395 ALA A CA 1
ATOM 3177 C C . ALA A 1 395 ? -8.606 -4.024 13.287 1.00 91.62 395 ALA A C 1
ATOM 3179 O O . ALA A 1 395 ? -8.003 -4.893 13.916 1.00 91.62 395 ALA A O 1
ATOM 3180 N N . ALA A 1 396 ? -9.840 -4.226 12.814 1.00 90.06 396 ALA A N 1
ATOM 3181 C CA . ALA A 1 396 ? -10.546 -5.494 12.959 1.00 90.06 396 ALA A CA 1
ATOM 3182 C C . ALA A 1 396 ? -9.920 -6.620 12.122 1.00 90.06 396 ALA A C 1
ATOM 3184 O O . ALA A 1 396 ? -10.121 -7.785 12.455 1.00 90.06 396 ALA A O 1
ATOM 3185 N N . LEU A 1 397 ? -9.189 -6.308 11.048 1.00 95.06 397 LEU A N 1
ATOM 3186 C CA . LEU A 1 397 ? -8.529 -7.287 10.178 1.00 95.06 397 LEU A CA 1
ATOM 3187 C C . LEU A 1 397 ? -7.184 -7.769 10.741 1.00 95.06 397 LEU A C 1
ATOM 3189 O O . LEU A 1 397 ? -6.630 -8.733 10.220 1.00 95.06 397 LEU A O 1
ATOM 3193 N N . LEU A 1 398 ? -6.671 -7.134 11.797 1.00 94.44 398 LEU A N 1
ATOM 3194 C CA . LEU A 1 398 ? -5.431 -7.544 12.445 1.00 94.44 398 LEU A CA 1
ATOM 3195 C C . LEU A 1 398 ? -5.649 -8.838 13.249 1.00 94.44 398 LEU A C 1
ATOM 3197 O O . LEU A 1 398 ? -6.603 -8.932 14.028 1.00 94.44 398 LEU A O 1
ATOM 3201 N N . GLU A 1 399 ? -4.786 -9.833 13.041 1.00 92.69 399 GLU A N 1
ATOM 3202 C CA . GLU A 1 399 ? -4.792 -11.094 13.788 1.00 92.69 399 GLU A CA 1
ATOM 3203 C C . GLU A 1 399 ? -4.534 -10.862 15.284 1.00 92.69 399 GLU A C 1
ATOM 3205 O O . GLU A 1 399 ? -3.817 -9.948 15.690 1.00 92.69 399 GLU A O 1
ATOM 3210 N N . ASP A 1 400 ? -5.136 -11.714 16.114 1.00 87.12 400 ASP A N 1
ATOM 3211 C CA . ASP A 1 400 ? -5.007 -11.659 17.572 1.00 87.12 400 ASP A CA 1
ATOM 3212 C C . ASP A 1 400 ? -3.748 -12.396 18.045 1.00 87.12 400 ASP A C 1
ATOM 3214 O O . ASP A 1 400 ? -3.814 -13.456 18.669 1.00 87.12 400 ASP A O 1
ATOM 3218 N N . THR A 1 401 ? -2.576 -11.881 17.677 1.00 87.75 401 THR A N 1
ATOM 3219 C CA . THR A 1 401 ? -1.285 -12.443 18.100 1.00 87.75 401 THR A CA 1
ATOM 3220 C C . THR A 1 401 ? -0.367 -11.355 18.646 1.00 87.75 401 THR A C 1
ATOM 3222 O O . THR A 1 401 ? -0.479 -10.186 18.281 1.00 87.75 401 THR A O 1
ATOM 3225 N N . LEU A 1 402 ? 0.593 -11.745 19.492 1.00 86.25 402 LEU A N 1
ATOM 3226 C CA . LEU A 1 402 ? 1.610 -10.832 20.033 1.00 86.25 402 LEU A CA 1
ATOM 3227 C C . LEU A 1 402 ? 2.481 -10.210 18.937 1.00 86.25 402 LEU A C 1
ATOM 3229 O O . LEU A 1 402 ? 2.987 -9.099 19.090 1.00 86.25 402 LEU A O 1
ATOM 3233 N N . THR A 1 403 ? 2.669 -10.943 17.843 1.00 90.94 403 THR A N 1
ATOM 3234 C CA . THR A 1 403 ? 3.538 -10.576 16.724 1.00 90.94 403 THR A CA 1
ATOM 3235 C C . THR A 1 403 ? 2.830 -9.663 15.730 1.00 90.94 403 THR A C 1
ATOM 3237 O O . THR A 1 403 ? 3.502 -8.867 15.072 1.00 90.94 403 THR A O 1
ATOM 3240 N N . SER A 1 404 ? 1.494 -9.678 15.703 1.00 94.62 404 SER A N 1
ATOM 3241 C CA . SER A 1 404 ? 0.701 -8.892 14.764 1.00 94.62 404 SER A CA 1
ATOM 3242 C C . SER A 1 404 ? 0.814 -7.388 15.009 1.00 94.62 404 SER A C 1
ATOM 3244 O O . SER A 1 404 ? 0.744 -6.918 16.148 1.00 94.62 404 SER A O 1
ATOM 3246 N N . ALA A 1 405 ? 0.984 -6.620 13.933 1.00 95.50 405 ALA A N 1
ATOM 3247 C CA . ALA A 1 405 ? 1.096 -5.168 13.991 1.00 95.50 405 ALA A CA 1
ATOM 3248 C C . ALA A 1 405 ? 0.460 -4.475 12.779 1.00 95.50 405 ALA A C 1
ATOM 3250 O O . ALA A 1 405 ? 0.543 -4.941 11.640 1.00 95.50 405 ALA A O 1
ATOM 3251 N N . MET A 1 406 ? -0.139 -3.317 13.043 1.00 96.12 406 MET A N 1
ATOM 3252 C CA . MET A 1 406 ? -0.556 -2.351 12.036 1.00 96.12 406 MET A CA 1
ATOM 3253 C C . MET A 1 406 ? 0.416 -1.168 12.045 1.00 96.12 406 MET A C 1
ATOM 3255 O O . MET A 1 406 ? 0.836 -0.722 13.107 1.00 96.12 406 MET A O 1
ATOM 3259 N N . TYR A 1 407 ? 0.772 -0.644 10.879 1.00 95.31 407 TYR A N 1
ATOM 3260 C CA . TYR A 1 407 ? 1.707 0.465 10.733 1.00 95.31 407 TYR A CA 1
ATOM 3261 C C . TYR A 1 407 ? 1.041 1.639 10.028 1.00 95.31 407 TYR A C 1
ATOM 3263 O O . TYR A 1 407 ? 0.442 1.457 8.968 1.00 95.31 407 TYR A O 1
ATOM 3271 N N . THR A 1 408 ? 1.202 2.834 10.593 1.00 93.00 408 THR A N 1
ATOM 3272 C CA . THR A 1 408 ? 0.801 4.101 9.970 1.00 93.00 408 THR A CA 1
ATOM 3273 C C . THR A 1 408 ? 2.016 4.984 9.763 1.00 93.00 408 THR A C 1
ATOM 3275 O O . THR A 1 408 ? 2.863 5.055 10.652 1.00 93.00 408 THR A O 1
ATOM 3278 N N . GLU A 1 409 ? 2.089 5.695 8.642 1.00 87.88 409 GLU A N 1
ATOM 3279 C CA . GLU A 1 409 ? 3.165 6.645 8.360 1.00 87.88 409 GLU A CA 1
ATOM 3280 C C . GLU A 1 409 ? 2.586 8.005 7.970 1.00 87.88 409 GLU A C 1
ATOM 3282 O O . GLU A 1 409 ? 1.805 8.106 7.038 1.00 87.88 409 GLU A O 1
ATOM 3287 N N . CYS A 1 410 ? 2.950 9.058 8.687 1.00 81.31 410 CYS A N 1
ATOM 3288 C CA . CYS A 1 410 ? 2.621 10.436 8.346 1.00 81.31 410 CYS A CA 1
ATOM 3289 C C . CYS A 1 410 ? 3.850 11.050 7.681 1.00 81.31 410 CYS A C 1
ATOM 3291 O O . CYS A 1 410 ? 4.927 11.042 8.277 1.00 81.31 410 CYS A O 1
ATOM 3293 N N . ILE A 1 411 ? 3.724 11.542 6.448 1.00 73.00 411 ILE A N 1
ATOM 3294 C CA . ILE A 1 411 ? 4.813 12.229 5.733 1.00 73.00 411 ILE A CA 1
ATOM 3295 C C . ILE A 1 411 ? 4.544 13.736 5.664 1.00 73.00 411 ILE A C 1
ATOM 3297 O O . ILE A 1 411 ? 5.477 14.521 5.477 1.00 73.00 411 ILE A O 1
ATOM 3301 N N . THR A 1 412 ? 3.291 14.150 5.852 1.00 64.12 412 THR A N 1
ATOM 3302 C CA . THR A 1 412 ? 2.890 15.553 5.919 1.00 64.12 412 THR A CA 1
ATOM 3303 C C . THR A 1 412 ? 2.335 15.878 7.300 1.00 64.12 412 THR A C 1
ATOM 3305 O O . THR A 1 412 ? 1.138 15.755 7.533 1.00 64.12 412 THR A O 1
ATOM 3308 N N . GLN A 1 413 ? 3.183 16.338 8.218 1.00 55.91 413 GLN A N 1
ATOM 3309 C CA . GLN 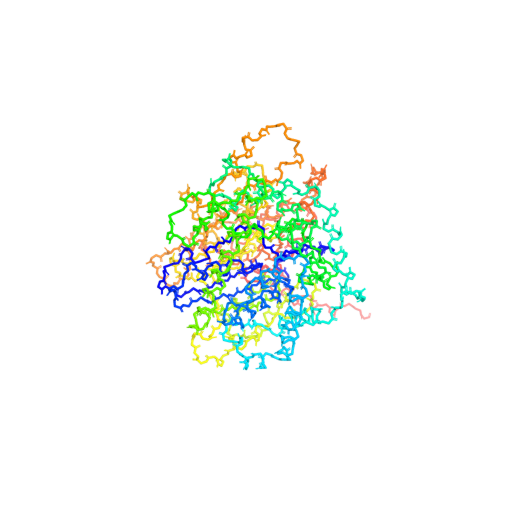A 1 413 ? 2.692 16.897 9.477 1.00 55.91 413 GLN A CA 1
ATOM 3310 C C . GLN A 1 413 ? 2.178 18.332 9.213 1.00 55.91 413 GLN A C 1
ATOM 3312 O O . GLN A 1 413 ? 2.760 19.107 8.445 1.00 55.91 413 GLN A O 1
ATOM 3317 N N . HIS A 1 414 ? 0.988 18.641 9.734 1.00 55.75 414 HIS A N 1
ATOM 3318 C CA . HIS A 1 414 ? 0.296 19.920 9.521 1.00 55.75 414 HIS A CA 1
ATOM 3319 C C . HIS A 1 414 ? 0.445 20.862 10.723 1.00 55.75 414 HIS A C 1
ATOM 3321 O O . HIS A 1 414 ? 0.174 22.060 10.626 1.00 55.75 414 HIS A O 1
ATOM 3327 N N . GLU A 1 415 ? 0.875 20.306 11.847 1.00 62.34 415 GLU A N 1
ATOM 3328 C CA . GLU A 1 415 ? 1.031 20.930 13.146 1.00 62.34 415 GLU A CA 1
ATOM 3329 C C . GLU A 1 415 ? 2.442 21.505 13.322 1.00 62.34 415 GLU A C 1
ATOM 3331 O O . GLU A 1 415 ? 3.390 21.121 12.640 1.00 62.34 415 GLU A O 1
ATOM 3336 N N . LYS A 1 416 ? 2.612 22.466 14.235 1.00 61.44 416 LYS A N 1
ATOM 3337 C CA . LYS A 1 416 ? 3.909 23.145 14.416 1.00 61.44 416 LYS A CA 1
ATOM 3338 C C . LYS A 1 416 ? 4.878 22.346 15.280 1.00 61.44 416 LYS A C 1
ATOM 3340 O O . LYS A 1 416 ? 6.087 22.563 15.207 1.00 61.44 416 LYS A O 1
ATOM 3345 N N . THR A 1 417 ? 4.353 21.476 16.138 1.00 65.94 417 THR A N 1
ATOM 3346 C CA . THR A 1 417 ? 5.131 20.668 17.078 1.00 65.94 417 THR A CA 1
ATOM 3347 C C . THR A 1 417 ? 4.632 19.228 17.094 1.00 65.94 417 THR A C 1
ATOM 3349 O O . THR A 1 417 ? 3.477 18.950 16.770 1.00 65.94 417 THR A O 1
ATOM 3352 N N . MET A 1 418 ? 5.503 18.302 17.507 1.00 70.75 418 MET A N 1
ATOM 3353 C CA . MET A 1 418 ? 5.121 16.903 17.729 1.00 70.75 418 MET A CA 1
ATOM 3354 C C . MET A 1 418 ? 4.034 16.779 18.805 1.00 70.75 418 MET A C 1
ATOM 3356 O O . MET A 1 418 ? 3.121 15.980 18.667 1.00 70.75 418 MET A O 1
ATOM 3360 N N . GLU A 1 419 ? 4.090 17.600 19.854 1.00 73.62 419 GLU A N 1
ATOM 3361 C CA . GLU A 1 419 ? 3.060 17.625 20.902 1.00 73.62 419 GLU A CA 1
ATOM 3362 C C . GLU A 1 419 ? 1.686 18.011 20.340 1.00 73.62 419 GLU A C 1
ATOM 3364 O O . GLU A 1 419 ? 0.679 17.382 20.657 1.00 73.62 419 GLU A O 1
ATOM 3369 N N . GLU A 1 420 ? 1.642 19.019 19.465 1.00 71.56 420 GLU A N 1
ATOM 3370 C CA . GLU A 1 420 ? 0.409 19.443 18.809 1.00 71.56 420 GLU A CA 1
ATOM 3371 C C . GLU A 1 420 ? -0.110 18.375 17.839 1.00 71.56 420 GLU A C 1
ATOM 3373 O O . GLU A 1 420 ? -1.309 18.098 17.840 1.00 71.56 420 GLU A O 1
ATOM 3378 N N . PHE A 1 421 ? 0.786 17.730 17.081 1.00 76.19 421 PHE A N 1
ATOM 3379 C CA . PHE A 1 421 ? 0.445 16.580 16.240 1.00 76.19 421 PHE A CA 1
ATOM 3380 C C . PHE A 1 421 ? -0.202 15.473 17.070 1.00 76.19 421 PHE A C 1
ATOM 3382 O O . PHE A 1 421 ? -1.336 15.087 16.801 1.00 76.19 421 PHE A O 1
ATOM 3389 N N . MET A 1 422 ? 0.457 15.028 18.140 1.00 77.44 422 MET A N 1
ATOM 3390 C CA . MET A 1 422 ? -0.042 13.944 18.989 1.00 77.44 422 MET A CA 1
ATOM 3391 C C . MET A 1 422 ? -1.389 14.278 19.639 1.00 77.44 422 MET A C 1
ATOM 3393 O O . MET A 1 422 ? -2.231 13.397 19.777 1.00 77.44 422 MET A O 1
ATOM 3397 N N . ARG A 1 423 ? -1.637 15.546 19.981 1.00 74.88 423 ARG A N 1
ATOM 3398 C CA . ARG A 1 423 ? -2.924 15.990 20.534 1.00 74.88 423 ARG A CA 1
ATOM 3399 C C . ARG A 1 423 ? -4.067 15.957 19.514 1.00 74.88 423 ARG A C 1
ATOM 3401 O O . ARG A 1 423 ? -5.213 15.738 19.889 1.00 74.88 423 ARG A O 1
ATOM 3408 N N . ASN A 1 424 ? -3.775 16.191 18.238 1.00 76.44 424 ASN A N 1
ATOM 3409 C CA . ASN A 1 424 ? -4.809 16.352 17.212 1.00 76.44 424 ASN A CA 1
ATOM 3410 C C . ASN A 1 424 ? -5.029 15.084 16.374 1.00 76.44 424 ASN A C 1
ATOM 3412 O O . ASN A 1 424 ? -6.116 14.882 15.833 1.00 76.44 424 ASN A O 1
ATOM 3416 N N . VAL A 1 425 ? -4.018 14.218 16.276 1.00 81.31 425 VAL A N 1
ATOM 3417 C CA . VAL A 1 425 ? -3.955 13.112 15.310 1.00 81.31 425 VAL A CA 1
ATOM 3418 C C . VAL A 1 425 ? -5.080 12.077 15.461 1.00 81.31 425 VAL A C 1
ATOM 3420 O O . VAL A 1 425 ? -5.532 11.517 14.460 1.00 81.31 425 VAL A O 1
ATOM 3423 N N . LEU A 1 426 ? -5.571 11.857 16.687 1.00 87.62 426 LEU A N 1
ATOM 3424 C CA . LEU A 1 426 ? -6.696 10.959 16.991 1.00 87.62 426 LEU A CA 1
ATOM 3425 C C . LEU A 1 426 ? -7.992 11.695 17.360 1.00 87.62 426 LEU A C 1
ATOM 3427 O O . LEU A 1 426 ? -8.924 11.073 17.860 1.00 87.62 426 LEU A O 1
ATOM 3431 N N . CYS A 1 427 ? -8.065 13.004 17.108 1.00 86.19 427 CYS A N 1
ATOM 3432 C CA . CYS A 1 427 ? -9.215 13.838 17.461 1.00 86.19 427 CYS A CA 1
ATOM 3433 C C . CYS A 1 427 ? -9.581 13.782 18.958 1.00 86.19 427 CYS A C 1
ATOM 3435 O O . CYS A 1 427 ? -10.754 13.789 19.296 1.00 86.19 427 CYS A O 1
ATOM 3437 N N . GLY A 1 428 ? -8.602 13.694 19.857 1.00 86.69 428 GLY A N 1
ATOM 3438 C CA . GLY A 1 428 ? -8.814 13.577 21.300 1.00 86.69 428 GLY A CA 1
ATOM 3439 C C . GLY A 1 428 ? -7.504 13.264 22.015 1.00 86.69 428 GLY A C 1
ATOM 3440 O O . GLY A 1 428 ? -6.447 13.231 21.383 1.00 86.69 428 GLY A O 1
ATOM 3441 N N . ASP A 1 429 ? -7.560 13.008 23.325 1.00 89.25 429 ASP A N 1
ATOM 3442 C CA . ASP A 1 429 ? -6.372 12.558 24.055 1.00 89.25 429 ASP A CA 1
ATOM 3443 C C . ASP A 1 429 ? -5.802 11.276 23.425 1.00 89.25 429 ASP A C 1
ATOM 3445 O O . ASP A 1 429 ? -6.498 10.268 23.285 1.00 89.25 429 ASP A O 1
ATOM 3449 N N . PHE A 1 430 ? -4.527 11.322 23.036 1.00 88.50 430 PHE A N 1
ATOM 3450 C CA . PHE A 1 430 ? -3.907 10.294 22.203 1.00 88.50 430 PHE A CA 1
ATOM 3451 C C . PHE A 1 430 ? -3.972 8.903 22.840 1.00 88.50 430 PHE A C 1
ATOM 3453 O O . PHE A 1 430 ? -4.376 7.937 22.192 1.00 88.50 430 PHE A O 1
ATOM 3460 N N . ALA A 1 431 ? -3.603 8.800 24.118 1.00 89.44 431 ALA A N 1
ATOM 3461 C CA . ALA A 1 431 ? -3.595 7.532 24.837 1.00 89.44 431 ALA A CA 1
ATOM 3462 C C . ALA A 1 431 ? -5.021 6.996 25.031 1.00 89.44 431 ALA A C 1
ATOM 3464 O O . ALA A 1 431 ? -5.280 5.818 24.777 1.00 89.44 431 ALA A O 1
ATOM 3465 N N . THR A 1 432 ? -5.956 7.871 25.410 1.00 90.00 432 THR A N 1
ATOM 3466 C CA . THR A 1 432 ? -7.363 7.512 25.614 1.00 90.00 432 THR A CA 1
ATOM 3467 C C . THR A 1 432 ? -8.007 7.014 24.323 1.00 90.00 432 THR A C 1
ATOM 3469 O O . THR A 1 432 ? -8.595 5.932 24.304 1.00 90.00 432 THR A O 1
ATOM 3472 N N . VAL A 1 433 ? -7.870 7.747 23.213 1.00 91.31 433 VAL A N 1
ATOM 3473 C CA . VAL A 1 433 ? -8.476 7.339 21.937 1.00 91.31 433 VAL A CA 1
ATOM 3474 C C . VAL A 1 433 ? -7.818 6.071 21.398 1.00 91.31 433 VAL A C 1
ATOM 3476 O O . VAL A 1 433 ? -8.524 5.182 20.926 1.00 91.31 433 VAL A O 1
ATOM 3479 N N . ALA A 1 434 ? -6.495 5.922 21.520 1.00 90.50 434 ALA A N 1
ATOM 3480 C CA . ALA A 1 434 ? -5.809 4.685 21.151 1.00 90.50 434 ALA A CA 1
ATOM 3481 C C . ALA A 1 434 ? -6.363 3.469 21.921 1.00 90.50 434 ALA A C 1
ATOM 3483 O O . ALA A 1 434 ? -6.649 2.427 21.324 1.00 90.50 434 ALA A O 1
ATOM 3484 N N . GLN A 1 435 ? -6.620 3.630 23.223 1.00 87.75 435 GLN A N 1
ATOM 3485 C CA . GLN A 1 435 ? -7.228 2.603 24.068 1.00 87.75 435 GLN A CA 1
ATOM 3486 C C . GLN A 1 435 ? -8.681 2.292 23.678 1.00 87.75 435 GLN A C 1
ATOM 3488 O O . GLN A 1 435 ? -9.045 1.118 23.607 1.00 87.75 435 GLN A O 1
ATOM 3493 N N . LEU A 1 436 ? -9.494 3.303 23.350 1.00 90.56 436 LEU A N 1
ATOM 3494 C CA . LEU A 1 436 ? -10.848 3.122 22.801 1.00 90.56 436 LEU A CA 1
ATOM 3495 C C . LEU A 1 436 ? -10.817 2.367 21.457 1.00 90.56 436 LEU A C 1
ATOM 3497 O O . LEU A 1 436 ? -11.637 1.484 21.191 1.00 90.56 436 LEU A O 1
ATOM 3501 N N . VAL A 1 437 ? -9.802 2.650 20.636 1.00 89.12 437 VAL A N 1
ATOM 3502 C CA . VAL A 1 437 ? -9.484 1.917 19.404 1.00 89.12 437 VAL A CA 1
ATOM 3503 C C . VAL A 1 437 ? -8.821 0.561 19.678 1.00 89.12 437 VAL A C 1
ATOM 3505 O O . VAL A 1 437 ? -8.596 -0.221 18.755 1.00 89.12 437 VAL A O 1
ATOM 3508 N N . GLY A 1 438 ? -8.560 0.197 20.928 1.00 86.88 438 GLY A N 1
ATOM 3509 C CA . GLY A 1 438 ? -7.955 -1.081 21.285 1.00 86.88 438 GLY A CA 1
ATOM 3510 C C . GLY A 1 438 ? -6.628 -1.360 20.592 1.00 86.88 438 GLY A C 1
ATOM 3511 O O . GLY A 1 438 ? -6.330 -2.512 20.273 1.00 86.88 438 GLY A O 1
ATOM 3512 N N . LEU A 1 439 ? -5.864 -0.302 20.331 1.00 89.88 439 LEU A N 1
ATOM 3513 C CA . LEU A 1 439 ? -4.532 -0.364 19.761 1.00 89.88 439 LEU A CA 1
ATOM 3514 C C . LEU A 1 439 ? -3.560 0.369 20.683 1.00 89.88 439 LEU A C 1
ATOM 3516 O O . LEU A 1 439 ? -3.837 1.454 21.180 1.00 89.88 439 LEU A O 1
ATOM 3520 N N . VAL A 1 440 ? -2.398 -0.232 20.891 1.00 90.50 440 VAL A N 1
ATOM 3521 C CA . VAL A 1 440 ? -1.303 0.310 21.685 1.00 90.50 440 VAL A CA 1
ATOM 3522 C C . VAL A 1 440 ? -0.249 0.866 20.722 1.00 90.50 440 VAL A C 1
ATOM 3524 O O . VAL A 1 440 ? 0.361 0.074 19.995 1.00 90.50 440 VAL A O 1
ATOM 3527 N N . PRO A 1 441 ? -0.034 2.194 20.687 1.00 91.75 441 PRO A N 1
ATOM 3528 C CA . PRO A 1 441 ? 1.056 2.817 19.943 1.00 91.75 441 PRO A CA 1
ATOM 3529 C C . PRO A 1 441 ? 2.389 2.520 20.635 1.00 91.75 441 PRO A C 1
ATOM 3531 O O . PRO A 1 441 ? 2.684 3.064 21.699 1.00 91.75 441 PRO A O 1
ATOM 3534 N N . VAL A 1 442 ? 3.192 1.636 20.045 1.00 90.81 442 VAL A N 1
ATOM 3535 C CA . VAL A 1 442 ? 4.418 1.113 20.666 1.00 90.81 442 VAL A CA 1
ATOM 3536 C C . VAL A 1 442 ? 5.398 2.243 20.965 1.00 90.81 442 VAL A C 1
ATOM 3538 O O . VAL A 1 442 ? 5.811 2.399 22.109 1.00 90.81 442 VAL A O 1
ATOM 3541 N N . GLU A 1 443 ? 5.716 3.065 19.968 1.00 87.69 443 GLU A N 1
ATOM 3542 C CA . GLU A 1 443 ? 6.726 4.123 20.055 1.00 87.69 443 GLU A CA 1
ATOM 3543 C C . GLU A 1 443 ? 6.358 5.193 21.089 1.00 87.69 443 GLU A C 1
ATOM 3545 O O . GLU A 1 443 ? 7.241 5.756 21.735 1.00 87.69 443 GLU A O 1
ATOM 3550 N N . TYR A 1 444 ? 5.058 5.438 21.285 1.00 86.75 444 TYR A N 1
ATOM 3551 C CA . TYR A 1 444 ? 4.556 6.369 22.294 1.00 86.75 444 TYR A CA 1
ATOM 3552 C C . TYR A 1 444 ? 4.826 5.868 23.718 1.00 86.75 444 TYR A C 1
ATOM 3554 O O . TYR A 1 444 ? 5.323 6.621 24.551 1.00 86.75 444 TYR A O 1
ATOM 3562 N N . TYR A 1 445 ? 4.549 4.591 23.998 1.00 86.94 445 TYR A N 1
ATOM 3563 C CA . TYR A 1 445 ? 4.728 4.026 25.339 1.00 86.94 445 TYR A CA 1
ATOM 3564 C C . TYR A 1 445 ? 6.174 3.649 25.657 1.00 86.94 445 TYR A C 1
ATOM 3566 O O . TYR A 1 445 ? 6.584 3.720 26.815 1.00 86.94 445 TYR A O 1
ATOM 3574 N N . THR A 1 446 ? 6.954 3.235 24.659 1.00 87.75 446 THR A N 1
ATOM 3575 C CA . THR A 1 446 ? 8.360 2.869 24.868 1.00 87.75 446 THR A CA 1
ATOM 3576 C C . THR A 1 446 ? 9.295 4.070 24.794 1.00 87.75 446 THR A C 1
ATOM 3578 O O . THR A 1 446 ? 10.449 3.955 25.202 1.00 87.75 446 THR A O 1
ATOM 3581 N N . ASN A 1 447 ? 8.822 5.211 24.277 1.00 82.81 447 ASN A N 1
ATOM 3582 C CA . ASN A 1 447 ? 9.643 6.379 23.955 1.00 82.81 447 ASN A CA 1
ATOM 3583 C C . ASN A 1 447 ? 10.848 6.016 23.060 1.00 82.81 447 ASN A C 1
ATOM 3585 O O . ASN A 1 447 ? 11.941 6.572 23.182 1.00 82.81 447 ASN A O 1
ATOM 3589 N N . THR A 1 448 ? 10.660 5.033 22.172 1.00 78.62 448 THR A N 1
ATOM 3590 C CA . THR A 1 448 ? 11.669 4.583 21.205 1.00 78.62 448 THR A CA 1
ATOM 3591 C C . THR A 1 448 ? 11.123 4.709 19.797 1.00 78.62 448 THR A C 1
ATOM 3593 O O . THR A 1 448 ? 10.005 4.276 19.545 1.00 78.62 448 THR A O 1
ATOM 3596 N N . SER A 1 449 ? 11.938 5.177 18.857 1.00 71.06 449 SER A N 1
ATOM 3597 C CA . SER A 1 449 ? 11.635 5.118 17.426 1.00 71.06 449 SER A CA 1
ATOM 3598 C C . SER A 1 449 ? 12.750 4.371 16.702 1.00 71.06 449 SER A C 1
ATOM 3600 O O . SER A 1 449 ? 13.928 4.586 16.985 1.00 71.06 449 SER A O 1
ATOM 3602 N N . TYR A 1 450 ? 12.385 3.499 15.761 1.00 64.44 450 TYR A N 1
ATOM 3603 C CA . TYR A 1 450 ? 13.333 2.899 14.812 1.00 64.44 450 TYR A CA 1
ATOM 3604 C C . TYR A 1 450 ? 13.468 3.729 13.526 1.00 64.44 450 TYR A C 1
ATOM 3606 O O . TYR A 1 450 ? 14.328 3.442 12.694 1.00 64.44 450 TYR A O 1
ATOM 3614 N N . CYS A 1 451 ? 12.629 4.755 13.352 1.00 60.84 451 CYS A N 1
ATOM 3615 C CA . CYS A 1 451 ? 12.701 5.673 12.224 1.00 60.84 451 CYS A CA 1
ATOM 3616 C C . CYS A 1 451 ? 13.662 6.819 12.541 1.00 60.84 451 CYS A C 1
ATOM 3618 O O . CYS A 1 451 ? 13.629 7.408 13.623 1.00 60.84 451 CYS A O 1
ATOM 3620 N N . ASN A 1 452 ? 14.534 7.138 11.587 1.00 58.72 452 ASN A N 1
ATOM 3621 C CA . ASN A 1 452 ? 15.542 8.169 11.772 1.00 58.72 452 ASN A CA 1
ATOM 3622 C C . ASN A 1 452 ? 14.916 9.576 11.716 1.00 58.72 452 ASN A C 1
ATOM 3624 O O . ASN A 1 452 ? 14.466 10.005 10.657 1.00 58.72 452 ASN A O 1
ATOM 3628 N N . ALA A 1 453 ? 14.973 10.328 12.819 1.00 61.19 453 ALA A N 1
ATOM 3629 C CA . ALA A 1 453 ? 14.520 11.723 12.907 1.00 61.19 453 ALA A CA 1
ATOM 3630 C C . ALA A 1 453 ? 15.575 12.733 12.396 1.00 61.19 453 ALA A C 1
ATOM 3632 O O . ALA A 1 453 ? 15.670 13.874 12.856 1.00 61.19 453 ALA A O 1
ATOM 3633 N N . ILE A 1 454 ? 16.434 12.320 11.463 1.00 60.38 454 ILE A N 1
ATOM 3634 C CA . ILE A 1 454 ? 17.539 13.160 10.979 1.00 60.38 454 ILE A CA 1
ATOM 3635 C C . ILE A 1 454 ? 17.057 14.400 10.238 1.00 60.38 454 ILE A C 1
ATOM 3637 O O . ILE A 1 454 ? 17.725 15.429 10.271 1.00 60.38 454 ILE A O 1
ATOM 3641 N N . GLU A 1 455 ? 15.872 14.318 9.634 1.00 59.91 455 GLU A N 1
ATOM 3642 C CA . GLU A 1 455 ? 15.197 15.459 9.020 1.00 59.91 455 GLU A CA 1
ATOM 3643 C C . GLU A 1 455 ? 14.920 16.553 10.053 1.00 59.91 455 GLU A C 1
ATOM 3645 O O . GLU A 1 455 ? 15.273 17.704 9.807 1.00 59.91 455 GLU A O 1
ATOM 3650 N N . ASP A 1 456 ? 14.414 16.190 11.239 1.00 58.03 456 ASP A N 1
ATOM 3651 C CA . ASP A 1 456 ? 14.185 17.133 12.341 1.00 58.03 456 ASP A CA 1
ATOM 3652 C C . ASP A 1 456 ? 15.471 17.783 12.817 1.00 58.03 456 ASP A C 1
ATOM 3654 O O . ASP A 1 456 ? 15.528 18.987 13.069 1.00 58.03 456 ASP A O 1
ATOM 3658 N N . THR A 1 457 ? 16.517 16.975 12.974 1.00 59.19 457 THR A N 1
ATOM 3659 C CA . THR A 1 457 ? 17.800 17.467 13.478 1.00 59.19 457 THR A CA 1
ATOM 3660 C C . THR A 1 457 ? 18.428 18.427 12.476 1.00 59.19 457 THR A C 1
ATOM 3662 O O . THR A 1 457 ? 18.869 19.508 12.855 1.00 59.19 457 THR A O 1
ATOM 3665 N N . LEU A 1 458 ? 18.408 18.095 11.185 1.00 58.28 458 LEU A N 1
ATOM 3666 C CA . LEU A 1 458 ? 18.998 18.933 10.144 1.00 58.28 458 LEU A CA 1
ATOM 3667 C C . LEU A 1 458 ? 18.163 20.182 9.839 1.00 58.28 458 LEU A C 1
ATOM 3669 O O . LEU A 1 458 ? 18.748 21.237 9.607 1.00 58.28 458 LEU A O 1
ATOM 3673 N N . MET A 1 459 ? 16.828 20.124 9.912 1.00 56.31 459 MET A N 1
ATOM 3674 C CA . MET A 1 459 ? 15.983 21.324 9.818 1.00 56.31 459 MET A CA 1
ATOM 3675 C C . MET A 1 459 ? 16.240 22.294 10.969 1.00 56.31 459 MET A C 1
ATOM 3677 O O . MET A 1 459 ? 16.372 23.494 10.736 1.00 56.31 459 MET A O 1
ATOM 3681 N N . LYS A 1 460 ? 16.390 21.784 12.200 1.00 58.09 460 LYS A N 1
ATOM 3682 C CA . LYS A 1 460 ? 16.779 22.603 13.360 1.00 58.09 460 LYS A CA 1
ATOM 3683 C C . LYS A 1 460 ? 18.158 23.245 13.173 1.00 58.09 460 LYS A C 1
ATOM 3685 O O . LYS A 1 460 ? 18.368 24.366 13.630 1.00 58.09 460 LYS A O 1
ATOM 3690 N N . LEU A 1 461 ? 19.076 22.567 12.478 1.00 55.44 461 LEU A N 1
ATOM 3691 C CA . LEU A 1 461 ? 20.422 23.066 12.172 1.00 55.44 461 LEU A CA 1
ATOM 3692 C C . LEU A 1 461 ? 20.467 24.043 10.978 1.00 55.44 461 LEU A C 1
ATOM 3694 O O . LEU A 1 461 ? 21.372 24.872 10.923 1.00 55.44 461 LEU A O 1
ATOM 3698 N N . ALA A 1 462 ? 19.506 23.991 10.048 1.00 56.69 462 ALA A N 1
ATOM 3699 C CA . ALA A 1 462 ? 19.477 24.817 8.832 1.00 56.69 462 ALA A CA 1
ATOM 3700 C C . ALA A 1 462 ? 19.049 26.291 9.047 1.00 56.69 462 ALA A C 1
ATOM 3702 O O . ALA A 1 462 ? 19.115 27.084 8.108 1.00 56.69 462 ALA A O 1
ATOM 3703 N N . GLY A 1 463 ? 18.678 26.685 10.273 1.00 46.94 463 GLY A N 1
ATOM 3704 C CA . GLY A 1 463 ? 18.521 28.086 10.690 1.00 46.94 463 GLY A CA 1
ATOM 3705 C C . GLY A 1 463 ? 17.135 28.724 10.469 1.00 46.94 463 GLY A C 1
ATOM 3706 O O . GLY A 1 463 ? 16.390 28.385 9.550 1.00 46.94 463 GLY A O 1
ATOM 3707 N N . LYS A 1 464 ? 16.810 29.702 11.333 1.00 43.81 464 LYS A N 1
ATOM 3708 C CA . LYS A 1 464 ? 15.536 30.457 11.415 1.00 43.81 464 LYS A CA 1
ATOM 3709 C C . LYS A 1 464 ? 15.302 31.487 10.290 1.00 43.81 464 LYS A C 1
ATOM 3711 O O . LYS A 1 464 ? 14.241 32.102 10.268 1.00 43.81 464 LYS A O 1
ATOM 3716 N N . ASP A 1 465 ? 16.244 31.669 9.363 1.00 44.84 465 ASP A N 1
ATOM 3717 C CA . ASP A 1 465 ? 16.176 32.699 8.304 1.00 44.84 465 ASP A CA 1
ATOM 3718 C C . ASP A 1 465 ? 15.417 32.251 7.038 1.00 44.84 465 ASP A C 1
ATOM 3720 O O . ASP A 1 465 ? 15.367 32.959 6.028 1.00 44.84 465 ASP A O 1
ATOM 3724 N N . SER A 1 466 ? 14.807 31.066 7.061 1.00 43.50 466 SER A N 1
ATOM 3725 C CA . SER A 1 466 ? 13.957 30.581 5.975 1.00 43.50 466 SER A CA 1
ATOM 3726 C C . SER A 1 466 ? 12.524 31.116 6.130 1.00 43.50 466 SER A C 1
ATOM 3728 O O . SER A 1 466 ? 11.935 31.073 7.207 1.00 43.50 466 SER A O 1
ATOM 3730 N N . LYS A 1 467 ? 11.958 31.675 5.046 1.00 40.12 467 LYS A N 1
ATOM 3731 C CA . LYS A 1 467 ? 10.600 32.254 5.035 1.00 40.12 467 LYS A CA 1
ATOM 3732 C C . LYS A 1 467 ? 9.554 31.255 5.581 1.00 40.12 467 LYS A C 1
ATOM 3734 O O . LYS A 1 467 ? 9.613 30.083 5.215 1.00 40.12 467 LYS A O 1
ATOM 3739 N N . PRO A 1 468 ? 8.545 31.706 6.353 1.00 38.97 468 PRO A N 1
ATOM 3740 C CA . PRO A 1 468 ? 7.565 30.836 7.018 1.00 38.97 468 PRO A CA 1
ATOM 3741 C C . PRO A 1 468 ? 6.633 30.056 6.074 1.00 38.97 468 PRO A C 1
ATOM 3743 O O . PRO A 1 468 ? 6.041 29.073 6.491 1.00 38.97 468 PRO A O 1
ATOM 3746 N N . GLU A 1 469 ? 6.520 30.433 4.799 1.00 38.84 469 GLU A N 1
ATOM 3747 C CA . GLU A 1 469 ? 5.778 29.651 3.791 1.00 38.84 469 GLU A CA 1
ATOM 3748 C C . GLU A 1 469 ? 6.532 28.382 3.337 1.00 38.84 469 GLU A C 1
ATOM 3750 O O . GLU A 1 469 ? 5.960 27.517 2.678 1.00 38.84 469 GLU A O 1
ATOM 3755 N N . LEU A 1 470 ? 7.822 28.268 3.682 1.00 39.66 470 LEU A N 1
ATOM 3756 C CA . LEU A 1 470 ? 8.729 27.179 3.301 1.00 39.66 470 LEU A CA 1
ATOM 3757 C C . LEU A 1 470 ? 9.008 26.176 4.445 1.00 39.66 470 LEU A C 1
ATOM 3759 O O . LEU A 1 470 ? 9.843 25.291 4.274 1.00 39.66 470 LEU A O 1
ATOM 3763 N N . SER A 1 471 ? 8.325 26.281 5.590 1.00 38.97 471 SER A N 1
ATOM 3764 C CA . SER A 1 471 ? 8.494 25.411 6.773 1.00 38.97 471 SER A CA 1
ATOM 3765 C C . SER A 1 471 ? 7.617 24.143 6.770 1.00 38.97 471 SER A C 1
ATOM 3767 O O . SER A 1 471 ? 7.458 23.494 7.801 1.00 38.97 471 SER A O 1
ATOM 3769 N N . SER A 1 472 ? 7.018 23.786 5.629 1.00 40.69 472 SER A N 1
ATOM 3770 C CA . SER A 1 472 ? 6.000 22.726 5.520 1.00 40.69 472 SER A CA 1
ATOM 3771 C C . SER A 1 472 ? 6.537 21.316 5.261 1.00 40.69 472 SER A C 1
ATOM 3773 O O . SER A 1 472 ? 5.758 20.375 5.145 1.00 40.69 472 SER A O 1
ATOM 3775 N N . THR A 1 473 ? 7.852 21.135 5.155 1.00 47.31 473 THR A N 1
ATOM 3776 C CA . THR A 1 473 ? 8.459 19.799 5.145 1.00 47.31 473 THR A CA 1
ATOM 3777 C C . THR A 1 473 ? 8.782 19.433 6.580 1.00 47.31 473 THR A C 1
ATOM 3779 O O . THR A 1 473 ? 9.526 20.162 7.222 1.00 47.31 473 THR A O 1
ATOM 3782 N N . GLN A 1 474 ? 8.189 18.357 7.080 1.00 55.94 474 GLN A N 1
ATOM 3783 C CA . GLN A 1 474 ? 8.199 17.958 8.487 1.00 55.94 474 GLN A CA 1
ATOM 3784 C C . GLN A 1 474 ? 8.579 16.462 8.581 1.00 55.94 474 GLN A C 1
ATOM 3786 O O . GLN A 1 474 ? 8.465 15.756 7.570 1.00 55.94 474 GLN A O 1
ATOM 3791 N N . PRO A 1 475 ? 9.119 15.980 9.716 1.00 58.50 475 PRO A N 1
ATOM 3792 C CA . PRO A 1 475 ? 9.672 14.630 9.843 1.00 58.50 475 PRO A CA 1
ATOM 3793 C C . PRO A 1 475 ? 8.606 13.575 9.553 1.00 58.50 475 PRO A C 1
ATOM 3795 O O . PRO A 1 475 ? 7.470 13.691 10.009 1.00 58.50 475 PRO A O 1
ATOM 3798 N N . ALA A 1 476 ? 8.965 12.515 8.826 1.00 68.69 476 ALA A N 1
ATOM 3799 C CA . ALA A 1 476 ? 8.060 11.375 8.741 1.00 68.69 476 ALA A CA 1
ATOM 3800 C C . ALA A 1 476 ? 7.919 10.695 10.101 1.00 68.69 476 ALA A C 1
ATOM 3802 O O . ALA A 1 476 ? 8.916 10.333 10.730 1.00 68.69 476 ALA A O 1
ATOM 3803 N N . VAL A 1 477 ? 6.677 10.470 10.515 1.00 78.38 477 VAL A N 1
ATOM 3804 C CA . VAL A 1 477 ? 6.349 9.762 11.750 1.00 78.38 477 VAL A CA 1
ATOM 3805 C C . VAL A 1 477 ? 5.713 8.439 11.385 1.00 78.38 477 VAL A C 1
ATOM 3807 O O . VAL A 1 477 ? 4.617 8.403 10.833 1.00 78.38 477 VAL A O 1
ATOM 3810 N N . ARG A 1 478 ? 6.388 7.343 11.721 1.00 86.44 478 ARG A N 1
ATOM 3811 C CA . ARG A 1 478 ? 5.845 5.998 11.561 1.00 86.44 478 ARG A CA 1
ATOM 3812 C C . ARG A 1 478 ? 5.556 5.397 12.929 1.00 86.44 478 ARG A C 1
ATOM 3814 O O . ARG A 1 478 ? 6.449 5.349 13.769 1.00 86.44 478 ARG A O 1
ATOM 3821 N N . ILE A 1 479 ? 4.319 4.956 13.136 1.00 89.69 479 ILE A N 1
ATOM 3822 C CA . ILE A 1 479 ? 3.837 4.404 14.408 1.00 89.69 479 ILE A CA 1
ATOM 3823 C C . ILE A 1 479 ? 3.416 2.953 14.191 1.00 89.69 479 ILE A C 1
ATOM 3825 O O . ILE A 1 479 ? 2.716 2.623 13.229 1.00 89.69 479 ILE A O 1
ATOM 3829 N N . THR A 1 480 ? 3.852 2.091 15.101 1.00 93.88 480 THR A N 1
ATOM 3830 C CA . THR A 1 480 ? 3.477 0.688 15.205 1.00 93.88 480 THR A CA 1
ATOM 3831 C C . THR A 1 480 ? 2.334 0.551 16.203 1.00 93.88 480 THR A C 1
ATOM 3833 O O . THR A 1 480 ? 2.458 0.893 17.377 1.00 93.88 480 THR A O 1
ATOM 3836 N N . TRP A 1 481 ? 1.228 -0.019 15.747 1.00 93.81 481 TRP A N 1
ATOM 3837 C CA . TRP A 1 481 ? 0.012 -0.235 16.518 1.00 93.81 481 TRP A CA 1
ATOM 3838 C C . TRP A 1 481 ? -0.192 -1.729 16.744 1.00 93.81 481 TRP A C 1
ATOM 3840 O O . TRP A 1 481 ? -0.294 -2.504 15.790 1.00 93.81 481 TRP A O 1
ATOM 3850 N N . ARG A 1 482 ? -0.258 -2.147 18.008 1.00 92.19 482 ARG A N 1
ATOM 3851 C CA . ARG A 1 482 ? -0.475 -3.552 18.393 1.00 92.19 482 ARG A CA 1
ATOM 3852 C C . ARG A 1 482 ? -1.750 -3.704 19.208 1.00 92.19 482 ARG A C 1
ATOM 3854 O O . ARG A 1 482 ? -2.154 -2.774 19.894 1.00 92.19 482 ARG A O 1
ATOM 3861 N N . GLN A 1 483 ? -2.381 -4.873 19.167 1.00 86.25 483 GLN A N 1
ATOM 3862 C CA . GLN A 1 483 ? -3.492 -5.163 20.077 1.00 86.25 483 GLN A CA 1
ATOM 3863 C C . GLN A 1 483 ? -2.942 -5.462 21.488 1.00 86.25 483 GLN A C 1
ATOM 3865 O O . GLN A 1 483 ? -1.969 -6.212 21.609 1.00 86.25 483 GLN A O 1
ATOM 3870 N N . PRO A 1 484 ? -3.530 -4.897 22.559 1.00 76.62 484 PRO A N 1
ATOM 3871 C CA . PRO A 1 484 ? -3.191 -5.286 23.922 1.00 76.62 484 PRO A CA 1
ATOM 3872 C C . PRO A 1 484 ? -3.703 -6.710 24.165 1.00 76.62 484 PRO A C 1
ATOM 3874 O O . PRO A 1 484 ? -4.897 -6.970 24.028 1.00 76.62 484 PRO A O 1
ATOM 3877 N N . GLN A 1 485 ? -2.820 -7.643 24.521 1.00 67.38 485 GLN A N 1
ATOM 3878 C CA . GLN A 1 485 ? -3.258 -8.985 24.897 1.00 67.38 485 GLN A CA 1
ATOM 3879 C C . GLN A 1 485 ? -3.648 -9.030 26.371 1.00 67.38 485 GLN A C 1
ATOM 3881 O O . GLN A 1 485 ? -2.814 -8.842 27.257 1.00 67.38 485 GLN A O 1
ATOM 3886 N N . THR A 1 486 ? -4.911 -9.347 26.644 1.00 54.41 486 THR A N 1
ATOM 3887 C CA . THR A 1 486 ? -5.321 -9.847 27.953 1.00 54.41 486 THR A CA 1
ATOM 3888 C C . THR A 1 486 ? -4.971 -11.331 28.010 1.00 54.41 486 THR A C 1
ATOM 3890 O O . THR A 1 486 ? -5.484 -12.131 27.233 1.00 54.41 486 THR A O 1
ATOM 3893 N N . MET A 1 487 ? -4.109 -11.733 28.946 1.00 46.50 487 MET A N 1
ATOM 3894 C CA . MET A 1 487 ? -3.725 -13.138 29.187 1.00 46.50 487 MET A CA 1
ATOM 3895 C C . MET A 1 487 ? -4.900 -14.035 29.653 1.00 46.50 487 MET A C 1
ATOM 3897 O O . MET A 1 487 ? -4.678 -15.130 30.164 1.00 46.50 487 MET A O 1
ATOM 3901 N N . ALA A 1 488 ? -6.155 -13.596 29.514 1.00 39.66 488 ALA A N 1
ATOM 3902 C CA . ALA A 1 488 ? -7.322 -14.288 30.032 1.00 39.66 488 ALA A CA 1
ATOM 3903 C C . ALA A 1 488 ? -8.593 -14.030 29.191 1.00 39.66 488 ALA A C 1
ATOM 3905 O O . ALA A 1 488 ? -9.078 -12.908 29.095 1.00 39.66 488 ALA A O 1
ATOM 3906 N N . VAL A 1 489 ? -9.154 -15.144 28.706 1.00 43.28 489 VAL A N 1
ATOM 3907 C CA . VAL A 1 489 ? -10.543 -15.416 28.277 1.00 43.28 489 VAL A CA 1
ATOM 3908 C C . VAL A 1 489 ? -10.998 -14.947 26.868 1.00 43.28 489 VAL A C 1
ATOM 3910 O O . VAL A 1 489 ? -10.842 -13.782 26.519 1.00 43.28 489 VAL A O 1
ATOM 3913 N N . PRO A 1 490 ? -11.656 -15.819 26.059 1.00 45.66 490 PRO A N 1
ATOM 3914 C CA . PRO A 1 490 ? -12.074 -15.533 24.673 1.00 45.66 490 PRO A CA 1
ATOM 3915 C C . PRO A 1 490 ? -13.363 -14.698 24.521 1.00 45.66 490 PRO A C 1
ATOM 3917 O O . PRO A 1 490 ? -13.940 -14.649 23.431 1.00 45.66 490 PRO A O 1
ATOM 3920 N N . HIS A 1 491 ? -13.893 -14.094 25.588 1.00 45.03 491 HIS A N 1
ATOM 3921 C CA . HIS A 1 491 ? -15.247 -13.533 25.580 1.00 45.03 491 HIS A CA 1
ATOM 3922 C C . HIS A 1 491 ? -15.262 -12.049 25.937 1.00 45.03 491 HIS A C 1
ATOM 3924 O O . HIS A 1 491 ? -15.031 -11.679 27.079 1.00 45.03 491 HIS A O 1
ATOM 3930 N N . LYS A 1 492 ? -15.590 -11.244 24.913 1.00 52.94 492 LYS A N 1
ATOM 3931 C CA . LYS A 1 492 ? -15.632 -9.775 24.860 1.00 52.94 492 LYS A CA 1
ATOM 3932 C C . LYS A 1 492 ? -14.303 -9.118 25.234 1.00 52.94 492 LYS A C 1
ATOM 3934 O O . LYS A 1 492 ? -13.895 -9.103 26.387 1.00 52.94 492 LYS A O 1
ATOM 3939 N N . ARG A 1 493 ? -13.662 -8.510 24.232 1.00 60.00 493 ARG A N 1
ATOM 3940 C CA . ARG A 1 493 ? -12.470 -7.664 24.380 1.00 60.00 493 ARG A CA 1
ATOM 3941 C C . ARG A 1 493 ? -12.841 -6.347 25.074 1.00 60.00 493 ARG A C 1
ATOM 3943 O O . ARG A 1 493 ? -12.709 -5.289 24.475 1.00 60.00 493 ARG A O 1
ATOM 3950 N N . VAL A 1 494 ? -13.366 -6.416 26.297 1.00 59.00 494 VAL A N 1
ATOM 3951 C CA . VAL A 1 494 ? -13.536 -5.242 27.149 1.00 59.00 494 VAL A CA 1
ATOM 3952 C C . VAL A 1 494 ? -12.145 -4.824 27.597 1.00 59.00 494 VAL A C 1
ATOM 3954 O O . VAL A 1 494 ? -11.493 -5.525 28.364 1.00 59.00 494 VAL A O 1
ATOM 3957 N N . ILE A 1 495 ? -11.688 -3.699 27.070 1.00 67.44 495 ILE A N 1
ATOM 3958 C CA . ILE A 1 495 ? -10.356 -3.150 27.320 1.00 67.44 495 ILE A CA 1
ATOM 3959 C C . ILE A 1 495 ? -10.375 -2.327 28.609 1.00 67.44 495 ILE A C 1
ATOM 3961 O O . ILE A 1 495 ? -9.419 -2.364 29.382 1.00 67.44 495 ILE A O 1
ATOM 3965 N N . THR A 1 496 ? -11.485 -1.624 28.854 1.00 79.12 496 THR A N 1
ATOM 3966 C CA . THR A 1 496 ? -11.629 -0.663 29.954 1.00 79.12 496 THR A CA 1
ATOM 3967 C C . THR A 1 496 ? -13.095 -0.522 30.358 1.00 79.12 496 THR A C 1
ATOM 3969 O O . THR A 1 496 ? -13.988 -0.612 29.510 1.00 79.12 496 THR A O 1
ATOM 3972 N N . ALA A 1 497 ? -13.344 -0.277 31.644 1.00 87.62 497 ALA A N 1
ATOM 3973 C CA . ALA A 1 497 ? -14.653 0.110 32.158 1.00 87.62 497 ALA A CA 1
ATOM 3974 C C . ALA A 1 497 ? -14.710 1.628 32.382 1.00 87.62 497 ALA A C 1
ATOM 3976 O O . ALA A 1 497 ? -13.759 2.204 32.908 1.00 87.62 497 ALA A O 1
ATOM 3977 N N . PHE A 1 498 ? -15.824 2.253 32.015 1.00 91.62 498 PHE A N 1
ATOM 3978 C CA . PHE A 1 498 ? -16.082 3.678 32.210 1.00 91.62 498 PHE A CA 1
ATOM 3979 C C . PHE A 1 498 ? -17.428 3.882 32.899 1.00 91.62 498 PHE A C 1
ATOM 3981 O O . PHE A 1 498 ? -18.355 3.096 32.699 1.00 91.62 498 PHE A O 1
ATOM 3988 N N . LYS A 1 499 ? -17.563 4.974 33.656 1.00 95.06 499 LYS A N 1
ATOM 3989 C CA . LYS A 1 499 ? -18.893 5.463 34.031 1.00 95.06 499 LYS A CA 1
ATOM 3990 C C . LYS A 1 499 ? -19.565 6.078 32.809 1.00 95.06 499 LYS A C 1
ATOM 3992 O O . LYS A 1 499 ? -18.904 6.773 32.036 1.00 95.06 499 LYS A O 1
ATOM 3997 N N . ASP A 1 500 ? -20.876 5.895 32.689 1.00 95.44 500 ASP A N 1
ATOM 3998 C CA . ASP A 1 500 ? -21.659 6.336 31.527 1.00 95.44 500 ASP A CA 1
ATOM 3999 C C . ASP A 1 500 ? -21.420 7.818 31.184 1.00 95.44 500 ASP A C 1
ATOM 4001 O O . ASP A 1 500 ? -21.121 8.168 30.045 1.00 95.44 500 ASP A O 1
ATOM 4005 N N . HIS A 1 501 ? -21.478 8.698 32.190 1.00 96.06 501 HIS A N 1
ATOM 4006 C CA . HIS A 1 501 ? -21.281 10.139 32.007 1.00 96.06 501 HIS A CA 1
ATOM 4007 C C . HIS A 1 501 ? -19.846 10.511 31.599 1.00 96.06 501 HIS A C 1
ATOM 4009 O O . HIS A 1 501 ? -19.647 11.419 30.797 1.00 96.06 501 HIS A O 1
ATOM 4015 N N . GLU A 1 502 ? -18.837 9.826 32.144 1.00 95.12 502 GLU A N 1
ATOM 4016 C CA . GLU A 1 502 ? -17.427 10.101 31.834 1.00 95.12 502 GLU A CA 1
ATOM 4017 C C . GLU A 1 502 ? -17.107 9.702 30.388 1.00 95.12 502 GLU A C 1
ATOM 4019 O O . GLU A 1 502 ? -16.489 10.475 29.657 1.00 95.12 502 GLU A O 1
ATOM 4024 N N . LEU A 1 503 ? -17.592 8.535 29.943 1.00 95.56 503 LEU A N 1
ATOM 4025 C CA . LEU A 1 503 ? -17.432 8.113 28.554 1.00 95.56 503 LEU A CA 1
ATOM 4026 C C . LEU A 1 503 ? -18.177 9.045 27.595 1.00 95.56 503 LEU A C 1
ATOM 4028 O O . LEU A 1 503 ? -17.636 9.389 26.548 1.00 95.56 503 LEU A O 1
ATOM 4032 N N . ALA A 1 504 ? -19.391 9.478 27.945 1.00 96.44 504 ALA A N 1
ATOM 4033 C CA . ALA A 1 504 ? -20.157 10.404 27.117 1.00 96.44 504 ALA A CA 1
ATOM 4034 C C . ALA A 1 504 ? -19.419 11.736 26.888 1.00 96.44 504 ALA A C 1
ATOM 4036 O O . ALA A 1 504 ? -19.404 12.207 25.754 1.00 96.44 504 ALA A O 1
ATOM 4037 N N . ILE A 1 505 ? -18.759 12.293 27.914 1.00 95.25 505 ILE A N 1
ATOM 4038 C CA . ILE A 1 505 ? -17.917 13.498 27.772 1.00 95.25 505 ILE A CA 1
ATOM 4039 C C . ILE A 1 505 ? -16.746 13.237 26.821 1.00 95.25 505 ILE A C 1
ATOM 4041 O O . ILE A 1 505 ? -16.534 13.988 25.876 1.00 95.25 505 ILE A O 1
ATOM 4045 N N . ILE A 1 506 ? -16.009 12.139 27.018 1.00 94.94 506 ILE A N 1
ATOM 4046 C CA . ILE A 1 506 ? -14.867 11.807 26.150 1.00 94.94 506 ILE A CA 1
ATOM 4047 C C . ILE A 1 506 ? -15.324 11.686 24.688 1.00 94.94 506 ILE A C 1
ATOM 4049 O O . ILE A 1 506 ? -14.679 12.199 23.775 1.00 94.94 506 ILE A O 1
ATOM 4053 N N . LEU A 1 507 ? -16.455 11.019 24.452 1.00 95.19 507 LEU A N 1
ATOM 4054 C CA . LEU A 1 507 ? -17.011 10.840 23.115 1.00 95.19 507 LEU A CA 1
ATOM 4055 C C . LEU A 1 507 ? -17.538 12.151 22.510 1.00 95.19 507 LEU A C 1
ATOM 4057 O O . LEU A 1 507 ? -17.452 12.301 21.286 1.00 95.19 507 LEU A O 1
ATOM 4061 N N . SER A 1 508 ? -18.057 13.087 23.316 1.00 92.94 508 SER A N 1
ATOM 4062 C CA . SER A 1 508 ? -18.463 14.415 22.836 1.00 92.94 508 SER A CA 1
ATOM 4063 C C . SER A 1 508 ? -17.259 15.279 22.484 1.00 92.94 508 SER A C 1
ATOM 4065 O O . SER A 1 508 ? -17.271 15.911 21.432 1.00 92.94 508 SER A O 1
ATOM 4067 N N . ASP A 1 509 ? -16.193 15.239 23.282 1.00 90.88 509 ASP A N 1
ATOM 4068 C CA . ASP A 1 509 ? -14.956 15.977 23.001 1.00 90.88 509 ASP A CA 1
ATOM 4069 C C . ASP A 1 509 ? -14.335 15.498 21.680 1.00 90.88 509 ASP A C 1
ATOM 4071 O O . ASP A 1 509 ? -13.928 16.301 20.836 1.00 90.88 509 ASP A O 1
ATOM 4075 N N . ILE A 1 510 ? -14.342 14.179 21.445 1.00 91.31 510 ILE A N 1
ATOM 4076 C CA . ILE A 1 510 ? -13.891 13.603 20.173 1.00 91.31 510 ILE A CA 1
ATOM 4077 C C . ILE A 1 510 ? -14.753 14.093 19.008 1.00 91.31 510 ILE A C 1
ATOM 4079 O O . ILE A 1 510 ? -14.220 14.433 17.950 1.00 91.31 510 ILE A O 1
ATOM 4083 N N . TYR A 1 511 ? -16.077 14.143 19.186 1.00 89.50 511 TYR A N 1
ATOM 4084 C CA . TYR A 1 511 ? -16.997 14.665 18.174 1.00 89.50 511 TYR A CA 1
ATOM 4085 C C . TYR A 1 511 ? -16.680 16.128 17.839 1.00 89.50 511 TYR A C 1
ATOM 4087 O O . TYR A 1 511 ? -16.551 16.478 16.664 1.00 89.50 511 TYR A O 1
ATOM 4095 N N . GLU A 1 512 ? -16.504 16.976 18.853 1.00 85.56 512 GLU A N 1
ATOM 4096 C CA . GLU A 1 512 ? -16.173 18.387 18.660 1.00 85.56 512 GLU A CA 1
ATOM 4097 C C . GLU A 1 512 ? -14.865 18.567 17.892 1.00 85.56 512 GLU A C 1
ATOM 4099 O O . GLU A 1 512 ? -14.838 19.320 16.920 1.00 85.56 512 GLU A O 1
ATOM 4104 N N . ILE A 1 513 ? -13.798 17.856 18.268 1.00 83.94 513 ILE A N 1
ATOM 4105 C CA . ILE A 1 513 ? -12.498 17.960 17.588 1.00 83.94 513 ILE A CA 1
ATOM 4106 C C . ILE A 1 513 ? -12.600 17.435 16.151 1.00 83.94 513 ILE A C 1
ATOM 4108 O O . ILE A 1 513 ? -12.092 18.061 15.217 1.00 83.94 513 ILE A O 1
ATOM 4112 N N . MET A 1 514 ? -13.296 16.312 15.949 1.00 83.81 514 MET A N 1
ATOM 4113 C CA . MET A 1 514 ? -13.486 15.691 14.637 1.00 83.81 514 MET A CA 1
ATOM 4114 C C . MET A 1 514 ? -14.186 16.630 13.643 1.00 83.81 514 MET A C 1
ATOM 4116 O O . MET A 1 514 ? -13.844 16.622 12.457 1.00 83.81 514 MET A O 1
ATOM 4120 N N . PHE A 1 515 ? -15.114 17.464 14.126 1.00 81.44 515 PHE A N 1
ATOM 4121 C CA . PHE A 1 515 ? -15.915 18.385 13.312 1.00 81.44 515 PHE A CA 1
ATOM 4122 C C . PHE A 1 515 ? -15.614 19.871 13.568 1.00 81.44 515 PHE A C 1
ATOM 4124 O O . PHE A 1 515 ? -16.317 20.737 13.047 1.00 81.44 515 PHE A O 1
ATOM 4131 N N . GLN A 1 516 ? -14.535 20.197 14.290 1.00 75.31 516 GLN A N 1
ATOM 4132 C CA . GLN A 1 516 ? -14.184 21.565 14.700 1.00 75.31 516 GLN A CA 1
ATOM 4133 C C . GLN A 1 516 ? -14.101 22.536 13.512 1.00 75.31 516 GLN A C 1
ATOM 4135 O O . GLN A 1 516 ? -14.474 23.706 13.605 1.00 75.31 516 GLN A O 1
ATOM 4140 N N . ARG A 1 517 ? -13.637 22.037 12.361 1.00 6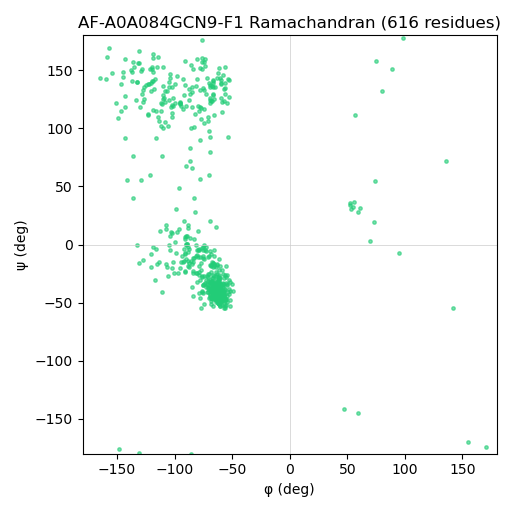4.25 517 ARG A N 1
ATOM 4141 C CA . ARG A 1 517 ? -13.454 22.816 11.125 1.00 64.25 517 ARG A CA 1
ATOM 4142 C C . ARG A 1 517 ? -14.756 23.126 10.388 1.00 64.25 517 ARG A C 1
ATOM 4144 O O . ARG A 1 517 ? -14.749 23.928 9.462 1.00 64.25 517 ARG A O 1
ATOM 4151 N N . GLU A 1 518 ? -15.865 22.522 10.793 1.00 67.12 518 GLU A N 1
ATOM 4152 C CA . GLU A 1 518 ? -17.190 22.813 10.252 1.00 67.12 518 GLU A CA 1
ATOM 4153 C C . GLU A 1 518 ? -17.904 23.959 10.985 1.00 67.12 518 GLU A C 1
ATOM 4155 O O . GLU A 1 518 ? -19.021 24.338 10.607 1.00 67.12 518 GLU A O 1
ATOM 4160 N N . ASN A 1 519 ? -17.268 24.507 12.027 1.00 59.97 519 ASN A N 1
ATOM 4161 C CA . ASN A 1 519 ? -17.740 25.671 12.758 1.00 59.97 519 ASN A CA 1
ATOM 4162 C C . ASN A 1 519 ? -17.463 26.953 11.952 1.00 59.97 519 ASN A C 1
ATOM 4164 O O . ASN A 1 519 ? -16.315 27.325 11.697 1.00 59.97 519 ASN A O 1
ATOM 4168 N N . VAL A 1 520 ? -18.534 27.657 11.576 1.00 53.97 520 VAL A N 1
ATOM 416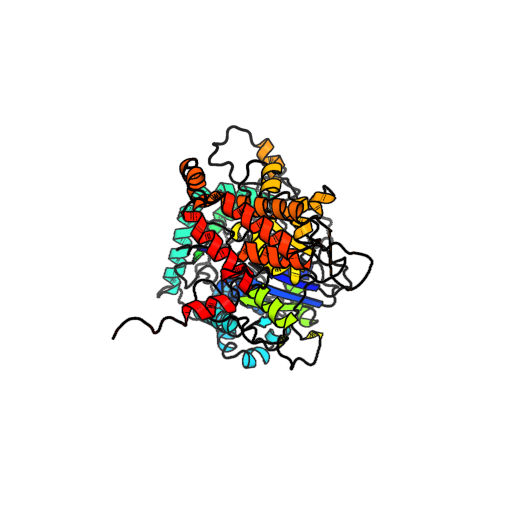9 C CA . VAL A 1 520 ? -18.499 28.866 10.734 1.00 53.97 520 VAL A CA 1
ATOM 4170 C C . VAL A 1 520 ? -17.624 29.974 11.338 1.00 53.97 520 VAL A C 1
ATOM 4172 O O . VAL A 1 520 ? -16.933 30.675 10.604 1.00 53.97 520 VAL A O 1
ATOM 4175 N N . ILE A 1 521 ? -17.575 30.097 12.668 1.00 54.97 521 ILE A N 1
ATOM 4176 C CA . ILE A 1 521 ? -16.758 31.106 13.365 1.00 54.97 521 ILE A CA 1
ATOM 4177 C C . ILE A 1 521 ? -15.259 30.793 13.210 1.00 54.97 521 ILE A C 1
ATOM 4179 O O . ILE A 1 521 ? -14.449 31.700 13.016 1.00 54.97 521 ILE A O 1
ATOM 4183 N N . HIS A 1 522 ? -14.895 29.508 13.217 1.00 50.81 522 HIS A N 1
ATOM 4184 C CA . HIS A 1 522 ? -13.523 29.037 13.010 1.00 50.81 522 HIS A CA 1
ATOM 4185 C C . HIS A 1 522 ? -13.087 29.127 11.534 1.00 50.81 522 HIS A C 1
ATOM 4187 O O . HIS A 1 522 ? -11.907 29.288 11.232 1.00 50.81 522 HIS A O 1
ATOM 4193 N N . LEU A 1 523 ? -14.031 29.055 10.591 1.00 49.91 523 LEU A N 1
ATOM 4194 C CA . LEU A 1 523 ? -13.756 29.271 9.166 1.00 49.91 523 LEU A CA 1
ATOM 4195 C C . LEU A 1 523 ? -13.444 30.744 8.858 1.00 49.91 523 LEU A C 1
ATOM 4197 O O . LEU A 1 523 ? -12.550 31.026 8.061 1.00 49.91 523 LEU A O 1
ATOM 4201 N N . VAL A 1 524 ? -14.130 31.680 9.521 1.00 53.81 524 VAL A N 1
ATOM 4202 C CA . VAL A 1 524 ? -13.921 33.130 9.343 1.00 53.81 524 VAL A CA 1
ATOM 4203 C C . VAL A 1 524 ? -12.600 33.609 9.964 1.00 53.81 524 VAL A C 1
ATOM 4205 O O . VAL A 1 524 ? -11.977 34.526 9.435 1.00 53.81 524 VAL A O 1
ATOM 4208 N N . SER A 1 525 ? -12.119 32.979 11.041 1.00 50.88 525 SER A N 1
ATOM 4209 C CA . SER A 1 525 ? -10.855 33.356 11.700 1.00 50.88 525 SER A CA 1
ATOM 4210 C C . SER A 1 525 ? -9.586 32.830 11.009 1.00 50.88 525 SER A C 1
ATOM 4212 O O . SER A 1 525 ? -8.485 33.262 11.347 1.00 50.88 525 SER A O 1
ATOM 4214 N N . MET A 1 526 ? -9.712 31.923 10.032 1.00 46.56 526 MET A N 1
ATOM 4215 C CA . MET A 1 526 ? -8.588 31.216 9.396 1.00 46.56 526 MET A CA 1
ATOM 4216 C C . MET A 1 526 ? -8.264 31.656 7.957 1.00 46.56 526 MET A C 1
ATOM 4218 O O . MET A 1 526 ? -7.553 30.935 7.254 1.00 46.56 526 MET A O 1
ATOM 4222 N N . VAL A 1 527 ? -8.743 32.821 7.505 1.00 46.25 527 VAL A N 1
ATOM 4223 C CA . VAL A 1 527 ? -8.531 33.340 6.137 1.00 46.25 527 VAL A CA 1
ATOM 4224 C C . VAL A 1 527 ? -7.061 33.746 5.912 1.00 46.25 527 VAL A C 1
ATOM 4226 O O . VAL A 1 527 ? -6.703 34.914 5.978 1.00 46.25 527 VAL A O 1
ATOM 4229 N N . ASN A 1 528 ? -6.204 32.760 5.647 1.00 43.22 528 ASN A N 1
ATOM 4230 C CA . ASN A 1 528 ? -4.878 32.884 5.037 1.00 43.22 528 ASN A CA 1
ATOM 4231 C C . ASN A 1 528 ? -4.733 31.757 3.997 1.00 43.22 528 ASN A C 1
ATOM 4233 O O . ASN A 1 528 ? -5.169 30.631 4.243 1.00 43.22 528 ASN A O 1
ATOM 4237 N N . GLU A 1 529 ? -4.112 32.033 2.844 1.00 42.31 529 GLU A N 1
ATOM 4238 C CA . GLU A 1 529 ? -4.059 31.125 1.676 1.00 42.31 529 GLU A CA 1
ATOM 4239 C C . GLU A 1 529 ? -3.494 29.719 1.978 1.00 42.31 529 GLU A C 1
ATOM 4241 O O . GLU A 1 529 ? -3.897 28.742 1.347 1.00 42.31 529 GLU A O 1
ATOM 4246 N N . VAL A 1 530 ? -2.621 29.585 2.983 1.00 41.41 530 VAL A N 1
ATOM 4247 C CA . VAL A 1 530 ? -2.035 28.299 3.417 1.00 41.41 530 VAL A CA 1
ATOM 4248 C C . VAL A 1 530 ? -3.079 27.380 4.075 1.00 41.41 530 VAL A C 1
ATOM 4250 O O . VAL A 1 530 ? -3.026 26.162 3.905 1.00 41.41 530 VAL A O 1
ATOM 4253 N N . ASN A 1 531 ? -4.088 27.952 4.738 1.00 41.97 531 ASN A N 1
ATOM 4254 C CA . ASN A 1 531 ? -5.159 27.207 5.404 1.00 41.97 531 ASN A CA 1
ATOM 4255 C C . ASN A 1 531 ? -6.300 26.822 4.452 1.00 41.97 531 ASN A C 1
ATOM 4257 O O . ASN A 1 531 ? -7.063 25.913 4.764 1.00 41.97 531 ASN A O 1
ATOM 4261 N N . ALA A 1 532 ? -6.404 27.446 3.273 1.00 36.09 532 ALA A N 1
ATOM 4262 C CA . ALA A 1 532 ? -7.484 27.184 2.318 1.00 36.09 532 ALA A CA 1
ATOM 4263 C C . ALA A 1 532 ? -7.476 25.740 1.775 1.00 36.09 532 ALA A C 1
ATOM 4265 O O . ALA A 1 532 ? -8.532 25.157 1.528 1.00 36.09 532 ALA A O 1
ATOM 4266 N N . ARG A 1 533 ? -6.295 25.112 1.639 1.00 38.53 533 ARG A N 1
ATOM 4267 C CA . ARG A 1 533 ? -6.197 23.677 1.304 1.00 38.53 533 ARG A CA 1
ATOM 4268 C C . ARG A 1 533 ? -6.619 22.776 2.465 1.00 38.53 533 ARG A C 1
ATOM 4270 O O . ARG A 1 533 ? -7.150 21.707 2.213 1.00 38.53 533 ARG A O 1
ATOM 4277 N N . GLN A 1 534 ? -6.416 23.197 3.712 1.00 41.62 534 GLN A N 1
ATOM 4278 C CA . GLN A 1 534 ? -6.739 22.414 4.913 1.00 41.62 534 GLN A CA 1
ATOM 4279 C C . GLN A 1 534 ? -8.212 22.545 5.344 1.00 41.62 534 GLN A C 1
ATOM 4281 O O . GLN A 1 534 ? -8.743 21.642 5.991 1.00 41.62 534 GLN A O 1
ATOM 4286 N N . THR A 1 535 ? -8.882 23.644 4.977 1.00 39.19 535 THR A N 1
ATOM 4287 C CA . THR A 1 535 ? -10.324 23.874 5.185 1.00 39.19 535 THR A CA 1
ATOM 4288 C C . THR A 1 535 ? -11.205 23.267 4.095 1.00 39.19 535 THR A C 1
ATOM 4290 O O . THR A 1 535 ? -12.405 23.118 4.301 1.00 39.19 535 THR A O 1
ATOM 4293 N N . SER A 1 536 ? -10.632 22.884 2.951 1.00 36.53 536 SER A N 1
ATOM 4294 C CA . SER A 1 536 ? -11.391 22.348 1.813 1.00 36.53 536 SER A CA 1
ATOM 4295 C C . SER A 1 536 ? -11.763 20.859 1.942 1.00 36.53 536 SER A C 1
ATOM 4297 O O . SER A 1 536 ? -12.533 20.368 1.119 1.00 36.53 536 SER A O 1
ATOM 4299 N N . PHE A 1 537 ? -11.244 20.125 2.941 1.00 50.47 537 PHE A N 1
ATOM 4300 C CA . PHE A 1 537 ? -11.376 18.660 3.004 1.00 50.47 537 PHE A CA 1
ATOM 4301 C C . PHE A 1 537 ? -11.565 18.140 4.443 1.00 50.47 537 PHE A C 1
ATOM 4303 O O . PHE A 1 537 ? -10.579 17.866 5.132 1.00 50.47 537 PHE A O 1
ATOM 4310 N N . PRO A 1 538 ? -12.805 17.989 4.943 1.00 55.31 538 PRO A N 1
ATOM 4311 C CA . PRO A 1 538 ? -13.030 17.256 6.184 1.00 55.31 538 PRO A CA 1
ATOM 4312 C C . PRO A 1 538 ? -12.663 15.781 5.963 1.00 55.31 538 PRO A C 1
ATOM 4314 O O . PRO A 1 538 ? -13.330 15.080 5.208 1.00 55.31 538 PRO A O 1
ATOM 4317 N N . MET A 1 539 ? -11.588 15.309 6.603 1.00 66.94 539 MET A N 1
ATOM 4318 C CA . MET A 1 539 ? -11.157 13.901 6.526 1.00 66.94 539 MET A CA 1
ATOM 4319 C C . MET A 1 539 ? -12.195 12.956 7.146 1.00 66.94 539 MET A C 1
ATOM 4321 O O . MET A 1 539 ? -12.396 11.840 6.676 1.00 66.94 539 MET A O 1
ATOM 4325 N N . ASN A 1 540 ? -12.885 13.409 8.191 1.00 75.00 540 ASN A N 1
ATOM 4326 C CA . ASN A 1 540 ? -13.867 12.621 8.922 1.00 75.00 540 ASN A CA 1
ATOM 4327 C C . ASN A 1 540 ? -15.290 13.051 8.562 1.00 75.00 540 ASN A C 1
ATOM 4329 O O . ASN A 1 540 ? -15.550 14.229 8.325 1.00 75.00 540 ASN A O 1
ATOM 4333 N N . ASN A 1 541 ? -16.221 12.098 8.570 1.00 80.88 541 ASN A N 1
ATOM 4334 C CA . ASN A 1 541 ? -17.647 12.371 8.424 1.00 80.88 541 ASN A CA 1
ATOM 4335 C C . ASN A 1 541 ? -18.463 11.657 9.515 1.00 80.88 541 ASN A C 1
ATOM 4337 O O . ASN A 1 541 ? -17.918 10.971 10.381 1.00 80.88 541 ASN A O 1
ATOM 4341 N N . ARG A 1 542 ? -19.790 11.816 9.493 1.00 86.88 542 ARG A N 1
ATOM 4342 C CA . ARG A 1 542 ? -20.663 11.268 10.547 1.00 86.88 542 ARG A CA 1
ATOM 4343 C C . ARG A 1 542 ? -20.661 9.746 10.541 1.00 86.88 542 ARG A C 1
ATOM 4345 O O . ARG A 1 542 ? -20.696 9.134 11.602 1.00 86.88 542 ARG A O 1
ATOM 4352 N N . VAL A 1 543 ? -20.522 9.140 9.363 1.00 86.25 543 VAL A N 1
ATOM 4353 C CA . VAL A 1 543 ? -20.367 7.689 9.218 1.00 86.25 543 VAL A CA 1
ATOM 4354 C C . VAL A 1 543 ? -19.096 7.211 9.918 1.00 86.25 543 VAL A C 1
ATOM 4356 O O . VAL A 1 543 ? -19.155 6.218 10.636 1.00 86.25 543 VAL A O 1
ATOM 4359 N N . THR A 1 544 ? -17.975 7.927 9.770 1.00 87.25 544 THR A N 1
ATOM 4360 C CA . THR A 1 544 ? -16.722 7.650 10.492 1.00 87.25 544 THR A CA 1
ATOM 4361 C C . THR A 1 544 ? -16.929 7.681 11.998 1.00 87.25 544 THR A C 1
ATOM 4363 O O . THR A 1 544 ? -16.553 6.733 12.683 1.00 87.25 544 THR A O 1
ATOM 4366 N N . TYR A 1 545 ? -17.533 8.757 12.513 1.00 92.19 545 TYR A N 1
ATOM 4367 C CA . TYR A 1 545 ? -17.751 8.921 13.948 1.00 92.19 545 TYR A CA 1
ATOM 4368 C C . TYR A 1 545 ? -18.618 7.793 14.509 1.00 92.19 545 TYR A C 1
ATOM 4370 O O . TYR A 1 545 ? -18.263 7.165 15.501 1.00 92.19 545 TYR A O 1
ATOM 4378 N N . VAL A 1 546 ? -19.717 7.459 13.834 1.00 93.88 546 VAL A N 1
ATOM 4379 C CA . VAL A 1 546 ? -20.595 6.373 14.275 1.00 93.88 546 VAL A CA 1
ATOM 4380 C C . VAL A 1 546 ? -19.925 5.003 14.142 1.00 93.88 546 VAL A C 1
ATOM 4382 O O . VAL A 1 546 ? -20.087 4.154 15.015 1.00 93.88 546 VAL A O 1
ATOM 4385 N N . ALA A 1 547 ? -19.137 4.766 13.094 1.00 91.38 547 ALA A N 1
ATOM 4386 C CA . ALA A 1 547 ? -18.372 3.529 12.968 1.00 91.38 547 ALA A CA 1
ATOM 4387 C C . ALA A 1 547 ? -17.298 3.408 14.068 1.00 91.38 547 ALA A C 1
ATOM 4389 O O . ALA A 1 547 ? -17.072 2.317 14.593 1.00 91.38 547 ALA A O 1
ATOM 4390 N N . PHE A 1 548 ? -16.699 4.529 14.481 1.00 93.75 548 PHE A N 1
ATOM 4391 C CA . PHE A 1 548 ? -15.862 4.604 15.676 1.00 93.75 548 PHE A CA 1
ATOM 4392 C C . PHE A 1 548 ? -16.663 4.272 16.942 1.00 93.75 548 PHE A C 1
ATOM 4394 O O . PHE A 1 548 ? -16.240 3.398 17.694 1.00 93.75 548 PHE A O 1
ATOM 4401 N N . LEU A 1 549 ? -17.852 4.853 17.146 1.00 95.19 549 LEU A N 1
ATOM 4402 C CA . LEU A 1 549 ? -18.722 4.515 18.282 1.00 95.19 549 LEU A CA 1
ATOM 4403 C C . LEU A 1 549 ? -19.096 3.033 18.318 1.00 95.19 549 LEU A C 1
ATOM 4405 O O . LEU A 1 549 ? -19.099 2.428 19.387 1.00 95.19 549 LEU A O 1
ATOM 4409 N N . ARG A 1 550 ? -19.380 2.427 17.160 1.00 92.50 550 ARG A N 1
ATOM 4410 C CA . ARG A 1 550 ? -19.647 0.988 17.056 1.00 92.50 550 ARG A CA 1
ATOM 4411 C C . ARG A 1 550 ? -18.461 0.169 17.550 1.00 92.50 550 ARG A C 1
ATOM 4413 O O . ARG A 1 550 ? -18.632 -0.788 18.298 1.00 92.50 550 ARG A O 1
ATOM 4420 N N . LEU A 1 551 ? -17.265 0.565 17.141 1.00 89.94 551 LEU A N 1
ATOM 4421 C CA . LEU A 1 551 ? -16.026 -0.071 17.552 1.00 89.94 551 LEU A CA 1
ATOM 4422 C C . LEU A 1 551 ? -15.745 0.129 19.052 1.00 89.94 551 LEU A C 1
ATOM 4424 O O . LEU A 1 551 ? -15.294 -0.813 19.701 1.00 89.94 551 LEU A O 1
ATOM 4428 N N . VAL A 1 552 ? -16.070 1.296 19.619 1.00 91.81 552 VAL A N 1
ATOM 4429 C CA . VAL A 1 552 ? -16.002 1.555 21.067 1.00 91.81 552 VAL A CA 1
ATOM 4430 C C . VAL A 1 552 ? -16.996 0.682 21.831 1.00 91.81 552 VAL A C 1
ATOM 4432 O O . VAL A 1 552 ? -16.601 0.028 22.793 1.00 91.81 552 VAL A O 1
ATOM 4435 N N . LYS A 1 553 ? -18.252 0.596 21.373 1.00 91.06 553 LYS A N 1
ATOM 4436 C CA . LYS A 1 553 ? -19.322 -0.222 21.974 1.00 91.06 553 LYS A CA 1
ATOM 4437 C C . LYS A 1 553 ? -18.900 -1.673 22.188 1.00 91.06 553 LYS A C 1
ATOM 4439 O O . LYS A 1 553 ? -19.222 -2.272 23.209 1.00 91.06 553 LYS A O 1
ATOM 4444 N N . ASP A 1 554 ? -18.165 -2.234 21.232 1.00 85.44 554 ASP A N 1
ATOM 4445 C CA . ASP A 1 554 ? -17.712 -3.625 21.283 1.00 85.44 554 ASP A CA 1
ATOM 4446 C C . ASP A 1 554 ? -16.475 -3.828 22.195 1.00 85.44 554 ASP A C 1
ATOM 4448 O O . ASP A 1 554 ? -16.045 -4.967 22.402 1.00 85.44 554 ASP A O 1
ATOM 4452 N N . ARG A 1 555 ? -15.896 -2.746 22.746 1.00 83.25 555 ARG A N 1
ATOM 4453 C CA . ARG A 1 555 ? -14.594 -2.738 23.444 1.00 83.25 555 ARG A CA 1
ATOM 4454 C C . ARG A 1 555 ? -14.579 -2.124 24.836 1.00 83.25 555 ARG A C 1
ATOM 4456 O O . ARG A 1 555 ? -13.599 -2.310 25.556 1.00 83.25 555 ARG A O 1
ATOM 4463 N N . VAL A 1 556 ? -15.618 -1.408 25.236 1.00 87.62 556 VAL A N 1
ATOM 4464 C CA . VAL A 1 556 ? -15.708 -0.817 26.576 1.00 87.62 556 VAL A CA 1
ATOM 4465 C C . VAL A 1 556 ? -16.848 -1.439 27.365 1.00 87.62 556 VAL A C 1
ATOM 4467 O O . VAL A 1 556 ? -17.828 -1.919 26.797 1.00 87.62 556 VAL A O 1
ATOM 4470 N N . ALA A 1 557 ? -16.713 -1.436 28.686 1.00 88.44 557 ALA A N 1
ATOM 4471 C CA . ALA A 1 557 ? -17.816 -1.717 29.590 1.00 88.44 557 ALA A CA 1
ATOM 4472 C C . ALA A 1 557 ? -18.334 -0.406 30.178 1.00 88.44 557 ALA A C 1
ATOM 4474 O O . ALA A 1 557 ? -17.553 0.442 30.606 1.00 88.44 557 ALA A O 1
ATOM 4475 N N . THR A 1 558 ? -19.651 -0.271 30.213 1.00 90.94 558 THR A N 1
ATOM 4476 C CA . THR A 1 558 ? -20.371 0.818 30.875 1.00 90.94 558 THR A CA 1
ATOM 4477 C C . THR A 1 558 ? -21.473 0.223 31.748 1.00 90.94 558 THR A C 1
ATOM 4479 O O . THR A 1 558 ? -21.774 -0.970 31.632 1.00 90.94 558 THR A O 1
ATOM 4482 N N . GLU A 1 559 ? -22.062 1.023 32.636 1.00 91.94 559 GLU A N 1
ATOM 4483 C CA . GLU A 1 559 ? -23.222 0.589 33.425 1.00 91.94 559 GLU A CA 1
ATOM 4484 C C . GLU A 1 559 ? -24.437 0.437 32.505 1.00 91.94 559 GLU A C 1
ATOM 4486 O O . GLU A 1 559 ? -25.127 -0.584 32.530 1.00 91.94 559 GLU A O 1
ATOM 4491 N N . SER A 1 560 ? -24.643 1.421 31.627 1.00 94.00 560 SER A N 1
ATOM 4492 C CA . SER A 1 560 ? -25.611 1.365 30.540 1.00 94.00 560 SER A CA 1
ATOM 4493 C C . SER A 1 560 ? -25.075 2.066 29.292 1.00 94.00 560 SER A C 1
ATOM 4495 O O . SER A 1 560 ? -24.806 3.271 29.265 1.00 94.00 560 SER A O 1
ATOM 4497 N N . TRP A 1 561 ? -24.925 1.303 28.205 1.00 94.38 561 TRP A N 1
ATOM 4498 C CA . TRP A 1 561 ? -24.553 1.870 26.905 1.00 94.38 561 TRP A CA 1
ATOM 4499 C C . TRP A 1 561 ? -25.612 2.859 26.413 1.00 94.38 561 TRP A C 1
ATOM 4501 O O . TRP A 1 561 ? -25.270 3.928 25.920 1.00 94.38 561 TRP A O 1
ATOM 4511 N N . ASP A 1 562 ? -26.893 2.542 26.597 1.00 94.69 562 ASP A N 1
ATOM 4512 C CA . ASP A 1 562 ? -27.978 3.417 26.156 1.00 94.69 562 ASP A CA 1
ATOM 4513 C C . ASP A 1 562 ? -27.996 4.738 26.931 1.00 94.69 562 ASP A C 1
ATOM 4515 O O . ASP A 1 562 ? -28.085 5.794 26.313 1.00 94.69 562 ASP A O 1
ATOM 4519 N N . ASN A 1 563 ? -27.778 4.708 28.250 1.00 95.81 563 ASN A N 1
ATOM 4520 C CA . ASN A 1 563 ? -27.644 5.929 29.051 1.00 95.81 563 ASN A CA 1
ATOM 4521 C C . ASN A 1 563 ? -26.426 6.766 28.615 1.00 95.81 563 ASN A C 1
ATOM 4523 O O . ASN A 1 563 ? -26.522 7.984 28.479 1.00 95.81 563 ASN A O 1
ATOM 4527 N N . THR A 1 564 ? -25.294 6.115 28.318 1.00 96.50 564 THR A N 1
ATOM 4528 C CA . THR A 1 564 ? -24.111 6.785 27.742 1.00 96.50 564 THR A CA 1
ATOM 4529 C C . THR A 1 564 ? -24.474 7.537 26.456 1.00 96.50 564 THR A C 1
ATOM 4531 O O . THR A 1 564 ? -24.106 8.700 26.288 1.00 96.50 564 THR A O 1
ATOM 4534 N N . MET A 1 565 ? -25.210 6.888 25.549 1.00 96.50 565 MET A N 1
ATOM 4535 C CA . MET A 1 565 ? -25.615 7.475 24.268 1.00 96.50 565 MET A CA 1
ATOM 4536 C C . MET A 1 565 ? -26.632 8.606 24.444 1.00 96.50 565 MET A C 1
ATOM 4538 O O . MET A 1 565 ? -26.513 9.627 23.772 1.00 96.50 565 MET A O 1
ATOM 4542 N N . GLU A 1 566 ? -27.579 8.489 25.376 1.00 94.19 566 GLU A N 1
ATOM 4543 C CA . GLU A 1 566 ? -28.516 9.571 25.701 1.00 94.19 566 GLU A CA 1
ATOM 4544 C C . GLU A 1 566 ? -27.796 10.823 26.223 1.00 94.19 566 GLU A C 1
ATOM 4546 O O . GLU A 1 566 ? -28.096 11.939 25.785 1.00 94.19 566 GLU A O 1
ATOM 4551 N N . ILE A 1 567 ? -26.819 10.655 27.123 1.00 95.69 567 ILE A N 1
ATOM 4552 C CA . ILE A 1 567 ? -25.994 11.762 27.628 1.00 95.69 567 ILE A CA 1
ATOM 4553 C C . ILE A 1 567 ? -25.177 12.369 26.482 1.00 95.69 567 ILE A C 1
ATOM 4555 O O . ILE A 1 567 ? -25.190 13.586 26.307 1.00 95.69 567 ILE A O 1
ATOM 4559 N N . LEU A 1 568 ? -24.528 11.538 25.661 1.00 95.19 568 LEU A N 1
ATOM 4560 C CA . LEU A 1 568 ? -23.749 11.981 24.503 1.00 95.19 568 LEU A CA 1
ATOM 4561 C C . LEU A 1 568 ? -24.594 12.812 23.528 1.00 95.19 568 LEU A C 1
ATOM 4563 O O . LEU A 1 568 ? -24.178 13.891 23.112 1.00 95.19 568 LEU A O 1
ATOM 4567 N N . ILE A 1 569 ? -25.799 12.346 23.191 1.00 92.38 569 ILE A N 1
ATOM 4568 C CA . ILE A 1 569 ? -26.714 13.061 22.293 1.00 92.38 569 ILE A CA 1
ATOM 4569 C C . ILE A 1 569 ? -27.093 14.419 22.890 1.00 92.38 569 ILE A C 1
ATOM 4571 O O . ILE A 1 569 ? -27.106 15.411 22.160 1.00 92.38 569 ILE A O 1
ATOM 4575 N N . ARG A 1 570 ? -27.359 14.503 24.202 1.00 90.81 570 ARG A N 1
ATOM 4576 C CA . ARG A 1 570 ? -27.638 15.783 24.880 1.00 90.81 570 ARG A CA 1
ATOM 4577 C C . ARG A 1 570 ? -26.442 16.731 24.825 1.00 90.81 570 ARG A C 1
ATOM 4579 O O . ARG A 1 570 ? -26.645 17.908 24.539 1.00 90.81 570 ARG A O 1
ATOM 4586 N N . LEU A 1 571 ? -25.228 16.224 25.049 1.00 90.69 571 LEU A N 1
ATOM 4587 C CA . LEU A 1 571 ? -23.996 17.012 24.956 1.00 90.69 571 LEU A CA 1
ATOM 4588 C C . LEU A 1 571 ? -23.816 17.570 23.538 1.00 90.69 571 LEU A C 1
ATOM 4590 O O . LEU A 1 571 ? -23.755 18.785 23.376 1.00 90.69 571 LEU A O 1
ATOM 4594 N N . ILE A 1 572 ? -23.870 16.715 22.508 1.00 88.00 572 ILE A N 1
ATOM 4595 C CA . ILE A 1 572 ? -23.765 17.122 21.093 1.00 88.00 572 ILE A CA 1
ATOM 4596 C C . ILE A 1 572 ? -24.861 18.130 20.711 1.00 88.00 572 ILE A C 1
ATOM 4598 O O . ILE A 1 572 ? -24.596 19.110 20.016 1.00 88.00 572 ILE A O 1
ATOM 4602 N N . SER A 1 573 ? -26.091 17.926 21.188 1.00 82.94 573 SER A N 1
ATOM 4603 C CA . SER A 1 573 ? -27.216 18.835 20.922 1.00 82.94 573 SER A CA 1
ATOM 4604 C C . SER A 1 573 ? -27.034 20.205 21.579 1.00 82.94 573 SER A C 1
ATOM 4606 O O . SER A 1 573 ? -27.458 21.211 21.018 1.00 82.94 573 SER A O 1
ATOM 4608 N N . GLY A 1 574 ? -26.401 20.260 22.754 1.00 73.56 574 GLY A N 1
ATOM 4609 C CA . GLY A 1 574 ? -26.125 21.504 23.478 1.00 73.56 574 GLY A CA 1
ATOM 4610 C C . GLY A 1 574 ? -25.079 22.400 22.807 1.00 73.56 574 GLY A C 1
ATOM 4611 O O . GLY A 1 574 ? -25.025 23.591 23.101 1.00 73.56 574 GLY A O 1
ATOM 4612 N N . ILE A 1 575 ? -24.285 21.845 21.887 1.00 67.81 575 ILE A N 1
ATOM 4613 C CA . ILE A 1 575 ? -23.209 22.537 21.158 1.00 67.81 575 ILE A CA 1
ATOM 4614 C C . ILE A 1 575 ? -23.734 23.217 19.868 1.00 67.81 575 ILE A C 1
ATOM 4616 O O . ILE A 1 575 ? -23.062 24.056 19.274 1.00 67.81 575 ILE A O 1
ATOM 4620 N N . SER A 1 576 ? -24.951 22.874 19.430 1.00 56.53 576 SER A N 1
ATOM 4621 C CA . SER A 1 576 ? -25.449 23.073 18.062 1.00 56.53 576 SER A CA 1
ATOM 4622 C C . SER A 1 576 ? -26.095 24.444 17.777 1.00 56.53 576 SER A C 1
ATOM 4624 O O . SER A 1 576 ? -27.080 24.820 18.413 1.00 56.53 576 SER A O 1
ATOM 4626 N N . ASN A 1 577 ? -25.671 25.110 16.692 1.00 59.97 577 ASN A N 1
ATOM 4627 C CA . ASN A 1 577 ? -26.427 26.181 16.013 1.00 59.97 577 ASN A CA 1
ATOM 4628 C C . ASN A 1 577 ? -27.421 25.595 14.971 1.00 59.97 577 ASN A C 1
ATOM 4630 O O . ASN A 1 577 ? -27.474 24.389 14.765 1.00 59.97 577 ASN A O 1
ATOM 4634 N N . LEU A 1 578 ? -28.205 26.411 14.244 1.00 50.53 578 LEU A N 1
ATOM 4635 C CA . LEU A 1 578 ? -29.229 25.914 13.290 1.00 50.53 578 LEU A CA 1
ATOM 4636 C C . LEU A 1 578 ? -28.687 24.902 12.245 1.00 50.53 578 LEU A C 1
ATOM 4638 O O . LEU A 1 578 ? -29.365 23.927 11.929 1.00 50.53 578 LEU A O 1
ATOM 4642 N N . LEU A 1 579 ? -27.462 25.096 11.736 1.00 55.28 579 LEU A N 1
ATOM 4643 C CA . LEU A 1 579 ? -26.801 24.173 10.794 1.00 55.28 579 LEU A CA 1
ATOM 4644 C C . LEU A 1 579 ? -26.382 22.839 11.435 1.00 55.28 579 LEU A C 1
ATOM 4646 O O . LEU A 1 579 ? -26.296 21.827 10.741 1.00 55.28 579 LEU A O 1
ATOM 4650 N N . ASP A 1 580 ? -26.154 22.820 12.745 1.00 61.69 580 ASP A N 1
ATOM 4651 C CA . ASP A 1 580 ? -25.752 21.623 13.483 1.00 61.69 580 ASP A CA 1
ATOM 4652 C C . ASP A 1 580 ? -26.943 20.694 13.774 1.00 61.69 580 ASP A C 1
ATOM 4654 O O . ASP A 1 580 ? -26.757 19.486 13.920 1.00 61.69 580 ASP A O 1
ATOM 4658 N N . SER A 1 581 ? -28.178 21.206 13.698 1.00 61.94 581 SER A N 1
ATOM 4659 C CA . SER A 1 581 ? -29.397 20.392 13.815 1.00 61.94 581 SER A CA 1
ATOM 4660 C C . SER A 1 581 ? -29.531 19.337 12.702 1.00 61.94 581 SER A C 1
ATOM 4662 O O . SER A 1 581 ? -29.845 18.179 12.984 1.00 61.94 581 SER A O 1
ATOM 4664 N N . PHE A 1 582 ? -29.210 19.685 11.448 1.00 65.44 582 PHE A N 1
ATOM 4665 C CA . PHE A 1 582 ? -29.199 18.734 10.325 1.00 65.44 582 PHE A CA 1
ATOM 4666 C C . PHE A 1 582 ? -28.079 17.691 10.467 1.00 65.44 582 PHE A C 1
ATOM 4668 O O . PHE A 1 582 ? -28.256 16.523 10.121 1.00 65.44 582 PHE A O 1
ATOM 4675 N N . ARG A 1 583 ? -26.929 18.097 11.019 1.00 75.31 583 ARG A N 1
ATOM 4676 C CA . ARG A 1 583 ? -25.761 17.225 11.242 1.00 75.31 583 ARG A CA 1
ATOM 4677 C C . ARG A 1 583 ? -26.010 16.211 12.359 1.00 75.31 583 ARG A C 1
ATOM 4679 O O . ARG A 1 583 ? -25.565 15.064 12.276 1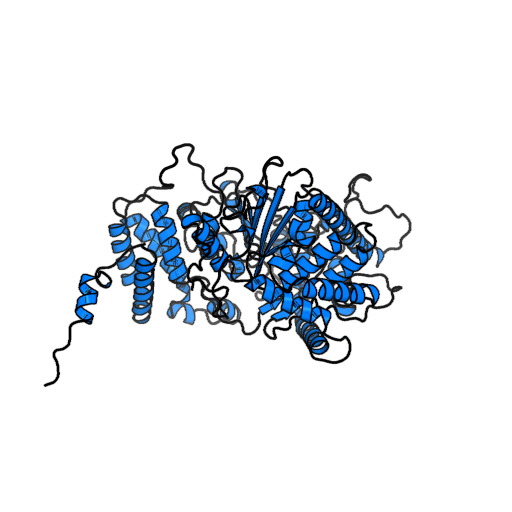.00 75.31 583 ARG A O 1
ATOM 4686 N N . LEU A 1 584 ? -26.758 16.610 13.387 1.00 82.00 584 LEU A N 1
ATOM 4687 C CA . LEU A 1 584 ? -27.204 15.705 14.438 1.00 82.00 584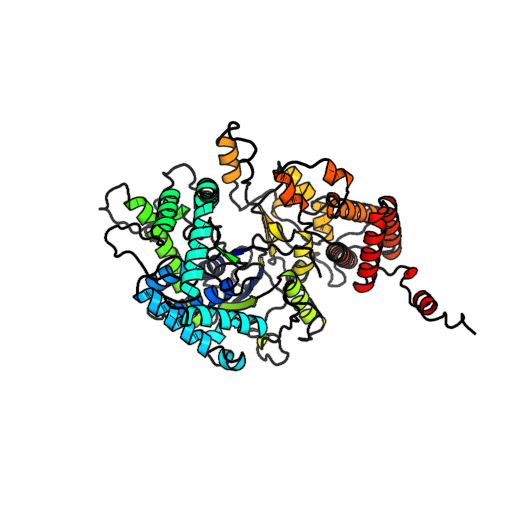 LEU A CA 1
ATOM 4688 C C . LEU A 1 584 ? -28.151 14.638 13.875 1.00 82.00 584 LEU A C 1
ATOM 4690 O O . LEU A 1 584 ? -27.937 13.460 14.134 1.00 82.00 584 LEU A O 1
ATOM 4694 N N . GLN A 1 585 ? -29.138 15.016 13.056 1.00 84.00 585 GLN A N 1
ATOM 4695 C CA . GLN A 1 585 ? -30.056 14.053 12.428 1.00 84.00 585 GLN A CA 1
ATOM 4696 C C . GLN A 1 585 ? -29.316 12.999 11.594 1.00 84.00 585 GLN A C 1
ATOM 4698 O O . GLN A 1 585 ? -29.613 11.811 11.708 1.00 84.00 585 GLN A O 1
ATOM 4703 N N . GLU A 1 586 ? -28.318 13.415 10.809 1.00 86.25 586 GLU A N 1
ATOM 4704 C CA . GLU A 1 586 ? -27.460 12.490 10.061 1.00 86.25 586 GLU A CA 1
ATOM 4705 C C . GLU A 1 586 ? -26.717 11.521 10.999 1.00 86.25 586 GLU A C 1
ATOM 4707 O O . GLU A 1 586 ? -26.689 10.314 10.756 1.00 86.25 586 GLU A O 1
ATOM 4712 N N . THR A 1 587 ? -26.155 12.030 12.099 1.00 88.56 587 THR A N 1
ATOM 4713 C CA . THR A 1 587 ? -25.465 11.208 13.108 1.00 88.56 587 THR A CA 1
ATOM 4714 C C . THR A 1 587 ? -26.408 10.174 13.725 1.00 88.56 587 THR A C 1
ATOM 4716 O O . THR A 1 587 ? -26.062 8.995 13.786 1.00 88.56 587 THR A O 1
ATOM 4719 N N . LEU A 1 588 ? -27.611 10.593 14.130 1.00 91.12 588 LEU A N 1
ATOM 4720 C CA . LEU A 1 588 ? -28.625 9.717 14.724 1.00 91.12 588 LEU A CA 1
ATOM 4721 C C . LEU A 1 588 ? -29.087 8.627 13.749 1.00 91.12 588 LEU A C 1
ATOM 4723 O O . LEU A 1 588 ? -29.234 7.475 14.149 1.00 91.12 588 LEU A O 1
ATOM 4727 N N . LEU A 1 589 ? -29.266 8.968 12.468 1.00 89.94 589 LEU A N 1
ATOM 4728 C CA . LEU A 1 589 ? -29.608 7.995 11.432 1.00 89.94 589 LEU A CA 1
ATOM 4729 C C . LEU A 1 589 ? -28.522 6.923 11.298 1.00 89.94 589 LEU A C 1
ATOM 4731 O O . LEU A 1 589 ? -28.822 5.733 11.287 1.00 89.94 589 LEU A O 1
ATOM 4735 N N . TYR A 1 590 ? -27.250 7.320 11.211 1.00 91.00 590 TYR A N 1
ATOM 4736 C CA . TYR A 1 590 ? -26.173 6.337 11.113 1.00 91.00 590 TYR A CA 1
ATOM 4737 C C . TYR A 1 590 ? -26.022 5.511 12.393 1.00 91.00 590 TYR A C 1
ATOM 4739 O O . TYR A 1 590 ? -25.694 4.327 12.291 1.00 91.00 590 TYR A O 1
ATOM 4747 N N . MET A 1 591 ? -26.266 6.090 13.579 1.00 93.50 591 MET A N 1
ATOM 4748 C CA . MET A 1 591 ? -26.261 5.344 14.846 1.00 93.50 591 MET A CA 1
ATOM 4749 C C . MET A 1 591 ? -27.257 4.185 14.819 1.00 93.50 591 MET A C 1
ATOM 4751 O O . MET A 1 591 ? -26.910 3.093 15.272 1.00 93.50 591 MET A O 1
ATOM 4755 N N . ASP A 1 592 ? -28.437 4.400 14.240 1.00 91.94 592 ASP A N 1
ATOM 4756 C CA . ASP A 1 592 ? -29.436 3.353 14.040 1.00 91.94 592 ASP A CA 1
ATOM 4757 C C . ASP A 1 592 ? -28.967 2.318 13.002 1.00 91.94 592 ASP A C 1
ATOM 4759 O O . ASP A 1 592 ? -28.873 1.130 13.312 1.00 91.94 592 ASP A O 1
ATOM 4763 N N . ILE A 1 593 ? -28.534 2.769 11.814 1.00 88.62 593 ILE A N 1
ATOM 4764 C CA . ILE A 1 593 ? -28.069 1.887 10.722 1.00 88.62 593 ILE A CA 1
ATOM 4765 C C . ILE A 1 593 ? -26.921 0.968 11.176 1.00 88.62 593 ILE A C 1
ATOM 4767 O O . ILE A 1 593 ? -26.853 -0.191 10.765 1.00 88.62 593 ILE A O 1
ATOM 4771 N N . PHE A 1 594 ? -25.999 1.459 12.009 1.00 88.19 594 PHE A N 1
ATOM 4772 C CA . PHE A 1 594 ? -24.866 0.672 12.517 1.00 88.19 594 PHE A CA 1
ATOM 4773 C C . PHE A 1 594 ? -25.168 -0.049 13.839 1.00 88.19 594 PHE A C 1
ATOM 4775 O O . PHE A 1 594 ? -24.278 -0.683 14.414 1.00 88.19 594 PHE A O 1
ATOM 4782 N N . GLY A 1 595 ? -26.405 0.014 14.340 1.00 90.50 595 GLY A N 1
ATOM 4783 C CA . GLY A 1 595 ? -26.808 -0.640 15.587 1.00 90.50 595 GLY A CA 1
ATOM 4784 C C . GLY A 1 595 ? -26.026 -0.135 16.804 1.00 90.50 595 GLY A C 1
ATOM 4785 O O . GLY A 1 595 ? -25.730 -0.897 17.735 1.00 90.50 595 GLY A O 1
ATOM 4786 N N . VAL A 1 596 ? -25.616 1.134 16.777 1.00 93.50 596 VAL A N 1
ATOM 4787 C CA . VAL A 1 596 ? -24.961 1.821 17.892 1.00 93.50 596 VAL A CA 1
ATOM 4788 C C . VAL A 1 596 ? -26.010 2.197 18.929 1.00 93.50 596 VAL A C 1
ATOM 4790 O O . VAL A 1 596 ? -25.866 1.777 20.080 1.00 93.50 596 VAL A O 1
ATOM 4793 N N . HIS A 1 597 ? -27.061 2.910 18.518 1.00 93.12 597 HIS A N 1
ATOM 4794 C CA . HIS A 1 597 ? -28.180 3.331 19.361 1.00 93.12 597 HIS A CA 1
ATOM 4795 C C . HIS A 1 597 ? -29.365 3.792 18.496 1.00 93.12 597 HIS A C 1
ATOM 4797 O O . HIS A 1 597 ? -29.155 4.441 17.474 1.00 93.12 597 HIS A O 1
ATOM 4803 N N . THR A 1 598 ? -30.591 3.499 18.933 1.00 90.94 598 THR A N 1
ATOM 4804 C CA . THR A 1 598 ? -31.830 3.888 18.240 1.00 90.94 598 THR A CA 1
ATOM 4805 C C . THR A 1 598 ? -32.625 4.845 19.120 1.00 90.94 598 THR A C 1
ATOM 4807 O O . THR A 1 598 ? -33.110 4.462 20.191 1.00 90.94 598 THR A O 1
ATOM 4810 N N . THR A 1 599 ? -32.777 6.085 18.653 1.00 84.94 599 THR A N 1
ATOM 4811 C CA . THR A 1 599 ? -33.575 7.113 19.336 1.00 84.94 599 THR A CA 1
ATOM 4812 C C . THR A 1 599 ? -35.068 6.884 19.136 1.00 84.94 599 THR A C 1
ATOM 4814 O O . THR A 1 599 ? -35.483 6.273 18.151 1.00 84.94 599 THR A O 1
ATOM 4817 N N . ASP A 1 600 ? -35.894 7.423 20.036 1.00 80.25 600 ASP A N 1
ATOM 4818 C CA . ASP A 1 600 ? -37.351 7.254 19.978 1.00 80.25 600 ASP A CA 1
ATOM 4819 C C . ASP A 1 600 ? -37.961 7.674 18.635 1.00 80.25 600 ASP A C 1
ATOM 4821 O O . ASP A 1 600 ? -38.882 7.020 18.154 1.00 80.25 600 ASP A O 1
ATOM 4825 N N . MET A 1 601 ? -37.418 8.703 17.972 1.00 74.75 601 MET A N 1
ATOM 4826 C CA . MET A 1 601 ? -37.918 9.169 16.669 1.00 74.75 601 MET A CA 1
ATOM 4827 C C . MET A 1 601 ? -37.781 8.138 15.538 1.00 74.75 601 MET A C 1
ATOM 4829 O O . MET A 1 601 ? -38.514 8.225 14.557 1.00 74.75 601 MET A O 1
ATOM 4833 N N . LEU A 1 602 ? -36.857 7.182 15.661 1.00 77.69 602 LEU A N 1
ATOM 4834 C CA . LEU A 1 602 ? -36.591 6.150 14.653 1.00 77.69 602 LEU A CA 1
ATOM 4835 C C . LEU A 1 602 ? -37.157 4.774 15.038 1.00 77.69 602 LEU A C 1
ATOM 4837 O O . LEU A 1 602 ? -37.109 3.852 14.227 1.00 77.69 602 LEU A O 1
ATOM 4841 N N . ARG A 1 603 ? -37.723 4.622 16.245 1.00 78.06 603 ARG A N 1
ATOM 4842 C CA . ARG A 1 603 ? -38.392 3.380 16.667 1.00 78.06 603 ARG A CA 1
ATOM 4843 C C . ARG A 1 603 ? -39.660 3.161 15.832 1.00 78.06 603 ARG A C 1
ATOM 4845 O O . ARG A 1 603 ? -40.395 4.110 15.554 1.00 78.06 603 ARG A O 1
ATOM 4852 N N . GLU A 1 604 ? -39.909 1.911 15.429 1.00 60.19 604 GLU A N 1
ATOM 4853 C CA . GLU A 1 604 ? -40.955 1.526 14.460 1.00 60.19 604 GLU A CA 1
ATOM 4854 C C . GLU A 1 604 ? -42.349 2.104 14.776 1.00 60.19 604 GLU A C 1
ATOM 4856 O O . GLU A 1 604 ? -43.056 2.507 13.849 1.00 60.19 604 GLU A O 1
ATOM 4861 N N . ASP A 1 605 ? -42.698 2.253 16.058 1.00 53.78 605 ASP A N 1
ATOM 4862 C CA . ASP A 1 605 ? -43.987 2.790 16.519 1.00 53.78 605 ASP A CA 1
ATOM 4863 C C . ASP A 1 605 ? -44.263 4.234 16.042 1.00 53.78 605 ASP A C 1
ATOM 4865 O O . ASP A 1 605 ? -45.415 4.613 15.801 1.00 53.78 605 ASP A O 1
ATOM 4869 N N . ASN A 1 606 ? -43.216 5.039 15.822 1.00 49.00 606 ASN A N 1
ATOM 4870 C CA . ASN A 1 606 ? -43.329 6.427 15.355 1.00 49.00 606 ASN A CA 1
ATOM 4871 C C . ASN A 1 606 ? -43.294 6.559 13.820 1.00 49.00 606 ASN A C 1
ATOM 4873 O O . ASN A 1 606 ? -43.832 7.518 13.264 1.00 49.00 606 ASN A O 1
ATOM 4877 N N . LEU A 1 607 ? -42.734 5.579 13.102 1.00 46.72 607 LEU A N 1
ATOM 4878 C CA . LEU A 1 607 ? -42.738 5.547 11.631 1.00 46.72 607 LEU A CA 1
ATOM 4879 C C . LEU A 1 607 ? -44.108 5.138 11.069 1.00 46.72 607 LEU A C 1
ATOM 4881 O O . LEU A 1 607 ? -44.501 5.587 9.987 1.00 46.72 607 LEU A O 1
ATOM 4885 N N . THR A 1 608 ? -44.880 4.346 11.820 1.00 42.34 608 THR A N 1
ATOM 4886 C CA . THR A 1 608 ? -46.288 4.059 11.506 1.00 42.34 608 THR A CA 1
ATOM 4887 C C . THR A 1 608 ? -47.189 5.294 11.568 1.00 42.34 608 THR A C 1
ATOM 4889 O O . THR A 1 608 ? -48.156 5.356 10.810 1.00 42.34 608 THR A O 1
ATOM 4892 N N . ALA A 1 609 ? -46.844 6.314 12.364 1.00 42.81 609 ALA A N 1
ATOM 4893 C CA . ALA A 1 609 ? -47.596 7.571 12.424 1.00 42.81 609 ALA A CA 1
ATOM 4894 C C . ALA A 1 609 ? -47.491 8.390 11.119 1.00 42.81 609 ALA A C 1
ATOM 4896 O O . ALA A 1 609 ? -48.466 9.002 10.696 1.00 42.81 609 ALA A O 1
ATOM 4897 N N . PHE A 1 610 ? -46.362 8.322 10.401 1.00 38.78 610 PHE A N 1
ATOM 4898 C CA . PHE A 1 610 ? -46.195 8.991 9.097 1.00 38.78 610 PHE A CA 1
ATOM 4899 C C . PHE A 1 610 ? -46.876 8.269 7.924 1.00 38.78 610 PHE A C 1
ATOM 4901 O O . PHE A 1 610 ? -47.076 8.859 6.863 1.00 38.78 610 PHE A O 1
ATOM 4908 N N . ARG A 1 611 ? -47.258 6.996 8.090 1.00 38.16 611 ARG A N 1
ATOM 4909 C CA . ARG A 1 611 ? -48.065 6.250 7.103 1.00 38.16 611 ARG A CA 1
ATOM 4910 C C . ARG A 1 611 ? -49.574 6.402 7.319 1.00 38.16 611 ARG A C 1
ATOM 4912 O O . ARG A 1 611 ? -50.350 5.838 6.547 1.00 38.16 611 ARG A O 1
ATOM 4919 N N . GLY A 1 612 ? -49.984 7.163 8.331 1.00 41.47 612 GLY A N 1
ATOM 4920 C CA . GLY A 1 612 ? -51.367 7.302 8.761 1.00 41.47 612 GLY A CA 1
ATOM 4921 C C . GLY A 1 612 ? -51.879 8.736 8.722 1.00 41.47 612 GLY A C 1
ATOM 4922 O O . GLY A 1 612 ? -52.334 9.223 9.744 1.00 41.47 612 GLY A O 1
ATOM 4923 N N . ASP A 1 613 ? -51.877 9.386 7.556 1.00 37.31 613 ASP A N 1
ATOM 4924 C CA . ASP A 1 613 ? -52.834 10.472 7.318 1.00 37.31 613 ASP A CA 1
ATOM 4925 C C . ASP A 1 613 ? -53.452 10.354 5.917 1.00 37.31 613 ASP A C 1
ATOM 4927 O O . ASP A 1 613 ? -53.087 11.017 4.949 1.00 37.31 613 ASP A O 1
ATOM 4931 N N . LYS A 1 614 ? -54.387 9.404 5.803 1.00 42.94 614 LYS A N 1
ATOM 4932 C CA . LYS A 1 614 ? -55.402 9.359 4.740 1.00 42.94 614 LYS A CA 1
ATOM 4933 C C . LYS A 1 614 ? -56.700 9.983 5.256 1.00 42.94 614 LYS A C 1
ATOM 4935 O O . LYS A 1 614 ? -57.768 9.386 5.132 1.00 42.94 614 LYS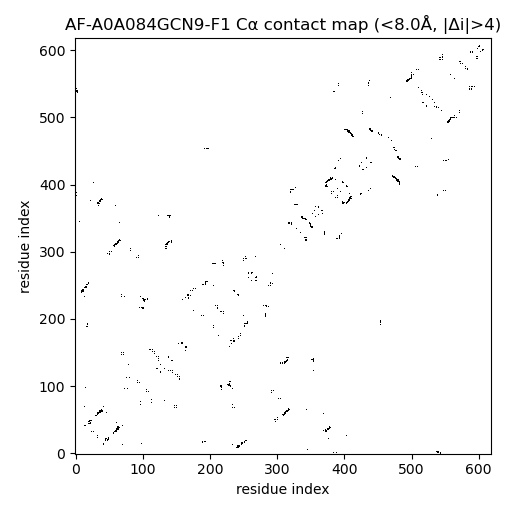 A O 1
ATOM 4940 N N . SER A 1 615 ? -56.622 11.163 5.860 1.00 42.75 615 SER A N 1
ATOM 4941 C CA . SER A 1 615 ? -57.818 11.858 6.326 1.00 42.75 615 SER A CA 1
ATOM 4942 C C . SER A 1 615 ? -57.771 13.362 6.124 1.00 42.75 615 SER A C 1
ATOM 4944 O O . SER A 1 615 ? -58.041 14.096 7.057 1.00 42.75 615 SER A O 1
ATOM 4946 N N . LEU A 1 616 ? -57.545 13.833 4.894 1.00 37.34 616 LEU A N 1
ATOM 4947 C CA . LEU A 1 616 ? -57.960 15.183 4.494 1.00 37.34 616 LEU A CA 1
ATOM 4948 C C . LEU A 1 616 ? -58.299 15.226 2.992 1.00 37.34 616 LEU A C 1
ATOM 4950 O O . LEU A 1 616 ? -57.408 15.162 2.148 1.00 37.34 616 LEU A O 1
ATOM 4954 N N . GLY A 1 617 ? -59.596 15.350 2.680 1.00 33.09 617 GLY A N 1
ATOM 4955 C CA . GLY A 1 617 ? -60.096 15.761 1.360 1.00 33.09 617 GLY A CA 1
ATOM 4956 C C . GLY A 1 617 ? -61.276 14.949 0.825 1.00 33.09 617 GLY A C 1
ATOM 4957 O O . GLY A 1 617 ? -61.097 14.166 -0.107 1.00 33.09 617 GLY A O 1
ATOM 4958 N N . GLY A 1 618 ? -62.456 15.139 1.424 1.00 32.72 618 GLY A N 1
ATOM 4959 C CA . GLY A 1 618 ? -63.743 14.965 0.738 1.00 32.72 618 GLY A CA 1
ATOM 4960 C C . GLY A 1 618 ? -64.120 16.207 -0.058 1.00 32.72 618 GLY A C 1
ATOM 4961 O O . GLY A 1 618 ? -63.462 17.254 0.156 1.00 32.72 618 GLY A O 1
#

Sequence (618 aa):
MLCTNFTMTRTHFYPVGNTPAIRLTQGLPPEEDAKLLLLGCGDLRNILYTVSCDDSRNLMDFTACDIQPEIIARNILVLTLIYDDRLTKKLNKIWDIQYHLYLQKASYDLLRSQAKKLHRLSSSLDVWQSTEYSVFIKFCDSGTFKAVSAIWDFYAHSTRFEGKGAKIFADAISNAMKTTSKAARQNLFSSMRAMAPVTGVQKIYLADVHYHYWNAGTTNMNGNCEQPTFPNLMYASPDPGLELHYNTNPLLGFHLSAAYPALRPHSYLAPPVNPERPRGTAEAQKLVDYVHEEFYHWCFVFRKMVFDRKVKVRFFQGDCLSFCHALQHLRVTGETSSANLYRDRLHFDKLVLDGRDYGPKVKRARDRAPLSFNVIDTSNLVDHLGHINLFVAAAALLEDTLTSAMYTECITQHEKTMEEFMRNVLCGDFATVAQLVGLVPVEYYTNTSYCNAIEDTLMKLAGKDSKPELSSTQPAVRITWRQPQTMAVPHKRVITAFKDHELAIILSDIYEIMFQRENVIHLVSMVNEVNARQTSFPMNNRVTYVAFLRLVKDRVATESWDNTMEILIRLISGISNLLDSFRLQETLLYMDIFGVHTTDMLREDNLTAFRGDKSLGG

Foldseek 3Di:
DFWDDPPQLADEDFLDDLAAADQLCPLPDLADAFFEEEAQVAACLNVLLNLLVRLSHQAYAYEYEHQDLLRVLLRLLLLVVLLVPPVLPCLVLSCCLSAFQFDAPVSLVSQLVSLVVLLVCLPDLVSVCPDPSVLAEFAQDNVSSVSSSVLSVLSNPDDQPDDDLVVQSVVQLVVLVVCLVVCLVVLVLLLVNLQPPVPDPDDPCQSVQLVCCSVQRDSDLDPVDDRGRGGNSSQGDPDPSYHHHSSHGNLSHHNLNLLPDQDDPPDLLHQDDDPDDDDDSVSSVSSVVSVSSSSSSSSVSSNVCSVSSRHHYYYDHADSLLVLVLLVCCVVVVDQDFPCDARYDPDPHTDGSPTPLSHPPDPDPVSHRQSAGLGYENDQCCCPQADLSCLLRHVVRYDPDPSRKYKYKHFWDPDPDPVRCCCQRQLHNNCVSLLLSQKDFPCVVVVDDPRDQVSVVVVVVVDPPDDPVPPGGHGMDMTIIDGDDDPDDPPFQQSEEDELLVLLVRLLSSVCSLCVLVDPVNVVVPPDPVCVVVSVGSSGALLSSLSSLLSSVRHHHYPDLASSVVSNLVSQVVVDDPVSVVRSVVNQVSCVVSVSYHDPCRPPVNVVVVVPDPPDDD

Organism: Pseudallescheria apiosperma (NCBI:txid563466)

Radius of gyration: 25.99 Å; Cα contacts (8 Å, |Δi|>4): 971; chains: 1; bounding box: 104×60×68 Å

Nearest PDB structures (foldseek):
  4ywo-assembly1_A-2  TM=2.811E-01  e=4.929E+00  Metallosphaera sedula DSM 5348

=== Feature glossary ===
The record interleaves many kinds of information about one protein. Here is each kind framed as the question it answers.

Q: What known structures does this most resemble?
A: Structural nearest neighbors (via Foldseek easy-search vs the PDB). Reported per hit: target PDB id, E-value, and alignment TM-score. A TM-score above ~0.5 is the conventional threshold for 'same fold'.

Q: Where is each backbone atom in 3D?
A: The mmCIF table is the protein's shape written out atom by atom. For each backbone N, Cα, C, and carbonyl O, it records an (x, y, z) coordinate triple in Å plus the residue type, chain letter, and residue number.

Q: What are the backbone torsion angles?
A: The φ/ψ torsion pair specifies the backbone conformation at each residue. φ rotates about the N–Cα bond, ψ about the Cα–C bond. Steric clashes forbid most of the (φ, ψ) plane — the allowed regions (α-helix basin, β-sheet basin, left-handed helix) are the Ramachandran-allowed regions.

Q: Which residues are buried vs exposed?
A: Solvent-accessible surface area (SASA) is the area in Å² traced out by the centre of a 1.4 Å probe sphere (a water molecule) rolled over the protein's van der Waals surface (Shrake–Rupley / Lee–Richards construction). Buried residues have near-zero SASA; fully exposed residues can exceed 200 Å². The total SASA scales roughly with the number of surface residues.

Q: How confident is the AlphaFold model at each residue?
A: pLDDT is the predicted lDDT-Cα score: AlphaFold's confidence that the local environment of each residue (all inter-atomic distances within 15 Å) is correctly placed. It is a per-residue number between 0 and 100, with higher meaning more reliable.

Q: What does the local fold look like, residue by residue?
A: 3Di is Foldseek's structural alphabet. Each residue is assigned one of twenty discrete states based on how its Cα sits relative to its spatial (not sequential) neighbors. Aligning 3Di strings finds structural homologs roughly as well as full 3D superposition, but orders of magnitude faster.

Q: How big and how compact is the whole molecule?
A: Radius of gyration (Rg) is the root-mean-square distance of Cα atoms from their centroid — a single number for overall size and compactness. A globular domain of N residues has Rg ≈ 2.2·N^0.38 Å; an extended or disordered chain has a much larger Rg. The Cα contact count is the number of residue pairs whose Cα atoms are within 8 Å and are more than four positions apart in sequence — a standard proxy for tertiary packing density. The bounding box is the smallest axis-aligned box enclosing all Cα atoms.

Q: Which residues are in helices, strands, or loops?
A: DSSP 8-state secondary structure assigns each residue one of H (α-helix), G (3₁₀-helix), I (π-helix), E (extended β-strand), B (isolated β-bridge), T (hydrogen-bonded turn), S (bend), or '-' (coil). The assignment is computed from backbone hydrogen-bond geometry via the Kabsch–Sander algorithm.

Q: How mobile is each atom in the crystal?
A: Crystallographic B-factors measure how much each atom's electron density is smeared out, in Å². They rise in mobile loops and surface residues and fall in the buried interior. In AlphaFold models this column is repurposed to hold pLDDT instead.

Q: What if only a Cα trace is available?
A: P-SEA three-state annotation labels each residue as helix, strand, or coil based purely on the geometry of the Cα trace. It serves as a fallback when the full backbone (and thus DSSP) is unavailable.

Q: What family and function is it annotated with?
A: Database cross-references. InterPro integrates a dozen domain/family signature databases into unified entries with residue-range hits. GO terms attach function/process/location labels with evidence codes. CATH codes position the fold in a four-level structural taxonomy. Organism is the NCBI-taxonomy species name.

Q: Are the domains correctly placed relative to each other?
A: Predicted Aligned Error (PAE) is an AlphaFold confidence matrix: entry (i, j) is the expected error in the position of residue j, in ångströms, when the prediction is superimposed on the true structure at residue i. Low PAE within a block of residues means that block is internally rigid and well-predicted; high PAE between two blocks means their relative placement is uncertain even if each block individually is confident.

Q: What do the diagnostic plots show?
A: Three diagnostic plots accompany the record. The Cα contact map visualizes the tertiary structure as a 2D adjacency matrix (8 Å cutoff, sequence-local contacts suppressed). The Ramachandran plot shows the distribution of backbone (φ, ψ) torsions, with points in the α and β basins reflecting secondary structure content. The PAE plot shows AlphaFold's inter-residue confidence as a color matrix.

Q: What is the amino-acid chain?
A: Primary structure: the covalent order of the twenty standard amino acids along the backbone. Two proteins with the same sequence will (almost always) fold to the same structure; two with 30% identity often share a fold but not the details.

Q: What do the rendered images show?
A: The six renders are orthographic views along the three Cartesian axes in both directions. Representation (cartoon, sticks, or surface) and color scheme (sequence-rainbow or by-chain) vary across proteins so the training set covers all the common visualization conventions.